Protein AF-0000000066509083 (afdb_homodimer)

Nearest PDB structures (foldseek):
  1pgj-assembly1_B  TM=9.893E-01  e=1.313E-32  Trypanosoma brucei
  8c79-assembly1_B  TM=9.865E-01  e=1.886E-30  Leishmania donovani
  2iz0-assembly1_B  TM=9.287E-01  e=1.584E-15  Lactococcus lactis
  8i4q-assembly1_A  TM=9.151E-01  e=1.111E-15  Corynebacterium glutamicum ATCC 13032
  6fqy-assembly1_B  TM=9.041E-01  e=7.092E-14  Plasmodium falciparum 3D7

Structure (mmCIF, N/CA/C/O backbone):
data_AF-0000000066509083-model_v1
#
loop_
_entity.id
_entity.type
_entity.pdbx_description
1 polymer '6-phosphogluconate dehydrogenase, decarboxylating'
#
loop_
_atom_site.group_PDB
_atom_site.id
_atom_site.type_symbol
_atom_site.label_atom_id
_atom_site.label_alt_id
_atom_site.label_comp_id
_atom_site.label_asym_id
_atom_site.label_entity_id
_atom_site.label_seq_id
_atom_site.pdbx_PDB_ins_code
_atom_site.Cartn_x
_atom_site.Cartn_y
_atom_site.Cartn_z
_atom_site.occupancy
_atom_site.B_iso_or_equiv
_atom_site.auth_seq_id
_atom_site.auth_comp_id
_atom_site.auth_asym_id
_atom_site.auth_atom_id
_atom_site.pdbx_PDB_model_num
ATOM 1 N N . TRP A 1 1 ? 1.93 13.094 6.902 1 97.81 1 TRP A N 1
ATOM 2 C CA . TRP A 1 1 ? 1.585 13.812 8.125 1 97.81 1 TRP A CA 1
ATOM 3 C C . TRP A 1 1 ? 0.13 13.562 8.508 1 97.81 1 TRP A C 1
ATOM 5 O O . TRP A 1 1 ? -0.192 13.422 9.688 1 97.81 1 TRP A O 1
ATOM 15 N N . GLY A 1 2 ? -0.724 13.516 7.445 1 98.19 2 GLY A N 1
ATOM 16 C CA . GLY A 1 2 ? -2.1 13.133 7.719 1 98.19 2 GLY A CA 1
ATOM 17 C C . GLY A 1 2 ? -2.223 11.789 8.406 1 98.19 2 GLY A C 1
ATOM 18 O O . GLY A 1 2 ? -2.994 11.641 9.359 1 98.19 2 GLY A O 1
ATOM 19 N N . GLU A 1 3 ? -1.455 10.789 7.965 1 98.75 3 GLU A N 1
ATOM 20 C CA . GLU A 1 3 ? -1.502 9.453 8.555 1 98.75 3 GLU A CA 1
ATOM 21 C C . GLU A 1 3 ? -0.939 9.453 9.969 1 98.75 3 GLU A C 1
ATOM 23 O O . GLU A 1 3 ? -1.457 8.766 10.852 1 98.75 3 GLU A O 1
ATOM 28 N N . ALA A 1 4 ? 0.176 10.219 10.18 1 98.81 4 ALA A N 1
ATOM 29 C CA . ALA A 1 4 ? 0.722 10.328 11.531 1 98.81 4 ALA A CA 1
ATOM 30 C C . ALA A 1 4 ? -0.302 10.93 12.484 1 98.81 4 ALA A C 1
ATOM 32 O O . ALA A 1 4 ? -0.473 10.445 13.609 1 98.81 4 ALA A O 1
ATOM 33 N N . PHE A 1 5 ? -0.991 11.961 12.039 1 98.75 5 PHE A N 1
ATOM 34 C CA . PHE A 1 5 ? -2.062 12.594 12.797 1 98.75 5 PHE A CA 1
ATOM 35 C C . PHE A 1 5 ? -3.148 11.578 13.141 1 98.75 5 PHE A C 1
ATOM 37 O O . PHE A 1 5 ? -3.564 11.477 14.297 1 98.75 5 PHE A O 1
ATOM 44 N N . ASP A 1 6 ? -3.578 10.828 12.148 1 98.62 6 ASP A N 1
ATOM 45 C CA . ASP A 1 6 ? -4.648 9.852 12.305 1 98.62 6 ASP A CA 1
ATOM 46 C C . ASP A 1 6 ? -4.258 8.758 13.297 1 98.62 6 ASP A C 1
ATOM 48 O O . ASP A 1 6 ? -5.074 8.352 14.125 1 98.62 6 ASP A O 1
ATOM 52 N N . ILE A 1 7 ? -3.023 8.289 13.227 1 98.81 7 ILE A N 1
ATOM 53 C CA . ILE A 1 7 ? -2.535 7.234 14.102 1 98.81 7 ILE A CA 1
ATOM 54 C C . ILE A 1 7 ? -2.506 7.738 15.547 1 98.81 7 ILE A C 1
ATOM 56 O O . ILE A 1 7 ? -2.994 7.059 16.453 1 98.81 7 ILE A O 1
ATOM 60 N N . LEU A 1 8 ? -1.941 8.914 15.75 1 98.81 8 LEU A N 1
ATOM 61 C CA . LEU A 1 8 ? -1.84 9.469 17.094 1 98.81 8 LEU A CA 1
ATOM 62 C C . LEU A 1 8 ? -3.225 9.703 17.688 1 98.81 8 LEU A C 1
ATOM 64 O O . LEU A 1 8 ? -3.455 9.406 18.875 1 98.81 8 LEU A O 1
ATOM 68 N N . ARG A 1 9 ? -4.168 10.219 16.906 1 98.44 9 ARG A N 1
ATOM 69 C CA . ARG A 1 9 ? -5.543 10.398 17.359 1 98.44 9 ARG A CA 1
ATOM 70 C C . ARG A 1 9 ? -6.18 9.062 17.719 1 98.44 9 ARG A C 1
ATOM 72 O O . ARG A 1 9 ? -6.879 8.953 18.734 1 98.44 9 ARG A O 1
ATOM 79 N N . ALA A 1 10 ? -5.938 8.031 16.891 1 97.94 10 ALA A N 1
ATOM 80 C CA . ALA A 1 10 ? -6.504 6.707 17.141 1 97.94 10 ALA A CA 1
ATOM 81 C C . ALA A 1 10 ? -5.945 6.094 18.406 1 97.94 10 ALA A C 1
ATOM 83 O O . ALA A 1 10 ? -6.609 5.281 19.062 1 97.94 10 ALA A O 1
ATOM 84 N N . MET A 1 11 ? -4.715 6.512 18.766 1 98 11 MET A N 1
ATOM 85 C CA . MET A 1 11 ? -4.078 6 19.969 1 98 11 MET A CA 1
ATOM 86 C C . MET A 1 11 ? -4.531 6.785 21.188 1 98 11 MET A C 1
ATOM 88 O O . MET A 1 11 ? -4.027 6.566 22.297 1 98 11 MET A O 1
ATOM 92 N N . GLY A 1 12 ? -5.395 7.77 21.016 1 97.88 12 GLY A N 1
ATOM 93 C CA . GLY A 1 12 ? -6.055 8.414 22.141 1 97.88 12 GLY A CA 1
ATOM 94 C C . GLY A 1 12 ? -5.566 9.828 22.391 1 97.88 12 GLY A C 1
ATOM 95 O O . GLY A 1 12 ? -5.992 10.477 23.344 1 97.88 12 GLY A O 1
ATOM 96 N N . LEU A 1 13 ? -4.715 10.359 21.594 1 98.38 13 LEU A N 1
ATOM 97 C CA . LEU A 1 13 ? -4.211 11.711 21.797 1 98.38 13 LEU A CA 1
ATOM 98 C C . LEU A 1 13 ? -5.219 12.742 21.281 1 98.38 13 LEU A C 1
ATOM 100 O O . LEU A 1 13 ? -5.859 12.539 20.25 1 98.38 13 LEU A O 1
ATOM 104 N N . SER A 1 14 ? -5.328 13.797 22.016 1 97.44 14 SER A N 1
ATOM 105 C CA . SER A 1 14 ? -6.082 14.953 21.531 1 97.44 14 SER A CA 1
ATOM 106 C C . SER A 1 14 ? -5.312 15.703 20.453 1 97.44 14 SER A C 1
ATOM 108 O O . SER A 1 14 ? -4.129 15.445 20.234 1 97.44 14 SER A O 1
ATOM 110 N N . ASN A 1 15 ? -6.008 16.609 19.766 1 98.31 15 ASN A N 1
ATOM 111 C CA . ASN A 1 15 ? -5.359 17.438 18.766 1 98.31 15 ASN A CA 1
ATOM 112 C C . ASN A 1 15 ? -4.164 18.188 19.359 1 98.31 15 ASN A C 1
ATOM 114 O O . ASN A 1 15 ? -3.102 18.25 18.734 1 98.31 15 ASN A O 1
ATOM 118 N N . ASP A 1 16 ? -4.328 18.766 20.5 1 97.81 16 ASP A N 1
ATOM 119 C CA . ASP A 1 16 ? -3.256 19.516 21.141 1 97.81 16 ASP A CA 1
ATOM 120 C C . ASP A 1 16 ? -2.078 18.609 21.484 1 97.81 16 ASP A C 1
ATOM 122 O O . ASP A 1 16 ? -0.919 19.016 21.375 1 97.81 16 ASP A O 1
ATOM 126 N N . GLU A 1 17 ? -2.398 17.453 21.953 1 98.06 17 GLU A N 1
ATOM 127 C CA . GLU A 1 17 ? -1.346 16.484 22.266 1 98.06 17 GLU A CA 1
ATOM 128 C C . GLU A 1 17 ? -0.607 16.047 21 1 98.06 17 GLU A C 1
ATOM 130 O O . GLU A 1 17 ? 0.613 15.875 21.016 1 98.06 17 GLU A O 1
ATOM 135 N N . VAL A 1 18 ? -1.305 15.867 19.891 1 98.69 18 VAL A N 1
ATOM 136 C CA . VAL A 1 18 ? -0.678 15.547 18.609 1 98.69 18 VAL A CA 1
ATOM 137 C C . VAL A 1 18 ? 0.263 16.672 18.203 1 98.69 18 VAL A C 1
ATOM 139 O O . VAL A 1 18 ? 1.396 16.422 17.781 1 98.69 18 VAL A O 1
ATOM 142 N N . ALA A 1 19 ? -0.221 17.906 18.328 1 98.31 19 ALA A N 1
ATOM 143 C CA . ALA A 1 19 ? 0.606 19.047 18 1 98.31 19 ALA A CA 1
ATOM 144 C C . ALA A 1 19 ? 1.876 19.078 18.844 1 98.31 19 ALA A C 1
ATOM 146 O O . ALA A 1 19 ? 2.955 19.406 18.344 1 98.31 19 ALA A O 1
ATOM 147 N N . ALA A 1 20 ? 1.765 18.766 20.094 1 98.44 20 ALA A N 1
ATOM 148 C CA . ALA A 1 20 ? 2.92 18.734 20.984 1 98.44 20 ALA A CA 1
ATOM 149 C C . ALA A 1 20 ? 3.916 17.656 20.531 1 98.44 20 ALA A C 1
ATOM 151 O O . ALA A 1 20 ? 5.129 17.875 20.594 1 98.44 20 ALA A O 1
ATOM 152 N N . VAL A 1 21 ? 3.406 16.5 20.125 1 98.75 21 VAL A N 1
ATOM 153 C CA . VAL A 1 21 ? 4.258 15.438 19.609 1 98.75 21 VAL A CA 1
ATOM 154 C C . VAL A 1 21 ? 4.984 15.93 18.359 1 98.75 21 VAL A C 1
ATOM 156 O O . VAL A 1 21 ? 6.195 15.75 18.219 1 98.75 21 VAL A O 1
ATOM 159 N N . PHE A 1 22 ? 4.254 16.625 17.438 1 98.75 22 PHE A N 1
ATOM 160 C CA . PHE A 1 22 ? 4.848 17.141 16.203 1 98.75 22 PHE A CA 1
ATOM 161 C C . PHE A 1 22 ? 5.902 18.203 16.516 1 98.75 22 PHE A C 1
ATOM 163 O O . PHE A 1 22 ? 6.938 18.266 15.859 1 98.75 22 PHE A O 1
ATOM 170 N N . GLU A 1 23 ? 5.648 18.969 17.516 1 98.56 23 GLU A N 1
ATOM 171 C CA . GLU A 1 23 ? 6.625 19.969 17.938 1 98.56 23 GLU A CA 1
ATOM 172 C C . GLU A 1 23 ? 7.891 19.312 18.484 1 98.56 23 GLU A C 1
ATOM 174 O O . GLU A 1 23 ? 9 19.781 18.219 1 98.56 23 GLU A O 1
ATOM 179 N N . ASP A 1 24 ? 7.691 18.312 19.25 1 98.75 24 ASP A N 1
ATOM 180 C CA . ASP A 1 24 ? 8.844 17.562 19.719 1 98.75 24 ASP A CA 1
ATOM 181 C C . ASP A 1 24 ? 9.641 16.969 18.562 1 98.75 24 ASP A C 1
ATOM 183 O O . ASP A 1 24 ? 10.875 16.984 18.562 1 98.75 24 ASP A O 1
ATOM 187 N N . TRP A 1 25 ? 8.93 16.375 17.594 1 98.56 25 TRP A N 1
ATOM 188 C CA . TRP A 1 25 ? 9.578 15.828 16.406 1 98.56 25 TRP A CA 1
ATOM 189 C C . TRP A 1 25 ? 10.375 16.906 15.672 1 98.56 25 TRP A C 1
ATOM 191 O O . TRP A 1 25 ? 11.484 16.656 15.188 1 98.56 25 TRP A O 1
ATOM 201 N N . LYS A 1 26 ? 9.828 18.109 15.586 1 98.12 26 LYS A N 1
ATOM 202 C CA . LYS A 1 26 ? 10.516 19.25 14.969 1 98.12 26 LYS A CA 1
ATOM 203 C C . LYS A 1 26 ? 11.773 19.609 15.742 1 98.12 26 LYS A C 1
ATOM 205 O O . LYS A 1 26 ? 12.828 19.844 15.148 1 98.12 26 LYS A O 1
ATOM 210 N N . ALA A 1 27 ? 11.672 19.672 16.984 1 98.06 27 ALA A N 1
ATOM 211 C CA . ALA A 1 27 ? 12.773 20.078 17.859 1 98.06 27 ALA A CA 1
ATOM 212 C C . ALA A 1 27 ? 13.953 19.109 17.734 1 98.06 27 ALA A C 1
ATOM 214 O O . ALA A 1 27 ? 15.102 19.516 17.938 1 98.06 27 ALA A O 1
ATOM 215 N N . LYS A 1 28 ? 13.703 17.906 17.359 1 97.38 28 LYS A N 1
ATOM 216 C CA . LYS A 1 28 ? 14.758 16.906 17.188 1 97.38 28 LYS A CA 1
ATOM 217 C C . LYS A 1 28 ? 15.57 17.188 15.922 1 97.38 28 LYS A C 1
ATOM 219 O O . LYS A 1 28 ? 16.656 16.641 15.75 1 97.38 28 LYS A O 1
ATOM 224 N N . GLY A 1 29 ? 15.039 18 15.055 1 97.56 29 GLY A N 1
ATOM 225 C CA . GLY A 1 29 ? 15.828 18.531 13.953 1 97.56 29 GLY A CA 1
ATOM 226 C C . GLY A 1 29 ? 15.594 17.812 12.648 1 97.56 29 GLY A C 1
ATOM 227 O O . GLY A 1 29 ? 15.281 18.422 11.633 1 97.56 29 GLY A O 1
ATOM 228 N N . PHE A 1 30 ? 15.57 16.484 12.641 1 97.69 30 PHE A N 1
ATOM 229 C CA . PHE A 1 30 ? 15.617 15.688 11.422 1 97.69 30 PHE A CA 1
ATOM 230 C C . PHE A 1 30 ? 14.367 15.93 10.578 1 97.69 30 PHE A C 1
ATOM 232 O O . PHE A 1 30 ? 14.445 15.977 9.352 1 97.69 30 PHE A O 1
ATOM 239 N N . LEU A 1 31 ? 13.219 16.125 11.227 1 97.94 31 LEU A N 1
ATOM 240 C CA . LEU A 1 31 ? 11.945 16.219 10.523 1 97.94 31 LEU A CA 1
ATOM 241 C C . LEU A 1 31 ? 11.539 17.672 10.328 1 97.94 31 LEU A C 1
ATOM 243 O O . LEU A 1 31 ? 10.438 17.969 9.844 1 97.94 31 LEU A O 1
ATOM 247 N N . THR A 1 32 ? 12.414 18.641 10.719 1 97.06 32 THR A N 1
ATOM 248 C CA . THR A 1 32 ? 12.094 20.047 10.547 1 97.06 32 THR A CA 1
ATOM 249 C C . THR A 1 32 ? 11.766 20.359 9.086 1 97.06 32 THR A C 1
ATOM 251 O O . THR A 1 32 ? 12.586 20.109 8.195 1 97.06 32 THR A O 1
ATOM 254 N N . SER A 1 33 ? 10.594 20.859 8.875 1 95.44 33 SER A N 1
ATOM 255 C CA . SER A 1 33 ? 10.117 21.156 7.527 1 95.44 33 SER A CA 1
ATOM 256 C C . SER A 1 33 ? 8.906 22.094 7.559 1 95.44 33 SER A C 1
ATOM 258 O O . SER A 1 33 ? 8.234 22.219 8.586 1 95.44 33 SER A O 1
ATOM 260 N N . TYR A 1 34 ? 8.672 22.703 6.445 1 94.5 34 TYR A N 1
ATOM 261 C CA . TYR A 1 34 ? 7.484 23.531 6.301 1 94.5 34 TYR A CA 1
ATOM 262 C C . TYR A 1 34 ? 6.219 22.703 6.461 1 94.5 34 TYR A C 1
ATOM 264 O O . TYR A 1 34 ? 5.258 23.141 7.094 1 94.5 34 TYR A O 1
ATOM 272 N N . MET A 1 35 ? 6.176 21.516 5.922 1 95.88 35 MET A N 1
ATOM 273 C CA . MET A 1 35 ? 4.996 20.656 5.996 1 95.88 35 MET A CA 1
ATOM 274 C C . MET A 1 35 ? 4.691 20.266 7.441 1 95.88 35 MET A C 1
ATOM 276 O O . MET A 1 35 ? 3.523 20.141 7.82 1 95.88 35 MET A O 1
ATOM 280 N N . LEU A 1 36 ? 5.762 20.031 8.195 1 97.5 36 LEU A N 1
ATOM 281 C CA . LEU A 1 36 ? 5.539 19.75 9.609 1 97.5 36 LEU A CA 1
ATOM 282 C C . LEU A 1 36 ? 4.977 20.969 10.328 1 97.5 36 LEU A C 1
ATOM 284 O O . LEU A 1 36 ? 4.066 20.859 11.148 1 97.5 36 LEU A O 1
ATOM 288 N N . ASP A 1 37 ? 5.5 22.188 9.969 1 96.62 37 ASP A N 1
ATOM 289 C CA . ASP A 1 37 ? 5.02 23.422 10.562 1 96.62 37 ASP A CA 1
ATOM 290 C C . ASP A 1 37 ? 3.523 23.609 10.312 1 96.62 37 ASP A C 1
ATOM 292 O O . ASP A 1 37 ? 2.768 23.922 11.242 1 96.62 37 ASP A O 1
ATOM 296 N N . ILE A 1 38 ? 3.141 23.359 9.109 1 96.62 38 ILE A N 1
ATOM 297 C CA . ILE A 1 38 ? 1.74 23.625 8.789 1 96.62 38 ILE A CA 1
ATOM 298 C C . ILE A 1 38 ? 0.861 22.531 9.398 1 96.62 38 ILE A C 1
ATOM 300 O O . ILE A 1 38 ? -0.31 22.766 9.703 1 96.62 38 ILE A O 1
ATOM 304 N N . SER A 1 39 ? 1.395 21.297 9.578 1 97.94 39 SER A N 1
ATOM 305 C CA . SER A 1 39 ? 0.65 20.234 10.25 1 97.94 39 SER A CA 1
ATOM 306 C C . SER A 1 39 ? 0.408 20.594 11.719 1 97.94 39 SER A C 1
ATOM 308 O O . SER A 1 39 ? -0.659 20.297 12.266 1 97.94 39 SER A O 1
ATOM 310 N N . ILE A 1 40 ? 1.436 21.219 12.352 1 98.25 40 ILE A N 1
ATOM 311 C CA . ILE A 1 40 ? 1.325 21.609 13.75 1 98.25 40 ILE A CA 1
ATOM 312 C C . ILE A 1 40 ? 0.213 22.641 13.906 1 98.25 40 ILE A C 1
ATOM 314 O O . ILE A 1 40 ? -0.681 22.484 14.742 1 98.25 40 ILE A O 1
ATOM 318 N N . VAL A 1 41 ? 0.175 23.688 13.07 1 97.69 41 VAL A N 1
ATOM 319 C CA . VAL A 1 41 ? -0.806 24.75 13.227 1 97.69 41 VAL A CA 1
ATOM 320 C C . VAL A 1 41 ? -2.195 24.234 12.859 1 97.69 41 VAL A C 1
ATOM 322 O O . VAL A 1 41 ? -3.193 24.641 13.461 1 97.69 41 VAL A O 1
ATOM 325 N N . ALA A 1 42 ? -2.266 23.344 11.852 1 97.81 42 ALA A N 1
ATOM 326 C CA . ALA A 1 42 ? -3.547 22.766 11.469 1 97.81 42 ALA A CA 1
ATOM 327 C C . ALA A 1 42 ? -4.129 21.922 12.602 1 97.81 42 ALA A C 1
ATOM 329 O O . ALA A 1 42 ? -5.336 21.969 12.859 1 97.81 42 ALA A O 1
ATOM 330 N N . ALA A 1 43 ? -3.266 21.172 13.273 1 98.25 43 ALA A N 1
ATOM 331 C CA . ALA A 1 43 ? -3.715 20.312 14.367 1 98.25 43 ALA A CA 1
ATOM 332 C C . ALA A 1 43 ? -4.242 21.141 15.531 1 98.25 43 ALA A C 1
ATOM 334 O O . ALA A 1 43 ? -5.168 20.734 16.234 1 98.25 43 ALA A O 1
ATOM 335 N N . ARG A 1 44 ? -3.746 22.391 15.711 1 97.56 44 ARG A N 1
ATOM 336 C CA . ARG A 1 44 ? -4.074 23.219 16.859 1 97.56 44 ARG A CA 1
ATOM 337 C C . ARG A 1 44 ? -5.273 24.109 16.578 1 97.56 44 ARG A C 1
ATOM 339 O O . ARG A 1 44 ? -5.922 24.609 17.484 1 97.56 44 ARG A O 1
ATOM 346 N N . ALA A 1 45 ? -5.531 24.312 15.367 1 97.56 45 ALA A N 1
ATOM 347 C CA . ALA A 1 45 ? -6.527 25.312 14.977 1 97.56 45 ALA A CA 1
ATOM 348 C C . ALA A 1 45 ? -7.879 25.016 15.617 1 97.56 45 ALA A C 1
ATOM 350 O O . ALA A 1 45 ? -8.297 23.859 15.711 1 97.56 45 ALA A O 1
ATOM 351 N N . LYS A 1 46 ? -8.531 26.094 16 1 96.81 46 LYS A N 1
ATOM 352 C CA . LYS A 1 46 ? -9.82 25.984 16.688 1 96.81 46 LYS A CA 1
ATOM 353 C C . LYS A 1 46 ? -10.859 26.906 16.047 1 96.81 46 LYS A C 1
ATOM 355 O O . LYS A 1 46 ? -10.508 27.844 15.328 1 96.81 46 LYS A O 1
ATOM 360 N N . VAL A 1 47 ? -12.062 26.547 16.312 1 94.44 47 VAL A N 1
ATOM 361 C CA . VAL A 1 47 ? -13.156 27.422 15.922 1 94.44 47 VAL A CA 1
ATOM 362 C C . VAL A 1 47 ? -13.641 28.219 17.141 1 94.44 47 VAL A C 1
ATOM 364 O O . VAL A 1 47 ? -13.062 28.109 18.219 1 94.44 47 VAL A O 1
ATOM 367 N N . ALA A 1 48 ? -14.656 28.984 16.953 1 93.44 48 ALA A N 1
ATOM 368 C CA . ALA A 1 48 ? -15.078 29.969 17.953 1 93.44 48 ALA A CA 1
ATOM 369 C C . ALA A 1 48 ? -15.516 29.297 19.25 1 93.44 48 ALA A C 1
ATOM 371 O O . ALA A 1 48 ? -15.312 29.844 20.328 1 93.44 48 ALA A O 1
ATOM 372 N N . ASP A 1 49 ? -16.031 28.094 19.156 1 94.62 49 ASP A N 1
ATOM 373 C CA . ASP A 1 49 ? -16.578 27.438 20.344 1 94.62 49 ASP A CA 1
ATOM 374 C C . ASP A 1 49 ? -15.492 26.672 21.094 1 94.62 49 ASP A C 1
ATOM 376 O O . ASP A 1 49 ? -15.781 26 22.078 1 94.62 49 ASP A O 1
ATOM 380 N N . GLY A 1 50 ? -14.281 26.734 20.594 1 95.94 50 GLY A N 1
ATOM 381 C CA . GLY A 1 50 ? -13.156 26.125 21.297 1 95.94 50 GLY A CA 1
ATOM 382 C C . GLY A 1 50 ? -12.828 24.734 20.781 1 95.94 50 GLY A C 1
ATOM 383 O O . GLY A 1 50 ? -11.773 24.172 21.125 1 95.94 50 GLY A O 1
ATOM 384 N N . SER A 1 51 ? -13.758 24.156 19.953 1 96.25 51 SER A N 1
ATOM 385 C CA . SER A 1 51 ? -13.469 22.844 19.391 1 96.25 51 SER A CA 1
ATOM 386 C C . SER A 1 51 ? -12.445 22.938 18.266 1 96.25 51 SER A C 1
ATOM 388 O O . SER A 1 51 ? -12.195 24.031 17.734 1 96.25 51 SER A O 1
ATOM 390 N N . HIS A 1 52 ? -11.812 21.875 17.969 1 97.69 52 HIS A N 1
ATOM 391 C CA . HIS A 1 52 ? -10.766 21.859 16.953 1 97.69 52 HIS A CA 1
ATOM 392 C C . HIS A 1 52 ? -11.352 21.922 15.555 1 97.69 52 HIS A C 1
ATOM 394 O O . HIS A 1 52 ? -12.305 21.203 15.25 1 97.69 52 HIS A O 1
ATOM 400 N N . LEU A 1 53 ? -10.797 22.766 14.727 1 97.38 53 LEU A N 1
ATOM 401 C CA . LEU A 1 53 ? -11.266 22.984 13.367 1 97.38 53 LEU A CA 1
ATOM 402 C C . LEU A 1 53 ? -11.289 21.672 12.578 1 97.38 53 LEU A C 1
ATOM 404 O O . LEU A 1 53 ? -12.195 21.453 11.773 1 97.38 53 LEU A O 1
ATOM 408 N N . SER A 1 54 ? -10.312 20.797 12.766 1 96.69 54 SER A N 1
ATOM 409 C CA . SER A 1 54 ? -10.188 19.531 12.039 1 96.69 54 SER A CA 1
ATOM 410 C C . SER A 1 54 ? -11.438 18.672 12.211 1 96.69 54 SER A C 1
ATOM 412 O O . SER A 1 54 ? -11.781 17.891 11.328 1 96.69 54 SER A O 1
ATOM 414 N N . GLU A 1 55 ? -12.148 18.797 13.234 1 95.12 55 GLU A N 1
ATOM 415 C CA . GLU A 1 55 ? -13.328 17.984 13.531 1 95.12 55 GLU A CA 1
ATOM 416 C C . GLU A 1 55 ? -14.523 18.438 12.695 1 95.12 55 GLU A C 1
ATOM 418 O O . GLU A 1 55 ? -15.523 17.719 12.578 1 95.12 55 GLU A O 1
ATOM 423 N N . HIS A 1 56 ? -14.391 19.578 12.148 1 96.06 56 HIS A N 1
ATOM 424 C CA . HIS A 1 56 ? -15.516 20.156 11.414 1 96.06 56 HIS A CA 1
ATOM 425 C C . HIS A 1 56 ? -15.25 20.141 9.914 1 96.06 56 HIS A C 1
ATOM 427 O O . HIS A 1 56 ? -16.156 20.422 9.117 1 96.06 56 HIS A O 1
ATOM 433 N N . VAL A 1 57 ? -14.086 19.766 9.547 1 96.94 57 VAL A N 1
ATOM 434 C CA . VAL A 1 57 ? -13.664 19.859 8.156 1 96.94 57 VAL A CA 1
ATOM 435 C C . VAL A 1 57 ? -14.062 18.594 7.41 1 96.94 57 VAL A C 1
ATOM 437 O O . VAL A 1 57 ? -13.93 17.484 7.938 1 96.94 57 VAL A O 1
ATOM 440 N N . LYS A 1 58 ? -14.633 18.797 6.188 1 96.94 58 LYS A N 1
ATOM 441 C CA . LYS A 1 58 ? -14.891 17.656 5.312 1 96.94 58 LYS A CA 1
ATOM 442 C C . LYS A 1 58 ? -13.586 17.031 4.824 1 96.94 58 LYS A C 1
ATOM 444 O O . LYS A 1 58 ? -12.641 17.75 4.477 1 96.94 58 LYS A O 1
ATOM 449 N N . ASP A 1 59 ? -13.477 15.734 4.773 1 96.88 59 ASP A N 1
ATOM 450 C CA . ASP A 1 59 ? -12.234 15.023 4.484 1 96.88 59 ASP A CA 1
ATOM 451 C C . ASP A 1 59 ? -12 14.922 2.979 1 96.88 59 ASP A C 1
ATOM 453 O O . ASP A 1 59 ? -11.156 14.141 2.529 1 96.88 59 ASP A O 1
ATOM 457 N N . CYS A 1 60 ? -12.633 15.727 2.143 1 94.94 60 CYS A N 1
ATOM 458 C CA . CYS A 1 60 ? -12.539 15.625 0.691 1 94.94 60 CYS A CA 1
ATOM 459 C C . CYS A 1 60 ? -11.484 16.578 0.141 1 94.94 60 CYS A C 1
ATOM 461 O O . CYS A 1 60 ? -11.641 17.797 0.234 1 94.94 60 CYS A O 1
ATOM 463 N N . ILE A 1 61 ? -10.344 16.156 -0.416 1 89.44 61 ILE A N 1
ATOM 464 C CA . ILE A 1 61 ? -9.195 16.953 -0.834 1 89.44 61 ILE A CA 1
ATOM 465 C C . ILE A 1 61 ? -9.102 16.953 -2.357 1 89.44 61 ILE A C 1
ATOM 467 O O . ILE A 1 61 ? -8.602 17.922 -2.951 1 89.44 61 ILE A O 1
ATOM 471 N N . GLY A 1 62 ? -9.844 16.312 -3.176 1 80.81 62 GLY A N 1
ATOM 472 C CA . GLY A 1 62 ? -9.68 16.141 -4.609 1 80.81 62 GLY A CA 1
ATOM 473 C C . GLY A 1 62 ? -8.273 15.75 -5.012 1 80.81 62 GLY A C 1
ATOM 474 O O . GLY A 1 62 ? -7.344 15.852 -4.211 1 80.81 62 GLY A O 1
ATOM 475 N N . SER A 1 63 ? -7.98 15.344 -6.164 1 72.12 63 SER A N 1
ATOM 476 C CA . SER A 1 63 ? -6.68 14.812 -6.551 1 72.12 63 SER A CA 1
ATOM 477 C C . SER A 1 63 ? -6.285 15.273 -7.949 1 72.12 63 SER A C 1
ATOM 479 O O . SER A 1 63 ? -5.316 14.781 -8.523 1 72.12 63 SER A O 1
ATOM 481 N N . LYS A 1 64 ? -6.961 16.156 -8.508 1 73.5 64 LYS A N 1
ATOM 482 C CA . LYS A 1 64 ? -6.605 16.625 -9.844 1 73.5 64 LYS A CA 1
ATOM 483 C C . LYS A 1 64 ? -5.418 17.578 -9.797 1 73.5 64 LYS A C 1
ATOM 485 O O . LYS A 1 64 ? -5.188 18.234 -8.781 1 73.5 64 LYS A O 1
ATOM 490 N N . GLY A 1 65 ? -4.398 17.281 -10.789 1 85.25 65 GLY A N 1
ATOM 491 C CA . GLY A 1 65 ? -3.293 18.234 -10.836 1 85.25 65 GLY A CA 1
ATOM 492 C C . GLY A 1 65 ? -1.938 17.562 -10.953 1 85.25 65 GLY A C 1
ATOM 493 O O . GLY A 1 65 ? -1.795 16.562 -11.664 1 85.25 65 GLY A O 1
ATOM 494 N N . THR A 1 66 ? -0.978 18.172 -10.273 1 88.44 66 THR A N 1
ATOM 495 C CA . THR A 1 66 ? 0.432 17.828 -10.422 1 88.44 66 THR A CA 1
ATOM 496 C C . THR A 1 66 ? 0.716 16.438 -9.852 1 88.44 66 THR A C 1
ATOM 498 O O . THR A 1 66 ? 1.512 15.68 -10.414 1 88.44 66 THR A O 1
ATOM 501 N N . GLY A 1 67 ? 0.081 16.062 -8.75 1 93.25 67 GLY A N 1
ATOM 502 C CA . GLY A 1 67 ? 0.289 14.742 -8.156 1 93.25 67 GLY A CA 1
ATOM 503 C C . GLY A 1 67 ? -0.163 13.609 -9.055 1 93.25 67 GLY A C 1
ATOM 504 O O . GLY A 1 67 ? 0.57 12.641 -9.258 1 93.25 67 GLY A O 1
ATOM 505 N N . LEU A 1 68 ? -1.351 13.758 -9.641 1 96.38 68 LEU A N 1
ATOM 506 C CA . LEU A 1 68 ? -1.897 12.766 -10.555 1 96.38 68 LEU A CA 1
ATOM 507 C C . LEU A 1 68 ? -1.006 12.602 -11.781 1 96.38 68 LEU A C 1
ATOM 509 O O . LEU A 1 68 ? -0.672 11.484 -12.172 1 96.38 68 LEU A O 1
ATOM 513 N N . TRP A 1 69 ? -0.584 13.711 -12.328 1 95.88 69 TRP A N 1
ATOM 514 C CA . TRP A 1 69 ? 0.277 13.688 -13.508 1 95.88 69 TRP A CA 1
ATOM 515 C C . TRP A 1 69 ? 1.6 12.992 -13.211 1 95.88 69 TRP A C 1
ATOM 517 O O . TRP A 1 69 ? 2.086 12.195 -14.008 1 95.88 69 TRP A O 1
ATOM 527 N N . SER A 1 70 ? 2.148 13.352 -12.086 1 96.12 70 SER A N 1
ATOM 528 C CA . SER A 1 70 ? 3.416 12.75 -11.688 1 96.12 70 SER A CA 1
ATOM 529 C C . SER A 1 70 ? 3.291 11.242 -11.531 1 96.12 70 SER A C 1
ATOM 531 O O . SER A 1 70 ? 4.168 10.492 -11.969 1 96.12 70 SER A O 1
ATOM 533 N N . ALA A 1 71 ? 2.219 10.797 -10.867 1 97.12 71 ALA A N 1
ATOM 534 C CA . ALA A 1 71 ? 2 9.367 -10.664 1 97.12 71 ALA A CA 1
ATOM 535 C C . ALA A 1 71 ? 1.843 8.641 -12 1 97.12 71 ALA A C 1
ATOM 537 O O . ALA A 1 71 ? 2.412 7.57 -12.203 1 97.12 71 ALA A O 1
ATOM 538 N N . GLN A 1 72 ? 1.085 9.242 -12.93 1 96.94 72 GLN A N 1
ATOM 539 C CA . GLN A 1 72 ? 0.849 8.633 -14.234 1 96.94 72 GLN A CA 1
ATOM 540 C C . GLN A 1 72 ? 2.137 8.57 -15.055 1 96.94 72 GLN A C 1
ATOM 542 O O . GLN A 1 72 ? 2.4 7.57 -15.727 1 96.94 72 GLN A O 1
ATOM 547 N N . GLU A 1 73 ? 2.949 9.617 -14.977 1 96.12 73 GLU A N 1
ATOM 548 C CA . GLU A 1 73 ? 4.215 9.633 -15.703 1 96.12 73 GLU A CA 1
ATOM 549 C C . GLU A 1 73 ? 5.184 8.594 -15.148 1 96.12 73 GLU A C 1
ATOM 551 O O . GLU A 1 73 ? 5.902 7.941 -15.914 1 96.12 73 GLU A O 1
ATOM 556 N N . ALA A 1 74 ? 5.254 8.523 -13.852 1 97.06 74 ALA A N 1
ATOM 557 C CA . ALA A 1 74 ? 6.109 7.516 -13.234 1 97.06 74 ALA A CA 1
ATOM 558 C C . ALA A 1 74 ? 5.723 6.113 -13.68 1 97.06 74 ALA A C 1
ATOM 560 O O . ALA A 1 74 ? 6.586 5.301 -14.031 1 97.06 74 ALA A O 1
ATOM 561 N N . LEU A 1 75 ? 4.414 5.828 -13.648 1 97.19 75 LEU A N 1
ATOM 562 C CA . LEU A 1 75 ? 3.92 4.547 -14.133 1 97.19 75 LEU A CA 1
ATOM 563 C C . LEU A 1 75 ? 4.324 4.324 -15.594 1 97.19 75 LEU A C 1
ATOM 565 O O . LEU A 1 75 ? 4.789 3.242 -15.953 1 97.19 75 LEU A O 1
ATOM 569 N N . GLU A 1 76 ? 4.199 5.336 -16.328 1 96.25 76 GLU A N 1
ATOM 570 C CA . GLU A 1 76 ? 4.438 5.242 -17.766 1 96.25 76 GLU A CA 1
ATOM 571 C C . GLU A 1 76 ? 5.887 4.871 -18.062 1 96.25 76 GLU A C 1
ATOM 573 O O . GLU A 1 76 ? 6.156 4.039 -18.938 1 96.25 76 GLU A O 1
ATOM 578 N N . VAL A 1 77 ? 6.789 5.457 -17.375 1 95.44 77 VAL A N 1
ATOM 579 C CA . VAL A 1 77 ? 8.195 5.242 -17.688 1 95.44 77 VAL A CA 1
ATOM 580 C C . VAL A 1 77 ? 8.719 4.043 -16.906 1 95.44 77 VAL A C 1
ATOM 582 O O . VAL A 1 77 ? 9.906 3.715 -16.969 1 95.44 77 VAL A O 1
ATOM 585 N N . GLY A 1 78 ? 7.906 3.389 -16.078 1 95.62 78 GLY A N 1
ATOM 586 C CA . GLY A 1 78 ? 8.227 2.125 -15.445 1 95.62 78 GLY A CA 1
ATOM 587 C C . GLY A 1 78 ? 8.969 2.295 -14.133 1 95.62 78 GLY A C 1
ATOM 588 O O . GLY A 1 78 ? 9.703 1.401 -13.703 1 95.62 78 GLY A O 1
ATOM 589 N N . VAL A 1 79 ? 8.844 3.449 -13.453 1 96.44 79 VAL A N 1
ATOM 590 C CA . VAL A 1 79 ? 9.477 3.674 -12.156 1 96.44 79 VAL A CA 1
ATOM 591 C C . VAL A 1 79 ? 8.516 3.287 -11.039 1 96.44 79 VAL A C 1
ATOM 593 O O . VAL A 1 79 ? 7.375 3.762 -11 1 96.44 79 VAL A O 1
ATOM 596 N N . PRO A 1 80 ? 8.945 2.355 -10.219 1 97.19 80 PRO A N 1
ATOM 597 C CA . PRO A 1 80 ? 8.078 2.016 -9.086 1 97.19 80 PRO A CA 1
ATOM 598 C C . PRO A 1 80 ? 8.062 3.098 -8.016 1 97.19 80 PRO A C 1
ATOM 600 O O . PRO A 1 80 ? 9 3.191 -7.215 1 97.19 80 PRO A O 1
ATOM 603 N N . ALA A 1 81 ? 6.984 3.879 -7.945 1 98.5 81 ALA A N 1
ATOM 604 C CA . ALA A 1 81 ? 6.805 4.926 -6.945 1 98.5 81 ALA A CA 1
ATOM 605 C C . ALA A 1 81 ? 5.52 4.719 -6.152 1 98.5 81 ALA A C 1
ATOM 607 O O . ALA A 1 81 ? 4.594 5.531 -6.23 1 98.5 81 ALA A O 1
ATOM 608 N N . PRO A 1 82 ? 5.539 3.686 -5.32 1 98.81 82 PRO A N 1
ATOM 609 C CA . PRO A 1 82 ? 4.293 3.336 -4.633 1 98.81 82 PRO A CA 1
ATOM 610 C C . PRO A 1 82 ? 3.82 4.43 -3.68 1 98.81 82 PRO A C 1
ATOM 612 O O . PRO A 1 82 ? 2.615 4.641 -3.527 1 98.81 82 PRO A O 1
ATOM 615 N N . SER A 1 83 ? 4.715 5.156 -2.975 1 98.75 83 SER A N 1
ATOM 616 C CA . SER A 1 83 ? 4.297 6.207 -2.057 1 98.75 83 SER A CA 1
ATOM 617 C C . SER A 1 83 ? 3.561 7.324 -2.793 1 98.75 83 SER A C 1
ATOM 619 O O . SER A 1 83 ? 2.518 7.793 -2.336 1 98.75 83 SER A O 1
ATOM 621 N N . LEU A 1 84 ? 4.125 7.727 -3.938 1 98.12 84 LEU A N 1
ATOM 622 C CA . LEU A 1 84 ? 3.512 8.758 -4.77 1 98.12 84 LEU A CA 1
ATOM 623 C C . LEU A 1 84 ? 2.131 8.32 -5.246 1 98.12 84 LEU A C 1
ATOM 625 O O . LEU A 1 84 ? 1.164 9.078 -5.141 1 98.12 84 LEU A O 1
ATOM 629 N N . ASN A 1 85 ? 2.061 7.117 -5.758 1 98.44 85 ASN A N 1
ATOM 630 C CA . ASN A 1 85 ? 0.799 6.59 -6.27 1 98.44 85 ASN A CA 1
ATOM 631 C C . ASN A 1 85 ? -0.263 6.516 -5.176 1 98.44 85 ASN A C 1
ATOM 633 O O . ASN A 1 85 ? -1.402 6.941 -5.383 1 98.44 85 ASN A O 1
ATOM 637 N N . MET A 1 86 ? 0.139 6.043 -4.02 1 98.56 86 MET A N 1
ATOM 638 C CA . MET A 1 86 ? -0.83 5.848 -2.943 1 98.56 86 MET A CA 1
ATOM 639 C C . MET A 1 86 ? -1.245 7.184 -2.338 1 98.56 86 MET A C 1
ATOM 641 O O . MET A 1 86 ? -2.352 7.316 -1.81 1 98.56 86 MET A O 1
ATOM 645 N N . ALA A 1 87 ? -0.352 8.203 -2.395 1 97.69 87 ALA A N 1
ATOM 646 C CA . ALA A 1 87 ? -0.764 9.547 -1.978 1 97.69 87 ALA A CA 1
ATOM 647 C C . ALA A 1 87 ? -1.897 10.062 -2.855 1 97.69 87 ALA A C 1
ATOM 649 O O . ALA A 1 87 ? -2.873 10.625 -2.352 1 97.69 87 ALA A O 1
ATOM 650 N N . VAL A 1 88 ? -1.818 9.844 -4.152 1 97.94 88 VAL A N 1
ATOM 651 C CA . VAL A 1 88 ? -2.857 10.273 -5.082 1 97.94 88 VAL A CA 1
ATOM 652 C C . VAL A 1 88 ? -4.133 9.469 -4.844 1 97.94 88 VAL A C 1
ATOM 654 O O . VAL A 1 88 ? -5.223 10.031 -4.738 1 97.94 88 VAL A O 1
ATOM 657 N N . LEU A 1 89 ? -3.979 8.18 -4.684 1 98.12 89 LEU A N 1
ATOM 658 C CA . LEU A 1 89 ? -5.121 7.293 -4.504 1 98.12 89 LEU A CA 1
ATOM 659 C C . LEU A 1 89 ? -5.836 7.586 -3.188 1 98.12 89 LEU A C 1
ATOM 661 O O . LEU A 1 89 ? -7.059 7.461 -3.098 1 98.12 89 LEU A O 1
ATOM 665 N N . SER A 1 90 ? -5.047 7.891 -2.186 1 97.56 90 SER A N 1
ATOM 666 C CA . SER A 1 90 ? -5.652 8.234 -0.903 1 97.56 90 SER A CA 1
ATOM 667 C C . SER A 1 90 ? -6.551 9.461 -1.028 1 97.56 90 SER A C 1
ATOM 669 O O . SER A 1 90 ? -7.617 9.523 -0.407 1 97.56 90 SER A O 1
ATOM 671 N N . ARG A 1 91 ? -6.133 10.461 -1.763 1 96.94 91 ARG A N 1
ATOM 672 C CA . ARG A 1 91 ? -6.961 11.641 -2 1 96.94 91 ARG A CA 1
ATOM 673 C C . ARG A 1 91 ? -8.203 11.281 -2.807 1 96.94 91 ARG A C 1
ATOM 675 O O . ARG A 1 91 ? -9.289 11.797 -2.547 1 96.94 91 ARG A O 1
ATOM 682 N N . GLN A 1 92 ? -8.016 10.391 -3.748 1 97.31 92 GLN A N 1
ATOM 683 C CA . GLN A 1 92 ? -9.172 9.961 -4.539 1 97.31 92 GLN A CA 1
ATOM 684 C C . GLN A 1 92 ? -10.188 9.219 -3.672 1 97.31 92 GLN A C 1
ATOM 686 O O . GLN A 1 92 ? -11.391 9.359 -3.869 1 97.31 92 GLN A O 1
ATOM 691 N N . MET A 1 93 ? -9.734 8.461 -2.742 1 97.81 93 MET A N 1
ATOM 692 C CA . MET A 1 93 ? -10.625 7.742 -1.838 1 97.81 93 MET A CA 1
ATOM 693 C C . MET A 1 93 ? -11.484 8.711 -1.031 1 97.81 93 MET A C 1
ATOM 695 O O . MET A 1 93 ? -12.648 8.422 -0.746 1 97.81 93 MET A O 1
ATOM 699 N N . THR A 1 94 ? -10.914 9.883 -0.686 1 97.75 94 THR A N 1
ATOM 700 C CA . THR A 1 94 ? -11.664 10.859 0.098 1 97.75 94 THR A CA 1
ATOM 701 C C . THR A 1 94 ? -12.859 11.383 -0.687 1 97.75 94 THR A C 1
ATOM 703 O O . THR A 1 94 ? -13.875 11.773 -0.1 1 97.75 94 THR A O 1
ATOM 706 N N . MET A 1 95 ? -12.812 11.312 -1.989 1 96.5 95 MET A N 1
ATOM 707 C CA . MET A 1 95 ? -13.852 11.883 -2.844 1 96.5 95 MET A CA 1
ATOM 708 C C . MET A 1 95 ? -15.031 10.922 -2.971 1 96.5 95 MET A C 1
ATOM 710 O O . MET A 1 95 ? -16.094 11.312 -3.457 1 96.5 95 MET A O 1
ATOM 714 N N . TYR A 1 96 ? -14.883 9.758 -2.467 1 97.44 96 TYR A N 1
ATOM 715 C CA . TYR A 1 96 ? -15.953 8.773 -2.486 1 97.44 96 TYR A CA 1
ATOM 716 C C . TYR A 1 96 ? -16.719 8.766 -1.163 1 97.44 96 TYR A C 1
ATOM 718 O O . TYR A 1 96 ? -17.141 7.715 -0.694 1 97.44 96 TYR A O 1
ATOM 726 N N . LYS A 1 97 ? -16.891 9.891 -0.62 1 97.06 97 LYS A N 1
ATOM 727 C CA . LYS A 1 97 ? -17.438 10.023 0.725 1 97.06 97 LYS A CA 1
ATOM 728 C C . LYS A 1 97 ? -18.844 9.422 0.809 1 97.06 97 LYS A C 1
ATOM 730 O O . LYS A 1 97 ? -19.141 8.672 1.735 1 97.06 97 LYS A O 1
ATOM 735 N N . SER A 1 98 ? -19.75 9.727 -0.157 1 96.94 98 SER A N 1
ATOM 736 C CA . SER A 1 98 ? -21.109 9.195 -0.121 1 96.94 98 SER A CA 1
ATOM 737 C C . SER A 1 98 ? -21.109 7.672 -0.157 1 96.94 98 SER A C 1
ATOM 739 O O . SER A 1 98 ? -21.859 7.027 0.569 1 96.94 98 SER A O 1
ATOM 741 N N . GLU A 1 99 ? -20.281 7.094 -0.994 1 97.62 99 GLU A N 1
ATOM 742 C CA . GLU A 1 99 ? -20.188 5.641 -1.07 1 97.62 99 GLU A CA 1
ATOM 743 C C . GLU A 1 99 ? -19.609 5.059 0.219 1 97.62 99 GLU A C 1
ATOM 745 O O . GLU A 1 99 ? -20.062 4.016 0.692 1 97.62 99 GLU A O 1
ATOM 750 N N . ARG A 1 100 ? -18.594 5.746 0.736 1 98.38 100 ARG A N 1
ATOM 751 C CA . ARG A 1 100 ? -18 5.289 1.987 1 98.38 100 ARG A CA 1
ATOM 752 C C . ARG A 1 100 ? -19.031 5.266 3.107 1 98.38 100 ARG A C 1
ATOM 754 O O . ARG A 1 100 ? -19.078 4.316 3.895 1 98.38 100 ARG A O 1
ATOM 761 N N . GLU A 1 101 ? -19.828 6.289 3.182 1 98.06 101 GLU A N 1
ATOM 762 C CA . GLU A 1 101 ? -20.875 6.371 4.191 1 98.06 101 GLU A CA 1
ATOM 763 C C . GLU A 1 101 ? -21.906 5.258 4.012 1 98.06 101 GLU A C 1
ATOM 765 O O . GLU A 1 101 ? -22.328 4.625 4.984 1 98.06 101 GLU A O 1
ATOM 770 N N . LEU A 1 102 ? -22.312 4.969 2.789 1 97.81 102 LEU A N 1
ATOM 771 C CA . LEU A 1 102 ? -23.266 3.908 2.494 1 97.81 102 LEU A CA 1
ATOM 772 C C . LEU A 1 102 ? -22.688 2.541 2.842 1 97.81 102 LEU A C 1
ATOM 774 O O . LEU A 1 102 ? -23.375 1.705 3.434 1 97.81 102 LEU A O 1
ATOM 778 N N . ASN A 1 103 ? -21.422 2.338 2.465 1 98.25 103 ASN A N 1
ATOM 779 C CA . ASN A 1 103 ? -20.766 1.074 2.768 1 98.25 103 ASN A CA 1
ATOM 780 C C . ASN A 1 103 ? -20.688 0.827 4.27 1 98.25 103 ASN A C 1
ATOM 782 O O . ASN A 1 103 ? -20.938 -0.289 4.734 1 98.25 103 ASN A O 1
ATOM 786 N N . ALA A 1 104 ? -20.328 1.888 4.965 1 97.88 104 ALA A N 1
ATOM 787 C CA . ALA A 1 104 ? -20.172 1.776 6.414 1 97.88 104 ALA A CA 1
ATOM 788 C C . ALA A 1 104 ? -21.516 1.436 7.07 1 97.88 104 ALA A C 1
ATOM 790 O O . ALA A 1 104 ? -21.547 0.69 8.055 1 97.88 104 ALA A O 1
ATOM 791 N N . LYS A 1 105 ? -22.562 1.993 6.566 1 97.38 105 LYS A N 1
ATOM 792 C CA . LYS A 1 105 ? -23.906 1.683 7.066 1 97.38 105 LYS A CA 1
ATOM 793 C C . LYS A 1 105 ? -24.281 0.232 6.777 1 97.38 105 LYS A C 1
ATOM 795 O O . LYS A 1 105 ? -24.906 -0.431 7.605 1 97.38 105 LYS A O 1
ATOM 800 N N . THR A 1 106 ? -23.859 -0.294 5.637 1 96.81 106 THR A N 1
ATOM 801 C CA . THR A 1 106 ? -24.219 -1.64 5.191 1 96.81 106 THR A CA 1
ATOM 802 C C . THR A 1 106 ? -23.422 -2.686 5.969 1 96.81 106 THR A C 1
ATOM 804 O O . THR A 1 106 ? -23.938 -3.754 6.297 1 96.81 106 THR A O 1
ATOM 807 N N . LEU A 1 107 ? -22.156 -2.408 6.23 1 97.25 107 LEU A N 1
ATOM 808 C CA . LEU A 1 107 ? -21.281 -3.316 6.969 1 97.25 107 LEU A CA 1
ATOM 809 C C . LEU A 1 107 ? -20.594 -2.596 8.125 1 97.25 107 LEU A C 1
ATOM 811 O O . LEU A 1 107 ? -19.375 -2.42 8.117 1 97.25 107 LEU A O 1
ATOM 815 N N . PRO A 1 108 ? -21.391 -2.342 9.211 1 94.44 108 PRO A N 1
ATOM 816 C CA . PRO A 1 108 ? -20.828 -1.561 10.312 1 94.44 108 PRO A CA 1
ATOM 817 C C . PRO A 1 108 ? -19.719 -2.301 11.055 1 94.44 108 PRO A C 1
ATOM 819 O O . PRO A 1 108 ? -18.875 -1.673 11.711 1 94.44 108 PRO A O 1
ATOM 822 N N . PHE A 1 109 ? -19.594 -3.602 10.844 1 94.38 109 PHE A N 1
ATOM 823 C CA . PHE A 1 109 ? -18.641 -4.395 11.609 1 94.38 109 PHE A CA 1
ATOM 824 C C . PHE A 1 109 ? -17.234 -4.227 11.047 1 94.38 109 PHE A C 1
ATOM 826 O O . PHE A 1 109 ? -16.25 -4.602 11.695 1 94.38 109 PHE A O 1
ATOM 833 N N . VAL A 1 110 ? -17.094 -3.646 9.883 1 96.12 110 VAL A N 1
ATOM 834 C CA . VAL A 1 110 ? -15.781 -3.408 9.305 1 96.12 110 VAL A CA 1
ATOM 835 C C . VAL A 1 110 ? -14.961 -2.52 10.234 1 96.12 110 VAL A C 1
ATOM 837 O O . VAL A 1 110 ? -13.734 -2.656 10.32 1 96.12 110 VAL A O 1
ATOM 840 N N . LEU A 1 111 ? -15.648 -1.672 10.992 1 96.25 111 LEU A N 1
ATOM 841 C CA . LEU A 1 111 ? -14.961 -0.714 11.852 1 96.25 111 LEU A CA 1
ATOM 842 C C . LEU A 1 111 ? -14.852 -1.247 13.273 1 96.25 111 LEU A C 1
ATOM 844 O O . LEU A 1 111 ? -14.297 -0.577 14.148 1 96.25 111 LEU A O 1
ATOM 848 N N . LYS A 1 112 ? -15.422 -2.477 13.445 1 95.31 112 LYS A N 1
ATOM 849 C CA . LYS A 1 112 ? -15.266 -3.105 14.758 1 95.31 112 LYS A CA 1
ATOM 850 C C . LYS A 1 112 ? -13.875 -3.715 14.906 1 95.31 112 LYS A C 1
ATOM 852 O O . LYS A 1 112 ? -13.586 -4.758 14.32 1 95.31 112 LYS A O 1
ATOM 857 N N . VAL A 1 113 ? -13 -3.061 15.656 1 97.19 113 VAL A N 1
ATOM 858 C CA . VAL A 1 113 ? -11.609 -3.441 15.867 1 97.19 113 VAL A CA 1
ATOM 859 C C . VAL A 1 113 ? -11.297 -3.463 17.359 1 97.19 113 VAL A C 1
ATOM 861 O O . VAL A 1 113 ? -12.016 -2.857 18.156 1 97.19 113 VAL A O 1
ATOM 864 N N . PRO A 1 114 ? -10.25 -4.168 17.766 1 96 114 PRO A N 1
ATOM 865 C CA . PRO A 1 114 ? -9.883 -4.18 19.188 1 96 114 PRO A CA 1
ATOM 866 C C . PRO A 1 114 ? -9.594 -2.783 19.734 1 96 114 PRO A C 1
ATOM 868 O O . PRO A 1 114 ? -10.008 -2.455 20.844 1 96 114 PRO A O 1
ATOM 871 N N . GLY A 1 115 ? -8.953 -1.885 18.953 1 95.38 115 GLY A N 1
ATOM 872 C CA . GLY A 1 115 ? -8.562 -0.562 19.422 1 95.38 115 GLY A CA 1
ATOM 873 C C . GLY A 1 115 ? -7.359 -0.584 20.344 1 95.38 115 GLY A C 1
ATOM 874 O O . GLY A 1 115 ? -6.9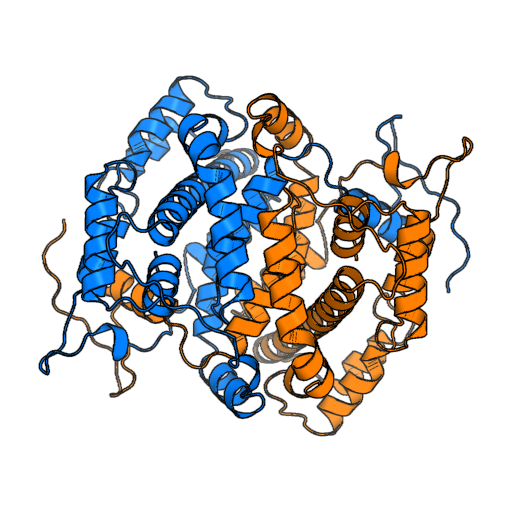61 -1.646 20.828 1 95.38 115 GLY A O 1
ATOM 875 N N . TYR A 1 116 ? -6.676 0.575 20.453 1 95.44 116 TYR A N 1
ATOM 876 C CA . TYR A 1 116 ? -5.559 0.682 21.391 1 95.44 116 TYR A CA 1
ATOM 877 C C . TYR A 1 116 ? -5.309 2.135 21.766 1 95.44 116 TYR A C 1
ATOM 879 O O . TYR A 1 116 ? -4.996 2.967 20.922 1 95.44 116 TYR A O 1
ATOM 887 N N . ALA A 1 117 ? -5.387 2.436 23.016 1 96.69 117 ALA A N 1
ATOM 888 C CA . ALA A 1 117 ? -5.039 3.744 23.562 1 96.69 117 ALA A CA 1
ATOM 889 C C . ALA A 1 117 ? -3.75 3.672 24.375 1 96.69 117 ALA A C 1
ATOM 891 O O . ALA A 1 117 ? -3.617 2.83 25.266 1 96.69 117 ALA A O 1
ATOM 892 N N . ILE A 1 118 ? -2.844 4.543 23.984 1 96.81 118 ILE A N 1
ATOM 893 C CA . ILE A 1 118 ? -1.579 4.492 24.703 1 96.81 118 ILE A CA 1
ATOM 894 C C . ILE A 1 118 ? -1.734 5.184 26.062 1 96.81 118 ILE A C 1
ATOM 896 O O . ILE A 1 118 ? -2.506 6.137 26.203 1 96.81 118 ILE A O 1
ATOM 900 N N . LYS A 1 119 ? -1.047 4.691 27.125 1 94.31 119 LYS A N 1
ATOM 901 C CA . LYS A 1 119 ? -1.123 5.238 28.469 1 94.31 119 LYS A CA 1
ATOM 902 C C . LYS A 1 119 ? -0.235 6.473 28.625 1 94.31 119 LYS A C 1
ATOM 904 O O . LYS A 1 119 ? -0.664 7.492 29.156 1 94.31 119 LYS A O 1
ATOM 909 N N . ASP A 1 120 ? 0.953 6.332 28.062 1 96.19 120 ASP A N 1
ATOM 910 C CA . ASP A 1 120 ? 1.902 7.438 28.047 1 96.19 120 ASP A CA 1
ATOM 911 C C . ASP A 1 120 ? 1.784 8.242 26.75 1 96.19 120 ASP A C 1
ATOM 913 O O . ASP A 1 120 ? 2.227 7.797 25.688 1 96.19 120 ASP A O 1
ATOM 917 N N . LYS A 1 121 ? 1.288 9.492 26.859 1 95.56 121 LYS A N 1
ATOM 918 C CA . LYS A 1 121 ? 1.027 10.297 25.672 1 95.56 121 LYS A CA 1
ATOM 919 C C . LYS A 1 121 ? 2.154 11.297 25.438 1 95.56 121 LYS A C 1
ATOM 921 O O . LYS A 1 121 ? 2.025 12.188 24.594 1 95.56 121 LYS A O 1
ATOM 926 N N . SER A 1 122 ? 3.232 11.117 26.234 1 94.81 122 SER A N 1
ATOM 927 C CA . SER A 1 122 ? 4.398 11.969 26.016 1 94.81 122 SER A CA 1
ATOM 928 C C . SER A 1 122 ? 5.113 11.602 24.719 1 94.81 122 SER A C 1
ATOM 930 O O . SER A 1 122 ? 4.98 10.484 24.219 1 94.81 122 SER A O 1
ATOM 932 N N . PRO A 1 123 ? 5.844 12.562 24.141 1 92.94 123 PRO A N 1
ATOM 933 C CA . PRO A 1 123 ? 6.578 12.281 22.906 1 92.94 123 PRO A CA 1
ATOM 934 C C . PRO A 1 123 ? 7.59 11.148 23.062 1 92.94 123 PRO A C 1
ATOM 936 O O . PRO A 1 123 ? 8.086 10.625 22.062 1 92.94 123 PRO A O 1
ATOM 939 N N . ASN A 1 124 ? 7.852 10.734 24.328 1 93.62 124 ASN A N 1
ATOM 940 C CA . ASN A 1 124 ? 8.852 9.695 24.562 1 93.62 124 ASN A CA 1
ATOM 941 C C . ASN A 1 124 ? 8.211 8.32 24.688 1 93.62 124 ASN A C 1
ATOM 943 O O . ASN A 1 124 ? 8.906 7.316 24.859 1 93.62 124 ASN A O 1
ATOM 947 N N . ALA A 1 125 ? 6.875 8.281 24.547 1 97.38 125 ALA A N 1
ATOM 948 C CA . ALA A 1 125 ? 6.203 6.988 24.578 1 97.38 125 ALA A CA 1
ATOM 949 C C . ALA A 1 125 ? 6.758 6.055 23.516 1 97.38 125 ALA A C 1
ATOM 951 O O . ALA A 1 125 ? 7.059 6.488 22.391 1 97.38 125 ALA A O 1
ATOM 952 N N . PRO A 1 126 ? 6.891 4.773 23.859 1 97.56 126 PRO A N 1
ATOM 953 C CA . PRO A 1 126 ? 7.484 3.82 22.922 1 97.56 126 PRO A CA 1
ATOM 954 C C . PRO A 1 126 ? 6.801 3.83 21.562 1 97.56 126 PRO A C 1
ATOM 956 O O . PRO A 1 126 ? 7.473 3.846 20.531 1 97.56 126 PRO A O 1
ATOM 959 N N . GLU A 1 127 ? 5.465 3.82 21.531 1 98.25 127 GLU A N 1
ATOM 960 C CA . GLU A 1 127 ? 4.73 3.809 20.266 1 98.25 127 GLU A CA 1
ATOM 961 C C . GLU A 1 127 ? 4.988 5.082 19.469 1 98.25 127 GLU A C 1
ATOM 963 O O . GLU A 1 127 ? 5.098 5.043 18.234 1 98.25 127 GLU A O 1
ATOM 968 N N . ILE A 1 128 ? 5.086 6.191 20.172 1 98.75 128 ILE A N 1
ATOM 969 C CA . ILE A 1 128 ? 5.297 7.48 19.516 1 98.75 128 ILE A CA 1
ATOM 970 C C . ILE A 1 128 ? 6.715 7.539 18.953 1 98.75 128 ILE A C 1
ATOM 972 O O . ILE A 1 128 ? 6.93 8.062 17.859 1 98.75 128 ILE A O 1
ATOM 976 N N . ARG A 1 129 ? 7.684 6.973 19.656 1 98.44 129 ARG A N 1
ATOM 977 C CA . ARG A 1 129 ? 9.055 6.898 19.156 1 98.44 129 ARG A CA 1
ATOM 978 C C . ARG A 1 129 ? 9.141 6.016 17.922 1 98.44 129 ARG A C 1
ATOM 980 O O . ARG A 1 129 ? 9.844 6.34 16.969 1 98.44 129 ARG A O 1
ATOM 987 N N . GLN A 1 130 ? 8.445 4.895 17.953 1 98.69 130 GLN A N 1
ATOM 988 C CA . GLN A 1 130 ? 8.406 4.027 16.781 1 98.69 130 GLN A CA 1
ATOM 989 C C . GLN A 1 130 ? 7.793 4.754 15.586 1 98.69 130 GLN A C 1
ATOM 991 O O . GLN A 1 130 ? 8.281 4.629 14.461 1 98.69 130 GLN A O 1
ATOM 996 N N . LEU A 1 131 ? 6.711 5.477 15.875 1 98.88 131 LEU A N 1
ATOM 997 C CA . LEU A 1 131 ? 6.047 6.219 14.812 1 98.88 131 LEU A CA 1
ATOM 998 C C . LEU A 1 131 ? 6.961 7.301 14.25 1 98.88 131 LEU A C 1
ATOM 1000 O O . LEU A 1 131 ? 6.938 7.578 13.047 1 98.88 131 LEU A O 1
ATOM 1004 N N . TYR A 1 132 ? 7.789 7.949 15.125 1 98.75 132 TYR A N 1
ATOM 1005 C CA . TYR A 1 132 ? 8.789 8.914 14.68 1 98.75 132 TYR A CA 1
ATOM 1006 C C . TYR A 1 132 ? 9.719 8.289 13.648 1 98.75 132 TYR A C 1
ATOM 1008 O O . TYR A 1 132 ? 9.977 8.883 12.594 1 98.75 132 TYR A O 1
ATOM 1016 N N . HIS A 1 133 ? 10.203 7.117 13.891 1 98.75 133 HIS A N 1
ATOM 1017 C CA . HIS A 1 133 ? 11.086 6.41 12.969 1 98.75 133 HIS A CA 1
ATOM 1018 C C . HIS A 1 133 ? 10.367 6.055 11.672 1 98.75 133 HIS A C 1
ATOM 1020 O O . HIS A 1 133 ? 10.938 6.188 10.586 1 98.75 133 HIS A O 1
ATOM 1026 N N . ALA A 1 134 ? 9.133 5.621 11.828 1 98.94 134 ALA A N 1
ATOM 1027 C CA . ALA A 1 134 ? 8.344 5.25 10.656 1 98.94 134 ALA A CA 1
ATOM 1028 C C . ALA A 1 134 ? 8.156 6.441 9.719 1 98.94 134 ALA A C 1
ATOM 1030 O O . ALA A 1 134 ? 8.375 6.324 8.508 1 98.94 134 ALA A O 1
ATOM 1031 N N . VAL A 1 135 ? 7.812 7.578 10.289 1 98.88 135 VAL A N 1
ATOM 1032 C CA . VAL A 1 135 ? 7.582 8.781 9.5 1 98.88 135 VAL A CA 1
ATOM 1033 C C . VAL A 1 135 ? 8.891 9.242 8.859 1 98.88 135 VAL A C 1
ATOM 1035 O O . VAL A 1 135 ? 8.922 9.609 7.684 1 98.88 135 VAL A O 1
ATOM 1038 N N . SER A 1 136 ? 9.977 9.18 9.594 1 98.75 136 SER A N 1
ATOM 1039 C CA . SER A 1 136 ? 11.289 9.57 9.086 1 98.75 136 SER A CA 1
ATOM 1040 C C . SER A 1 136 ? 11.688 8.734 7.875 1 98.75 136 SER A C 1
ATOM 1042 O O . SER A 1 136 ? 12.07 9.273 6.836 1 98.75 136 SER A O 1
ATOM 1044 N N . ILE A 1 137 ? 11.578 7.461 8 1 98.88 137 ILE A N 1
ATOM 1045 C CA . ILE A 1 137 ? 12.008 6.551 6.949 1 98.88 137 ILE A CA 1
ATOM 1046 C C . ILE A 1 137 ? 11.062 6.656 5.754 1 98.88 137 ILE A C 1
ATOM 1048 O O . ILE A 1 137 ? 11.492 6.59 4.602 1 98.88 137 ILE A O 1
ATOM 1052 N N . ALA A 1 138 ? 9.75 6.816 6.035 1 98.88 138 ALA A N 1
ATOM 1053 C CA . ALA A 1 138 ? 8.789 6.996 4.953 1 98.88 138 ALA A CA 1
ATOM 1054 C C . ALA A 1 138 ? 9.117 8.242 4.129 1 98.88 138 ALA A C 1
ATOM 1056 O O . ALA A 1 138 ? 9.039 8.219 2.898 1 98.88 138 ALA A O 1
ATOM 1057 N N . ILE A 1 139 ? 9.477 9.305 4.781 1 98.62 139 ILE A N 1
ATOM 1058 C CA . ILE A 1 139 ? 9.805 10.539 4.082 1 98.62 139 ILE A CA 1
ATOM 1059 C C . ILE A 1 139 ? 11.07 10.344 3.252 1 98.62 139 ILE A C 1
ATOM 1061 O O . ILE A 1 139 ? 11.133 10.758 2.092 1 98.62 139 ILE A O 1
ATOM 1065 N N . ILE A 1 140 ? 12.094 9.664 3.801 1 98.56 140 ILE A N 1
ATOM 1066 C CA . ILE A 1 140 ? 13.305 9.336 3.057 1 98.56 140 ILE A CA 1
ATOM 1067 C C . ILE A 1 140 ? 12.945 8.516 1.818 1 98.56 140 ILE A C 1
ATOM 1069 O O . ILE A 1 140 ? 13.438 8.797 0.72 1 98.56 140 ILE A O 1
ATOM 1073 N N . ALA A 1 141 ? 12.086 7.539 2.01 1 98.75 141 ALA A N 1
ATOM 1074 C CA . ALA A 1 141 ? 11.664 6.672 0.911 1 98.75 141 ALA A CA 1
ATOM 1075 C C . ALA A 1 141 ? 10.922 7.469 -0.162 1 98.75 141 ALA A C 1
ATOM 1077 O O . ALA A 1 141 ? 11.07 7.195 -1.356 1 98.75 141 ALA A O 1
ATOM 1078 N N . CYS A 1 142 ? 10.078 8.398 0.247 1 98.25 142 CYS A N 1
ATOM 1079 C CA . CYS A 1 142 ? 9.367 9.25 -0.703 1 98.25 142 CYS A CA 1
ATOM 1080 C C . CYS A 1 142 ? 10.352 10.047 -1.561 1 98.25 142 CYS A C 1
ATOM 1082 O O . CYS A 1 142 ? 10.203 10.102 -2.783 1 98.25 142 CYS A O 1
ATOM 1084 N N . TYR A 1 143 ? 11.359 10.609 -0.928 1 97.19 143 TYR A N 1
ATOM 1085 C CA . TYR A 1 143 ? 12.359 11.359 -1.674 1 97.19 143 TYR A CA 1
ATOM 1086 C C . TYR A 1 143 ? 13.148 10.445 -2.605 1 97.19 143 TYR A C 1
ATOM 1088 O O . TYR A 1 143 ? 13.492 10.844 -3.723 1 97.19 143 TYR A O 1
ATOM 1096 N N . ALA A 1 144 ? 13.5 9.281 -2.1 1 98 144 ALA A N 1
ATOM 1097 C CA . ALA A 1 144 ? 14.211 8.328 -2.945 1 98 144 ALA A CA 1
ATOM 1098 C C . ALA A 1 144 ? 13.422 8.023 -4.219 1 98 144 ALA A C 1
ATOM 1100 O O . ALA A 1 144 ? 13.984 7.984 -5.312 1 98 144 ALA A O 1
ATOM 1101 N N . GLN A 1 145 ? 12.141 7.785 -4.043 1 98.25 145 GLN A N 1
ATOM 1102 C CA . GLN A 1 145 ? 11.266 7.539 -5.184 1 98.25 145 GLN A CA 1
ATOM 1103 C C . GLN A 1 145 ? 11.242 8.734 -6.129 1 98.25 145 GLN A C 1
ATOM 1105 O O . GLN A 1 145 ? 11.25 8.57 -7.352 1 98.25 145 GLN A O 1
ATOM 1110 N N . MET A 1 146 ? 11.195 9.938 -5.574 1 96 146 MET A N 1
ATOM 1111 C CA . MET A 1 146 ? 11.203 11.156 -6.387 1 96 146 MET A CA 1
ATOM 1112 C C . MET A 1 146 ? 12.453 11.219 -7.254 1 96 146 MET A C 1
ATOM 1114 O O . MET A 1 146 ? 12.367 11.477 -8.453 1 96 146 MET A O 1
ATOM 1118 N N . PHE A 1 147 ? 13.578 10.953 -6.699 1 95.12 147 PHE A N 1
ATOM 1119 C CA . PHE A 1 147 ? 14.828 11.078 -7.441 1 95.12 147 PHE A CA 1
ATOM 1120 C C . PHE A 1 147 ? 14.953 9.961 -8.477 1 95.12 147 PHE A C 1
ATOM 1122 O O . PHE A 1 147 ? 15.516 10.172 -9.555 1 95.12 147 PHE A O 1
ATOM 1129 N N . GLN A 1 148 ? 14.453 8.773 -8.109 1 96.12 148 GLN A N 1
ATOM 1130 C CA . GLN A 1 148 ? 14.398 7.711 -9.109 1 96.12 148 GLN A CA 1
ATOM 1131 C C . GLN A 1 148 ? 13.547 8.125 -10.305 1 96.12 148 GLN A C 1
ATOM 1133 O O . GLN A 1 148 ? 13.891 7.836 -11.453 1 96.12 148 GLN A O 1
ATOM 1138 N N . CYS A 1 149 ? 12.422 8.742 -10.023 1 96.5 149 CYS A N 1
ATOM 1139 C CA . CYS A 1 149 ? 11.539 9.219 -11.078 1 96.5 149 CYS A CA 1
ATOM 1140 C C . CYS A 1 149 ? 12.234 10.266 -11.938 1 96.5 149 CYS A C 1
ATOM 1142 O O . CYS A 1 149 ? 12.195 10.195 -13.164 1 96.5 149 CYS A O 1
ATOM 1144 N N . LEU A 1 150 ? 12.906 11.219 -11.305 1 94.62 150 LEU A N 1
ATOM 1145 C CA . LEU A 1 150 ? 13.578 12.289 -12.023 1 94.62 150 LEU A CA 1
ATOM 1146 C C . LEU A 1 150 ? 14.672 11.727 -12.938 1 94.62 150 LEU A C 1
ATOM 1148 O O . LEU A 1 150 ? 14.805 12.164 -14.086 1 94.62 150 LEU A O 1
ATOM 1152 N N . ARG A 1 151 ? 15.406 10.789 -12.43 1 94.5 151 ARG A N 1
ATOM 1153 C CA . ARG A 1 151 ? 16.469 10.18 -13.227 1 94.5 151 ARG A CA 1
ATOM 1154 C C . ARG A 1 151 ? 15.898 9.445 -14.43 1 94.5 151 ARG A C 1
ATOM 1156 O O . ARG A 1 151 ? 16.422 9.562 -15.547 1 94.5 151 ARG A O 1
ATOM 1163 N N . ALA A 1 152 ? 14.852 8.664 -14.195 1 94.81 152 ALA A N 1
ATOM 1164 C CA . ALA A 1 152 ? 14.242 7.902 -15.281 1 94.81 152 ALA A CA 1
ATOM 1165 C C . ALA A 1 152 ? 13.641 8.828 -16.328 1 94.81 152 ALA A C 1
ATOM 1167 O O . ALA A 1 152 ? 13.758 8.578 -17.531 1 94.81 152 ALA A O 1
ATOM 1168 N N . LEU A 1 153 ? 12.992 9.852 -15.883 1 94.38 153 LEU A N 1
ATOM 1169 C CA . LEU A 1 153 ? 12.359 10.797 -16.797 1 94.38 153 LEU A CA 1
ATOM 1170 C C . LEU A 1 153 ? 13.414 11.578 -17.578 1 94.38 153 LEU A C 1
ATOM 1172 O O . LEU A 1 153 ? 13.195 11.93 -18.75 1 94.38 153 LEU A O 1
ATOM 1176 N N . ASP A 1 154 ? 14.492 11.875 -16.938 1 94.25 154 ASP A N 1
ATOM 1177 C CA . ASP A 1 154 ? 15.594 12.539 -17.641 1 94.25 154 ASP A CA 1
ATOM 1178 C C . ASP A 1 154 ? 16.125 11.664 -18.766 1 94.25 154 ASP A C 1
ATOM 1180 O O . ASP A 1 154 ? 16.516 12.18 -19.828 1 94.25 154 ASP A O 1
ATOM 1184 N N . LYS A 1 155 ? 16.219 10.414 -18.516 1 93.31 155 LYS A N 1
ATOM 1185 C CA . LYS A 1 155 ? 16.672 9.5 -19.547 1 93.31 155 LYS A CA 1
ATOM 1186 C C . LYS A 1 155 ? 15.727 9.492 -20.734 1 93.31 155 LYS A C 1
ATOM 1188 O O . LYS A 1 155 ? 16.156 9.344 -21.891 1 93.31 155 LYS A O 1
ATOM 1193 N N . VAL A 1 156 ? 14.477 9.625 -20.453 1 94 156 VAL A N 1
ATOM 1194 C CA . VAL A 1 156 ? 13.453 9.539 -21.5 1 94 156 VAL A CA 1
ATOM 1195 C C . VAL A 1 156 ? 13.352 10.875 -22.234 1 94 156 VAL A C 1
ATOM 1197 O O . VAL A 1 156 ? 13.258 10.914 -23.469 1 94 156 VAL A O 1
ATOM 1200 N N . TYR A 1 157 ? 13.438 11.969 -21.484 1 93.12 157 TYR A N 1
ATOM 1201 C CA . TYR A 1 157 ? 13.117 13.266 -22.062 1 93.12 157 TYR A CA 1
ATOM 1202 C C . TYR A 1 157 ? 14.375 14.109 -22.25 1 93.12 157 TYR A C 1
ATOM 1204 O O . TYR A 1 157 ? 14.336 15.148 -22.922 1 93.12 157 TYR A O 1
ATOM 1212 N N . ASP A 1 158 ? 15.438 13.75 -21.719 1 93.06 158 ASP A N 1
ATOM 1213 C CA . ASP A 1 158 ? 16.75 14.375 -21.859 1 93.06 158 ASP A CA 1
ATOM 1214 C C . ASP A 1 158 ? 16.703 15.859 -21.5 1 93.06 158 ASP A C 1
ATOM 1216 O O . ASP A 1 158 ? 17.109 16.719 -22.281 1 93.06 158 ASP A O 1
ATOM 1220 N N . PHE A 1 159 ? 16.203 16.141 -20.344 1 90.12 159 PHE A N 1
ATOM 1221 C CA . PHE A 1 159 ? 16.031 17.547 -19.984 1 90.12 159 PHE A CA 1
ATOM 1222 C C . PHE A 1 159 ? 17.281 18.062 -19.266 1 90.12 159 PHE A C 1
ATOM 1224 O O . PHE A 1 159 ? 17.391 19.266 -19.016 1 90.12 159 PHE A O 1
ATOM 1231 N N . GLY A 1 160 ? 18.359 17.219 -19.094 1 90.81 160 GLY A N 1
ATOM 1232 C CA . GLY A 1 160 ? 19.609 17.656 -18.469 1 90.81 160 GLY A CA 1
ATOM 1233 C C . GLY A 1 160 ? 19.516 17.781 -16.969 1 90.81 160 GLY A C 1
ATOM 1234 O O . GLY A 1 160 ? 19.797 18.828 -16.406 1 90.81 160 GLY A O 1
ATOM 1235 N N . LEU A 1 161 ? 19.266 16.656 -16.328 1 89.06 161 LEU A N 1
ATOM 1236 C CA . LEU A 1 161 ? 19.047 16.609 -14.883 1 89.06 161 LEU A CA 1
ATOM 1237 C C . LEU A 1 161 ? 20.359 16.859 -14.125 1 89.06 161 LEU A C 1
ATOM 1239 O O . LEU A 1 161 ? 21.375 16.219 -14.414 1 89.06 161 LEU A O 1
ATOM 1243 N N . ASP A 1 162 ? 20.328 17.922 -13.312 1 88.81 162 ASP A N 1
ATOM 1244 C CA . ASP A 1 162 ? 21.312 18.188 -12.273 1 88.81 162 ASP A CA 1
ATOM 1245 C C . ASP A 1 162 ? 20.703 18.109 -10.883 1 88.81 162 ASP A C 1
ATOM 1247 O O . ASP A 1 162 ? 20.109 19.078 -10.398 1 88.81 162 ASP A O 1
ATOM 1251 N N . LEU A 1 163 ? 21 16.953 -10.227 1 87.62 163 LEU A N 1
ATOM 1252 C CA . LEU A 1 163 ? 20.25 16.656 -9.008 1 87.62 163 LEU A CA 1
ATOM 1253 C C . LEU A 1 163 ? 20.578 17.656 -7.91 1 87.62 163 LEU A C 1
ATOM 1255 O O . LEU A 1 163 ? 19.656 18.219 -7.297 1 87.62 163 LEU A O 1
ATOM 1259 N N . PRO A 1 164 ? 21.859 18 -7.695 1 85.31 164 PRO A N 1
ATOM 1260 C CA . PRO A 1 164 ? 22.141 19.016 -6.68 1 85.31 164 PRO A CA 1
ATOM 1261 C C . PRO A 1 164 ? 21.484 20.359 -6.984 1 85.31 164 PRO A C 1
ATOM 1263 O O . PRO A 1 164 ? 20.938 21 -6.082 1 85.31 164 PRO A O 1
ATOM 1266 N N . ALA A 1 165 ? 21.516 20.734 -8.164 1 86.06 165 ALA A N 1
ATOM 1267 C CA . ALA A 1 165 ? 20.891 22 -8.555 1 86.06 165 ALA A CA 1
ATOM 1268 C C . ALA A 1 165 ? 19.375 21.922 -8.383 1 86.06 165 ALA A C 1
ATOM 1270 O O . ALA A 1 165 ? 18.734 22.906 -7.996 1 86.06 165 ALA A O 1
ATOM 1271 N N . THR A 1 166 ? 18.797 20.781 -8.719 1 87.5 166 THR A N 1
ATOM 1272 C CA . THR A 1 166 ? 17.359 20.562 -8.555 1 87.5 166 THR A CA 1
ATOM 1273 C C . THR A 1 166 ? 16.953 20.688 -7.094 1 87.5 166 THR A C 1
ATOM 1275 O O . THR A 1 166 ? 15.969 21.344 -6.766 1 87.5 166 THR A O 1
ATOM 1278 N N . ILE A 1 167 ? 17.688 20.078 -6.195 1 87.88 167 ILE A N 1
ATOM 1279 C CA . ILE A 1 167 ? 17.391 20.125 -4.766 1 87.88 167 ILE A CA 1
ATOM 1280 C C . ILE A 1 167 ? 17.484 21.562 -4.273 1 87.88 167 ILE A C 1
ATOM 1282 O O . ILE A 1 167 ? 16.672 22 -3.441 1 87.88 167 ILE A O 1
ATOM 1286 N N . ALA A 1 168 ? 18.406 22.297 -4.801 1 83.75 168 ALA A N 1
ATOM 1287 C CA . ALA A 1 168 ? 18.609 23.688 -4.398 1 83.75 168 ALA A CA 1
ATOM 1288 C C . ALA A 1 168 ? 17.391 24.547 -4.727 1 83.75 168 ALA A C 1
ATOM 1290 O O . ALA A 1 168 ? 17.078 25.484 -4.004 1 83.75 168 ALA A O 1
ATOM 1291 N N . THR A 1 169 ? 16.656 24.109 -5.703 1 81.75 169 THR A N 1
ATOM 1292 C CA . THR A 1 169 ? 15.469 24.859 -6.09 1 81.75 169 THR A CA 1
ATOM 1293 C C . THR A 1 169 ? 14.328 24.609 -5.113 1 81.75 169 THR A C 1
ATOM 1295 O O . THR A 1 169 ? 13.383 25.391 -5.035 1 81.75 169 THR A O 1
ATOM 1298 N N . PHE A 1 170 ? 14.406 23.531 -4.418 1 80.94 170 PHE A N 1
ATOM 1299 C CA . PHE A 1 170 ? 13.367 23.234 -3.443 1 80.94 170 PHE A CA 1
ATOM 1300 C C . PHE A 1 170 ? 13.5 24.125 -2.211 1 80.94 170 PHE A C 1
ATOM 1302 O O . PHE A 1 170 ? 12.539 24.281 -1.452 1 80.94 170 PHE A O 1
ATOM 1309 N N . ARG A 1 171 ? 14.594 24.719 -1.954 1 72.75 171 ARG A N 1
ATOM 1310 C CA . ARG A 1 171 ? 14.875 25.547 -0.777 1 72.75 171 ARG A CA 1
ATOM 1311 C C . ARG A 1 171 ? 14.203 26.906 -0.88 1 72.75 171 ARG A C 1
ATOM 1313 O O . ARG A 1 171 ? 13.844 27.5 0.136 1 72.75 171 ARG A O 1
ATOM 1320 N N . ALA A 1 172 ? 13.969 27.25 -1.969 1 65.38 172 ALA A N 1
ATOM 1321 C CA . ALA A 1 172 ? 13.516 28.625 -2.191 1 65.38 172 ALA A CA 1
ATOM 1322 C C . ALA A 1 172 ? 11.992 28.703 -2.154 1 65.38 172 ALA A C 1
ATOM 1324 O O . ALA A 1 172 ? 11.336 28.719 -3.201 1 65.38 172 ALA A O 1
ATOM 1325 N N . GLY A 1 173 ? 11.43 28.766 -0.901 1 64.44 173 GLY A N 1
ATOM 1326 C CA . GLY A 1 173 ? 10.023 29.109 -0.782 1 64.44 173 GLY A CA 1
ATOM 1327 C C . GLY A 1 173 ? 9.094 27.984 -1.195 1 64.44 173 GLY A C 1
ATOM 1328 O O . GLY A 1 173 ? 7.902 28.203 -1.418 1 64.44 173 GLY A O 1
ATOM 1329 N N . CYS A 1 174 ? 9.578 26.828 -1.314 1 73.88 174 CYS A N 1
ATOM 1330 C CA . CYS A 1 174 ? 8.766 25.719 -1.784 1 73.88 174 CYS A CA 1
ATOM 1331 C C . CYS A 1 174 ? 8.305 24.844 -0.619 1 73.88 174 CYS A C 1
ATOM 1333 O O . CYS A 1 174 ? 8.875 24.906 0.471 1 73.88 174 CYS A O 1
ATOM 1335 N N . ILE A 1 175 ? 7.277 24.141 -0.825 1 81.06 175 ILE A N 1
ATOM 1336 C CA . ILE A 1 175 ? 6.594 23.312 0.162 1 81.06 175 ILE A CA 1
ATOM 1337 C C . ILE A 1 175 ? 7.531 22.219 0.656 1 81.06 175 ILE A C 1
ATOM 1339 O O . ILE A 1 175 ? 7.301 21.625 1.713 1 81.06 175 ILE A O 1
ATOM 1343 N N . LEU A 1 176 ? 8.641 22.078 0.008 1 85.56 176 LEU A N 1
ATOM 1344 C CA . LEU A 1 176 ? 9.562 21 0.354 1 85.56 176 LEU A CA 1
ATOM 1345 C C . LEU A 1 176 ? 10.648 21.5 1.307 1 85.56 176 LEU A C 1
ATOM 1347 O O . LEU A 1 176 ? 11.484 20.719 1.762 1 85.56 176 LEU A O 1
ATOM 1351 N N . LYS A 1 177 ? 10.594 22.734 1.607 1 88.62 177 LYS A N 1
ATOM 1352 C CA . LYS A 1 177 ? 11.609 23.297 2.5 1 88.62 177 LYS A CA 1
ATOM 1353 C C . LYS A 1 177 ? 11.711 22.484 3.789 1 88.62 177 LYS A C 1
ATOM 1355 O O . LYS A 1 177 ? 10.695 22.172 4.414 1 88.62 177 LYS A O 1
ATOM 1360 N N . GLY A 1 178 ? 13.023 22.156 4.129 1 92.12 178 GLY A N 1
ATOM 1361 C CA . GLY A 1 178 ? 13.234 21.391 5.348 1 92.12 178 GLY A CA 1
ATOM 1362 C C . GLY A 1 178 ? 14.664 20.922 5.512 1 92.12 178 GLY A C 1
ATOM 1363 O O . GLY A 1 178 ? 15.492 21.094 4.613 1 92.12 178 GLY A O 1
ATOM 1364 N N . TYR A 1 179 ? 14.898 20.344 6.605 1 95.12 179 TYR A N 1
ATOM 1365 C CA . TYR A 1 179 ? 16.234 19.906 7.004 1 95.12 179 TYR A CA 1
ATOM 1366 C C . TYR A 1 179 ? 16.797 18.906 6 1 95.12 179 TYR A C 1
ATOM 1368 O O . TYR A 1 179 ? 18 18.938 5.695 1 95.12 179 TYR A O 1
ATOM 1376 N N . LEU A 1 180 ? 16.016 18.047 5.418 1 94.88 180 LEU A N 1
ATOM 1377 C CA . LEU A 1 180 ? 16.469 16.891 4.637 1 94.88 180 LEU A CA 1
ATOM 1378 C C . LEU A 1 180 ? 17.047 17.344 3.301 1 94.88 180 LEU A C 1
ATOM 1380 O O . LEU A 1 180 ? 17.734 16.562 2.629 1 94.88 180 LEU A O 1
ATOM 1384 N N . LEU A 1 181 ? 16.812 18.594 2.916 1 93.44 181 LEU A N 1
ATOM 1385 C CA . LEU A 1 181 ? 17.328 19.078 1.64 1 93.44 181 LEU A CA 1
ATOM 1386 C C . LEU A 1 181 ? 18.859 19.078 1.633 1 93.44 181 LEU A C 1
ATOM 1388 O O . LEU A 1 181 ? 19.469 18.719 0.63 1 93.44 181 LEU A O 1
ATOM 1392 N N . GLN A 1 182 ? 19.422 19.469 2.738 1 93.38 182 GLN A N 1
ATOM 1393 C CA . GLN A 1 182 ? 20.875 19.562 2.795 1 93.38 182 GLN A CA 1
ATOM 1394 C C . GLN A 1 182 ? 21.531 18.172 2.76 1 93.38 182 GLN A C 1
ATOM 1396 O O . GLN A 1 182 ? 22.391 17.906 1.926 1 93.38 182 GLN A O 1
ATOM 1401 N N . PRO A 1 183 ? 21.125 17.281 3.66 1 94.94 183 PRO A N 1
ATOM 1402 C CA . PRO A 1 183 ? 21.719 15.953 3.58 1 94.94 183 PRO A CA 1
ATOM 1403 C C . PRO A 1 183 ? 21.5 15.289 2.221 1 94.94 183 PRO A C 1
ATOM 1405 O O . PRO A 1 183 ? 22.359 14.523 1.763 1 94.94 183 PRO A O 1
ATOM 1408 N N . MET A 1 184 ? 20.453 15.492 1.548 1 94.69 184 MET A N 1
ATOM 1409 C CA . MET A 1 184 ? 20.219 14.922 0.225 1 94.69 184 MET A CA 1
ATOM 1410 C C . MET A 1 184 ? 21.172 15.523 -0.801 1 94.69 184 MET A C 1
ATOM 1412 O O . MET A 1 184 ? 21.719 14.805 -1.646 1 94.69 184 MET A O 1
ATOM 1416 N N . THR A 1 185 ? 21.328 16.844 -0.725 1 92.88 185 THR A N 1
ATOM 1417 C CA . THR A 1 185 ? 22.281 17.516 -1.604 1 92.88 185 THR A CA 1
ATOM 1418 C C . THR A 1 185 ? 23.688 16.938 -1.41 1 92.88 185 THR A C 1
ATOM 1420 O O . THR A 1 185 ? 24.375 16.656 -2.383 1 92.88 185 THR A O 1
ATOM 1423 N N . GLU A 1 186 ? 24.047 16.781 -0.217 1 94.81 186 GLU A N 1
ATOM 1424 C CA . GLU A 1 186 ? 25.375 16.266 0.111 1 94.81 186 GLU A CA 1
ATOM 1425 C C . GLU A 1 186 ? 25.547 14.828 -0.386 1 94.81 186 GLU A C 1
ATOM 1427 O O . GLU A 1 186 ? 26.625 14.445 -0.851 1 94.81 186 GLU A O 1
ATOM 1432 N N . ALA A 1 187 ? 24.531 14.031 -0.266 1 95 187 ALA A N 1
ATOM 1433 C CA . ALA A 1 187 ? 24.578 12.641 -0.719 1 95 187 ALA A CA 1
ATOM 1434 C C . ALA A 1 187 ? 24.891 12.562 -2.211 1 95 187 ALA A C 1
ATOM 1436 O O . ALA A 1 187 ? 25.734 11.773 -2.631 1 95 187 ALA A O 1
ATOM 1437 N N . PHE A 1 188 ? 24.219 13.383 -2.996 1 92.88 188 PHE A N 1
ATOM 1438 C CA . PHE A 1 188 ? 24.391 13.328 -4.445 1 92.88 188 PHE A CA 1
ATOM 1439 C C . PHE A 1 188 ? 25.688 14.016 -4.863 1 92.88 188 PHE A C 1
ATOM 1441 O O . PHE A 1 188 ? 26.25 13.688 -5.91 1 92.88 188 PHE A O 1
ATOM 1448 N N . ALA A 1 189 ? 26.156 14.984 -4.051 1 92.06 189 ALA A N 1
ATOM 1449 C CA . ALA A 1 189 ? 27.469 15.578 -4.301 1 92.06 189 ALA A CA 1
ATOM 1450 C C . ALA A 1 189 ? 28.578 14.555 -4.07 1 92.06 189 ALA A C 1
ATOM 1452 O O . ALA A 1 189 ? 29.578 14.539 -4.797 1 92.06 189 ALA A O 1
ATOM 1453 N N . LYS A 1 190 ? 28.422 13.773 -3.1 1 93.56 190 LYS A N 1
ATOM 1454 C CA . LYS A 1 190 ? 29.422 12.766 -2.736 1 93.56 190 LYS A CA 1
ATOM 1455 C C . LYS A 1 190 ? 29.438 11.625 -3.746 1 93.56 190 LYS A C 1
ATOM 1457 O O . LYS A 1 190 ? 30.484 11.086 -4.07 1 93.56 190 LYS A O 1
ATOM 1462 N N . ASN A 1 191 ? 28.281 11.195 -4.168 1 92.69 191 ASN A N 1
ATOM 1463 C CA . ASN A 1 191 ? 28.141 10.109 -5.129 1 92.69 191 ASN A CA 1
ATOM 1464 C C . ASN A 1 191 ? 27.016 10.383 -6.129 1 92.69 191 ASN A C 1
ATOM 1466 O O . ASN A 1 191 ? 25.859 10.031 -5.887 1 92.69 191 ASN A O 1
ATOM 1470 N N . VAL A 1 192 ? 27.391 10.836 -7.262 1 86.62 192 VAL A N 1
ATOM 1471 C CA . VAL A 1 192 ? 26.422 11.211 -8.281 1 86.62 192 VAL A CA 1
ATOM 1472 C C . VAL A 1 192 ? 25.719 9.961 -8.812 1 86.62 192 VAL A C 1
ATOM 1474 O O . VAL A 1 192 ? 24.609 10.039 -9.344 1 86.62 192 VAL A O 1
ATOM 1477 N N . ASN A 1 193 ? 26.344 8.82 -8.586 1 87 193 ASN A N 1
ATOM 1478 C CA . ASN A 1 193 ? 25.797 7.574 -9.102 1 87 193 ASN A CA 1
ATOM 1479 C C . ASN A 1 193 ? 25.141 6.75 -7.996 1 87 193 ASN A C 1
ATOM 1481 O O . ASN A 1 193 ? 25.016 5.531 -8.117 1 87 193 ASN A O 1
ATOM 1485 N N . LEU A 1 194 ? 24.797 7.445 -6.953 1 93.31 194 LEU A N 1
ATOM 1486 C CA . LEU A 1 194 ? 24.094 6.785 -5.859 1 93.31 194 LEU A CA 1
ATOM 1487 C C . LEU A 1 194 ? 22.906 5.984 -6.383 1 93.31 194 LEU A C 1
ATOM 1489 O O . LEU A 1 194 ? 22.047 6.523 -7.078 1 93.31 194 LEU A O 1
ATOM 1493 N N . SER A 1 195 ? 22.859 4.645 -6.137 1 92.19 195 SER A N 1
ATOM 1494 C CA . SER A 1 195 ? 21.844 3.762 -6.695 1 92.19 195 SER A CA 1
ATOM 1495 C C . SER A 1 195 ? 20.453 4.137 -6.191 1 92.19 195 SER A C 1
ATOM 1497 O O . SER A 1 195 ? 19.484 4.141 -6.961 1 92.19 195 SER A O 1
ATOM 1499 N N . ASN A 1 196 ? 20.359 4.457 -4.91 1 97.25 196 ASN A N 1
ATOM 1500 C CA . ASN A 1 196 ? 19.141 4.828 -4.211 1 97.25 196 ASN A CA 1
ATOM 1501 C C . ASN A 1 196 ? 19.422 5.797 -3.062 1 97.25 196 ASN A C 1
ATOM 1503 O O . ASN A 1 196 ? 20.344 5.57 -2.271 1 97.25 196 ASN A O 1
ATOM 1507 N N . LEU A 1 197 ? 18.703 6.867 -3.031 1 97.56 197 LEU A N 1
ATOM 1508 C CA . LEU A 1 197 ? 18.938 7.898 -2.027 1 97.56 197 LEU A CA 1
ATOM 1509 C C . LEU A 1 197 ? 18.922 7.305 -0.624 1 97.56 197 LEU A C 1
ATOM 1511 O O . LEU A 1 197 ? 19.641 7.785 0.263 1 97.56 197 LEU A O 1
ATOM 1515 N N . MET A 1 198 ? 18.188 6.242 -0.372 1 98.25 198 MET A N 1
ATOM 1516 C CA . MET A 1 198 ? 18.078 5.641 0.953 1 98.25 198 MET A CA 1
ATOM 1517 C C . MET A 1 198 ? 19.438 5.133 1.433 1 98.25 198 MET A C 1
ATOM 1519 O O . MET A 1 198 ? 19.688 5.09 2.637 1 98.25 198 MET A O 1
ATOM 1523 N N . CYS A 1 199 ? 20.312 4.805 0.544 1 98 199 CYS A N 1
ATOM 1524 C CA . CYS A 1 199 ? 21.641 4.309 0.891 1 98 199 CYS A CA 1
ATOM 1525 C C . CYS A 1 199 ? 22.453 5.391 1.592 1 98 199 CYS A C 1
ATOM 1527 O O . CYS A 1 199 ? 23.438 5.09 2.26 1 98 199 CYS A O 1
ATOM 1529 N N . ALA A 1 200 ? 22.062 6.68 1.489 1 97.5 200 ALA A N 1
ATOM 1530 C CA . ALA A 1 200 ? 22.75 7.793 2.129 1 97.5 200 ALA A CA 1
ATOM 1531 C C . ALA A 1 200 ? 22.25 8.008 3.553 1 97.5 200 ALA A C 1
ATOM 1533 O O . ALA A 1 200 ? 22.797 8.836 4.289 1 97.5 200 ALA A O 1
ATOM 1534 N N . PHE A 1 201 ? 21.266 7.273 3.979 1 98.06 201 PHE A N 1
ATOM 1535 C CA . PHE A 1 201 ? 20.656 7.449 5.293 1 98.06 201 PHE A CA 1
ATOM 1536 C C . PHE A 1 201 ? 20.766 6.176 6.117 1 98.06 201 PHE A C 1
ATOM 1538 O O . PHE A 1 201 ? 19.797 5.746 6.746 1 98.06 201 PHE A O 1
ATOM 1545 N N . GLU A 1 202 ? 21.906 5.598 6.082 1 97.44 202 GLU A N 1
ATOM 1546 C CA . GLU A 1 202 ? 22.188 4.328 6.75 1 97.44 202 GLU A CA 1
ATOM 1547 C C . GLU A 1 202 ? 21.844 4.402 8.234 1 97.44 202 GLU A C 1
ATOM 1549 O O . GLU A 1 202 ? 21.25 3.479 8.789 1 97.44 202 GLU A O 1
ATOM 1554 N N . LYS A 1 203 ? 22.188 5.469 8.875 1 97.31 203 LYS A N 1
ATOM 1555 C CA . LYS A 1 203 ? 21.969 5.617 10.312 1 97.31 203 LYS A CA 1
ATOM 1556 C C . LYS A 1 203 ? 20.484 5.586 10.656 1 97.31 203 LYS A C 1
ATOM 1558 O O . LYS A 1 203 ? 20.047 4.805 11.508 1 97.31 203 LYS A O 1
ATOM 1563 N N . GLU A 1 204 ? 19.688 6.418 9.977 1 97.62 204 GLU A N 1
ATOM 1564 C CA . GLU A 1 204 ? 18.25 6.527 10.234 1 97.62 204 GLU A CA 1
ATOM 1565 C C . GLU A 1 204 ? 17.531 5.207 9.945 1 97.62 204 GLU A C 1
ATOM 1567 O O . GLU A 1 204 ? 16.672 4.785 10.711 1 97.62 204 GLU A O 1
ATOM 1572 N N . ILE A 1 205 ? 17.938 4.539 8.844 1 98.12 205 ILE A N 1
ATOM 1573 C CA . ILE A 1 205 ? 17.281 3.295 8.438 1 98.12 205 ILE A CA 1
ATOM 1574 C C . ILE A 1 205 ? 17.641 2.188 9.43 1 98.12 205 ILE A C 1
ATOM 1576 O O . ILE A 1 205 ? 16.766 1.444 9.883 1 98.12 205 ILE A O 1
ATOM 1580 N N . THR A 1 206 ? 18.891 2.1 9.82 1 96.44 206 THR A N 1
ATOM 1581 C CA . THR A 1 206 ? 19.359 1.082 10.758 1 96.44 206 THR A CA 1
ATOM 1582 C C . THR A 1 206 ? 18.656 1.237 12.109 1 96.44 206 THR A C 1
ATOM 1584 O O . THR A 1 206 ? 18.219 0.252 12.703 1 96.44 206 THR A O 1
ATOM 1587 N N . GLU A 1 207 ? 18.5 2.434 12.523 1 96.69 207 GLU A N 1
ATOM 1588 C CA . GLU A 1 207 ? 17.953 2.709 13.852 1 96.69 207 GLU A CA 1
ATOM 1589 C C . GLU A 1 207 ? 16.438 2.539 13.875 1 96.69 207 GLU A C 1
ATOM 1591 O O . GLU A 1 207 ? 15.867 2.191 14.914 1 96.69 207 GLU A O 1
ATOM 1596 N N . GLY A 1 208 ? 15.812 2.705 12.734 1 98.38 208 GLY A N 1
ATOM 1597 C CA . GLY A 1 208 ? 14.375 2.92 12.836 1 98.38 208 GLY A CA 1
ATOM 1598 C C . GLY A 1 208 ? 13.562 1.897 12.062 1 98.38 208 GLY A C 1
ATOM 1599 O O . GLY A 1 208 ? 12.344 1.809 12.234 1 98.38 208 GLY A O 1
ATOM 1600 N N . LEU A 1 209 ? 14.18 1.046 11.227 1 98.75 209 LEU A N 1
ATOM 1601 C CA . LEU A 1 209 ? 13.414 0.261 10.266 1 98.75 209 LEU A CA 1
ATOM 1602 C C . LEU A 1 209 ? 12.555 -0.778 10.977 1 98.75 209 LEU A C 1
ATOM 1604 O O . LEU A 1 209 ? 11.383 -0.969 10.633 1 98.75 209 LEU A O 1
ATOM 1608 N N . GLN A 1 210 ? 13.141 -1.449 11.945 1 98.69 210 GLN A N 1
ATOM 1609 C CA . GLN A 1 210 ? 12.336 -2.43 12.664 1 98.69 210 GLN A CA 1
ATOM 1610 C C . GLN A 1 210 ? 11.211 -1.753 13.438 1 98.69 210 GLN A C 1
ATOM 1612 O O . GLN A 1 210 ? 10.109 -2.295 13.547 1 98.69 210 GLN A O 1
ATOM 1617 N N . SER A 1 211 ? 11.461 -0.573 14.023 1 98.62 211 SER A N 1
ATOM 1618 C CA . SER A 1 211 ? 10.414 0.212 14.664 1 98.62 211 SER A CA 1
ATOM 1619 C C . SER A 1 211 ? 9.281 0.522 13.695 1 98.62 211 SER A C 1
ATOM 1621 O O . SER A 1 211 ? 8.102 0.466 14.062 1 98.62 211 SER A O 1
ATOM 1623 N N . TYR A 1 212 ? 9.68 0.867 12.477 1 98.94 212 TYR A N 1
ATOM 1624 C CA . TYR A 1 212 ? 8.703 1.132 11.422 1 98.94 212 TYR A CA 1
ATOM 1625 C C . TYR A 1 212 ? 7.828 -0.09 11.172 1 98.94 212 TYR A C 1
ATOM 1627 O O . TYR A 1 212 ? 6.602 0.006 11.188 1 98.94 212 TYR A O 1
ATOM 1635 N N . ARG A 1 213 ? 8.438 -1.258 11.016 1 98.88 213 ARG A N 1
ATOM 1636 C CA . ARG A 1 213 ? 7.715 -2.504 10.781 1 98.88 213 ARG A CA 1
ATOM 1637 C C . ARG A 1 213 ? 6.781 -2.818 11.953 1 98.88 213 ARG A C 1
ATOM 1639 O O . ARG A 1 213 ? 5.617 -3.166 11.742 1 98.88 213 ARG A O 1
ATOM 1646 N N . ASP A 1 214 ? 7.242 -2.602 13.141 1 98.81 214 ASP A N 1
ATOM 1647 C CA . ASP A 1 214 ? 6.5 -2.957 14.352 1 98.81 214 ASP A CA 1
ATOM 1648 C C . ASP A 1 214 ? 5.277 -2.061 14.523 1 98.81 214 ASP A C 1
ATOM 1650 O O . ASP A 1 214 ? 4.176 -2.551 14.773 1 98.81 214 ASP A O 1
ATOM 1654 N N . ILE A 1 215 ? 5.453 -0.783 14.414 1 98.88 215 ILE A N 1
ATOM 1655 C CA . ILE A 1 215 ? 4.344 0.127 14.672 1 98.88 215 ILE A CA 1
ATOM 1656 C C . ILE A 1 215 ? 3.301 0.006 13.562 1 98.88 215 ILE A C 1
ATOM 1658 O O . ILE A 1 215 ? 2.096 0.067 13.828 1 98.88 215 ILE A O 1
ATOM 1662 N N . LEU A 1 216 ? 3.766 -0.143 12.312 1 98.94 216 LEU A N 1
ATOM 1663 C CA . LEU A 1 216 ? 2.812 -0.328 11.227 1 98.94 216 LEU A CA 1
ATOM 1664 C C . LEU A 1 216 ? 2.02 -1.616 11.406 1 98.94 216 LEU A C 1
ATOM 1666 O O . LEU A 1 216 ? 0.799 -1.63 11.227 1 98.94 216 LEU A O 1
ATOM 1670 N N . GLY A 1 217 ? 2.758 -2.742 11.758 1 98.81 217 GLY A N 1
ATOM 1671 C CA . GLY A 1 217 ? 2.07 -3.996 12.023 1 98.81 217 GLY A CA 1
ATOM 1672 C C . GLY A 1 217 ? 1.084 -3.904 13.172 1 98.81 217 GLY A C 1
ATOM 1673 O O . GLY A 1 217 ? -0.032 -4.418 13.078 1 98.81 217 GLY A O 1
ATOM 1674 N N . PHE A 1 218 ? 1.509 -3.195 14.172 1 98.75 218 PHE A N 1
ATOM 1675 C CA . PHE A 1 218 ? 0.69 -3.027 15.367 1 98.75 218 PHE A CA 1
ATOM 1676 C C . PHE A 1 218 ? -0.584 -2.256 15.047 1 98.75 218 PHE A C 1
ATOM 1678 O O . PHE A 1 218 ? -1.686 -2.699 15.375 1 98.75 218 PHE A O 1
ATOM 1685 N N . ILE A 1 219 ? -0.482 -1.156 14.391 1 98.69 219 ILE A N 1
ATOM 1686 C CA . ILE A 1 219 ? -1.624 -0.312 14.055 1 98.69 219 ILE A CA 1
ATOM 1687 C C . ILE A 1 219 ? -2.547 -1.052 13.094 1 98.69 219 ILE A C 1
ATOM 1689 O O . ILE A 1 219 ? -3.771 -0.946 13.188 1 98.69 219 ILE A O 1
ATOM 1693 N N . THR A 1 220 ? -1.984 -1.839 12.172 1 98.81 220 THR A N 1
ATOM 1694 C CA . THR A 1 220 ? -2.758 -2.619 11.219 1 98.81 220 THR A CA 1
ATOM 1695 C C . THR A 1 220 ? -3.65 -3.629 11.938 1 98.81 220 THR A C 1
ATOM 1697 O O . THR A 1 220 ? -4.82 -3.791 11.586 1 98.81 220 THR A O 1
ATOM 1700 N N . SER A 1 221 ? -3.146 -4.234 12.953 1 98.56 221 SER A N 1
ATOM 1701 C CA . SER A 1 221 ? -3.879 -5.281 13.664 1 98.56 221 SER A CA 1
ATOM 1702 C C . SER A 1 221 ? -4.906 -4.684 14.617 1 98.56 221 SER A C 1
ATOM 1704 O O . SER A 1 221 ? -5.957 -5.281 14.859 1 98.56 221 SER A O 1
ATOM 1706 N N . LYS A 1 222 ? -4.656 -3.445 15.07 1 98.56 222 LYS A N 1
ATOM 1707 C CA . LYS A 1 222 ? -5.434 -2.949 16.203 1 98.56 222 LYS A CA 1
ATOM 1708 C C . LYS A 1 222 ? -6.484 -1.942 15.75 1 98.56 222 LYS A C 1
ATOM 1710 O O . LYS A 1 222 ? -7.422 -1.635 16.484 1 98.56 222 LYS A O 1
ATOM 1715 N N . THR A 1 223 ? -6.348 -1.456 14.555 1 98.38 223 THR A N 1
ATOM 1716 C CA . THR A 1 223 ? -7.238 -0.378 14.133 1 98.38 223 THR A CA 1
ATOM 1717 C C . THR A 1 223 ? -7.793 -0.648 12.742 1 98.38 223 THR A C 1
ATOM 1719 O O . THR A 1 223 ? -7.375 -1.594 12.07 1 98.38 223 THR A O 1
ATOM 1722 N N . ALA A 1 224 ? -8.734 0.139 12.32 1 98.19 224 ALA A N 1
ATOM 1723 C CA . ALA A 1 224 ? -9.281 0.123 10.969 1 98.19 224 ALA A CA 1
ATOM 1724 C C . ALA A 1 224 ? -8.82 1.342 10.18 1 98.19 224 ALA A C 1
ATOM 1726 O O . ALA A 1 224 ? -9.508 1.78 9.25 1 98.19 224 ALA A O 1
ATOM 1727 N N . LEU A 1 225 ? -7.648 1.906 10.57 1 98.56 225 LEU A N 1
ATOM 1728 C CA . LEU A 1 225 ? -7.141 3.102 9.906 1 98.56 225 LEU A CA 1
ATOM 1729 C C . LEU A 1 225 ? -6.75 2.795 8.469 1 98.56 225 LEU A C 1
ATOM 1731 O O . LEU A 1 225 ? -6.34 1.674 8.156 1 98.56 225 LEU A O 1
ATOM 1735 N N . THR A 1 226 ? -6.93 3.766 7.645 1 98.56 226 THR A N 1
ATOM 1736 C CA . THR A 1 226 ? -6.441 3.744 6.27 1 98.56 226 THR A CA 1
ATOM 1737 C C . THR A 1 226 ? -5.051 4.363 6.18 1 98.56 226 THR A C 1
ATOM 1739 O O . THR A 1 226 ? -4.898 5.582 6.301 1 98.56 226 THR A O 1
ATOM 1742 N N . LEU A 1 227 ? -4.051 3.494 5.926 1 98.75 227 LEU A N 1
ATOM 1743 C CA . LEU A 1 227 ? -2.666 3.949 5.949 1 98.75 227 LEU A CA 1
ATOM 1744 C C . LEU A 1 227 ? -1.988 3.701 4.605 1 98.75 227 LEU A C 1
ATOM 1746 O O . LEU A 1 227 ? -1.048 2.91 4.516 1 98.75 227 LEU A O 1
ATOM 1750 N N . PRO A 1 228 ? -2.383 4.426 3.619 1 98.75 228 PRO A N 1
ATOM 1751 C CA . PRO A 1 228 ? -1.902 4.148 2.264 1 98.75 228 PRO A CA 1
ATOM 1752 C C . PRO A 1 228 ? -0.415 4.445 2.092 1 98.75 228 PRO A C 1
ATOM 1754 O O . PRO A 1 228 ? 0.334 3.602 1.596 1 98.75 228 PRO A O 1
ATOM 1757 N N . VAL A 1 229 ? 0.072 5.574 2.551 1 98.81 229 VAL A N 1
ATOM 1758 C CA . VAL A 1 229 ? 1.414 6.031 2.207 1 98.81 229 VAL A CA 1
ATOM 1759 C C . VAL A 1 229 ? 2.441 5.332 3.096 1 98.81 229 VAL A C 1
ATOM 1761 O O . VAL A 1 229 ? 3.486 4.891 2.615 1 98.81 229 VAL A O 1
ATOM 1764 N N . LEU A 1 230 ? 2.172 5.211 4.395 1 98.94 230 LEU A N 1
ATOM 1765 C CA . LEU A 1 230 ? 3.094 4.492 5.266 1 98.94 230 LEU A CA 1
ATOM 1766 C C . LEU A 1 230 ? 3.252 3.043 4.816 1 98.94 230 LEU A C 1
ATOM 1768 O O . LEU A 1 230 ? 4.363 2.508 4.809 1 98.94 230 LEU A O 1
ATOM 1772 N N . SER A 1 231 ? 2.133 2.414 4.422 1 98.94 231 SER A N 1
ATOM 1773 C CA . SER A 1 231 ? 2.189 1.04 3.934 1 98.94 231 SER A CA 1
ATOM 1774 C C . SER A 1 231 ? 2.973 0.948 2.629 1 98.94 231 SER A C 1
ATOM 1776 O O . SER A 1 231 ? 3.842 0.086 2.479 1 98.94 231 SER A O 1
ATOM 1778 N N . ALA A 1 232 ? 2.703 1.846 1.716 1 98.94 232 ALA A N 1
ATOM 1779 C CA . ALA A 1 232 ? 3.348 1.823 0.405 1 98.94 232 ALA A CA 1
ATOM 1780 C C . ALA A 1 232 ? 4.84 2.123 0.521 1 98.94 232 ALA A C 1
ATOM 1782 O O . ALA A 1 232 ? 5.648 1.582 -0.238 1 98.94 232 ALA A O 1
ATOM 1783 N N . SER A 1 233 ? 5.184 3.02 1.416 1 98.94 233 SER A N 1
ATOM 1784 C CA . SER A 1 233 ? 6.59 3.359 1.61 1 98.94 233 SER A CA 1
ATOM 1785 C C . SER A 1 233 ? 7.375 2.168 2.15 1 98.94 233 SER A C 1
ATOM 1787 O O . SER A 1 233 ? 8.523 1.941 1.753 1 98.94 233 SER A O 1
ATOM 1789 N N . LEU A 1 234 ? 6.773 1.439 3.047 1 98.94 234 LEU A N 1
ATOM 1790 C CA . LEU A 1 234 ? 7.457 0.254 3.553 1 98.94 234 LEU A CA 1
ATOM 1791 C C . LEU A 1 234 ? 7.586 -0.804 2.463 1 98.94 234 LEU A C 1
ATOM 1793 O O . LEU A 1 234 ? 8.594 -1.513 2.396 1 98.94 234 LEU A O 1
ATOM 1797 N N . VAL A 1 235 ? 6.551 -0.945 1.618 1 98.88 235 VAL A N 1
ATOM 1798 C CA . VAL A 1 235 ? 6.617 -1.836 0.464 1 98.88 235 VAL A CA 1
ATOM 1799 C C . VAL A 1 235 ? 7.816 -1.466 -0.405 1 98.88 235 VAL A C 1
ATOM 1801 O O . VAL A 1 235 ? 8.555 -2.342 -0.858 1 98.88 235 VAL A O 1
ATOM 1804 N N . TYR A 1 236 ? 7.992 -0.181 -0.57 1 98.88 236 TYR A N 1
ATOM 1805 C CA . TYR A 1 236 ? 9.117 0.309 -1.364 1 98.88 236 TYR A CA 1
ATOM 1806 C C . TYR A 1 236 ? 10.445 -0.053 -0.711 1 98.88 236 TYR A C 1
ATOM 1808 O O . TYR A 1 236 ? 11.352 -0.55 -1.378 1 98.88 236 TYR A O 1
ATOM 1816 N N . VAL A 1 237 ? 10.578 0.204 0.559 1 98.75 237 VAL A N 1
ATOM 1817 C CA . VAL A 1 237 ? 11.812 -0.085 1.285 1 98.75 237 VAL A CA 1
ATOM 1818 C C . VAL A 1 237 ? 12.148 -1.57 1.164 1 98.75 237 VAL A C 1
ATOM 1820 O O . VAL A 1 237 ? 13.258 -1.932 0.776 1 98.75 237 VAL A O 1
ATOM 1823 N N . ASN A 1 238 ? 11.203 -2.412 1.456 1 98.62 238 ASN A N 1
ATOM 1824 C CA . ASN A 1 238 ? 11.43 -3.85 1.361 1 98.62 238 ASN A CA 1
ATOM 1825 C C . ASN A 1 238 ? 11.758 -4.273 -0.067 1 98.62 238 ASN A C 1
ATOM 1827 O O . ASN A 1 238 ? 12.711 -5.023 -0.292 1 98.62 238 ASN A O 1
ATOM 1831 N N . GLY A 1 239 ? 10.992 -3.762 -0.995 1 98.56 239 GLY A N 1
ATOM 1832 C CA . GLY A 1 239 ? 11.141 -4.168 -2.385 1 98.56 239 GLY A CA 1
ATOM 1833 C C . GLY A 1 239 ? 12.477 -3.777 -2.982 1 98.56 239 GLY A C 1
ATOM 1834 O O . GLY A 1 239 ? 13.133 -4.594 -3.637 1 98.56 239 GLY A O 1
ATOM 1835 N N . MET A 1 240 ? 12.938 -2.586 -2.703 1 98.62 240 MET A N 1
A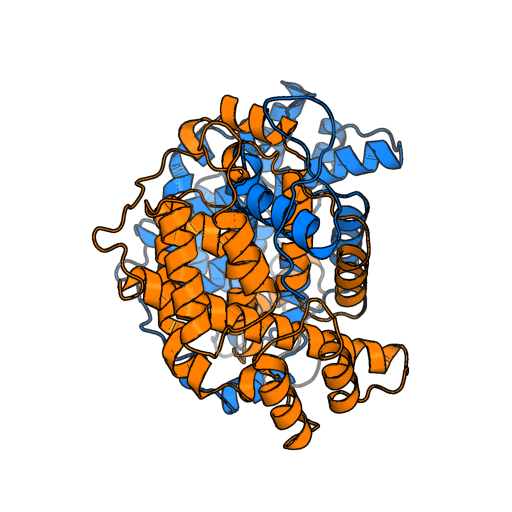TOM 1836 C CA . MET A 1 240 ? 14.102 -2.027 -3.383 1 98.62 240 MET A CA 1
ATOM 1837 C C . MET A 1 240 ? 15.391 -2.504 -2.73 1 98.62 240 MET A C 1
ATOM 1839 O O . MET A 1 240 ? 16.484 -2.309 -3.279 1 98.62 240 MET A O 1
ATOM 1843 N N . PHE A 1 241 ? 15.258 -3.199 -1.582 1 98.56 241 PHE A N 1
ATOM 1844 C CA . PHE A 1 241 ? 16.469 -3.666 -0.91 1 98.56 241 PHE A CA 1
ATOM 1845 C C . PHE A 1 241 ? 16.484 -5.188 -0.836 1 98.56 241 PHE A C 1
ATOM 1847 O O . PHE A 1 241 ? 17.266 -5.766 -0.07 1 98.56 241 PHE A O 1
ATOM 1854 N N . THR A 1 242 ? 15.609 -5.859 -1.563 1 98.38 242 THR A N 1
ATOM 1855 C CA . THR A 1 242 ? 15.562 -7.312 -1.65 1 98.38 242 THR A CA 1
ATOM 1856 C C . THR A 1 242 ? 16.062 -7.793 -3.008 1 98.38 242 THR A C 1
ATOM 1858 O O . THR A 1 242 ? 15.461 -7.492 -4.043 1 98.38 242 THR A O 1
ATOM 1861 N N . PRO A 1 243 ? 17.125 -8.578 -3.023 1 97.75 243 PRO A N 1
ATOM 1862 C CA . PRO A 1 243 ? 17.734 -8.969 -4.297 1 97.75 243 PRO A CA 1
ATOM 1863 C C . PRO A 1 243 ? 16.812 -9.828 -5.16 1 97.75 243 PRO A C 1
ATOM 1865 O O . PRO A 1 243 ? 16.812 -9.703 -6.387 1 97.75 243 PRO A O 1
ATOM 1868 N N . THR A 1 244 ? 16.062 -10.727 -4.523 1 97.31 244 THR A N 1
ATOM 1869 C CA . THR A 1 244 ? 15.133 -11.602 -5.227 1 97.31 244 THR A CA 1
ATOM 1870 C C . THR A 1 244 ? 13.734 -11.5 -4.621 1 97.31 244 THR A C 1
ATOM 1872 O O . THR A 1 244 ? 13.531 -11.828 -3.453 1 97.31 244 THR A O 1
ATOM 1875 N N . LEU A 1 245 ? 12.875 -10.969 -5.398 1 97.94 245 LEU A N 1
ATOM 1876 C CA . LEU A 1 245 ? 11.469 -10.938 -4.996 1 97.94 245 LEU A CA 1
ATOM 1877 C C . LEU A 1 245 ? 10.766 -12.227 -5.379 1 97.94 245 LEU A C 1
ATOM 1879 O O . LEU A 1 245 ? 10.344 -12.398 -6.527 1 97.94 245 LEU A O 1
ATOM 1883 N N . ARG A 1 246 ? 10.516 -13.07 -4.469 1 97.62 246 ARG A N 1
ATOM 1884 C CA . ARG A 1 246 ? 10.031 -14.422 -4.695 1 97.62 246 ARG A CA 1
ATOM 1885 C C . ARG A 1 246 ? 8.641 -14.406 -5.332 1 97.62 246 ARG A C 1
ATOM 1887 O O . ARG A 1 246 ? 8.32 -15.273 -6.145 1 97.62 246 ARG A O 1
ATOM 1894 N N . TYR A 1 247 ? 7.812 -13.406 -4.949 1 97.62 247 TYR A N 1
ATOM 1895 C CA . TYR A 1 247 ? 6.508 -13.336 -5.594 1 97.62 247 TYR A CA 1
ATOM 1896 C C . TYR A 1 247 ? 6.652 -13.18 -7.105 1 97.62 247 TYR A C 1
ATOM 1898 O O . TYR A 1 247 ? 5.824 -13.688 -7.867 1 97.62 247 TYR A O 1
ATOM 1906 N N . GLY A 1 248 ? 7.719 -12.477 -7.535 1 97.06 248 GLY A N 1
ATOM 1907 C CA . GLY A 1 248 ? 7.977 -12.312 -8.961 1 97.06 248 GLY A CA 1
ATOM 1908 C C . GLY A 1 248 ? 8.336 -13.617 -9.648 1 97.06 248 GLY A C 1
ATOM 1909 O O . GLY A 1 248 ? 8.023 -13.805 -10.828 1 97.06 248 GLY A O 1
ATOM 1910 N N . GLN A 1 249 ? 9.008 -14.531 -8.938 1 97.5 249 GLN A N 1
ATOM 1911 C CA . GLN A 1 249 ? 9.359 -15.836 -9.477 1 97.5 249 GLN A CA 1
ATOM 1912 C C . GLN A 1 249 ? 8.109 -16.672 -9.758 1 97.5 249 GLN A C 1
ATOM 1914 O O . GLN A 1 249 ? 7.988 -17.281 -10.828 1 97.5 249 GLN A O 1
ATOM 1919 N N . LEU A 1 250 ? 7.184 -16.641 -8.836 1 97.56 250 LEU A N 1
ATOM 1920 C CA . LEU A 1 250 ? 5.945 -17.375 -9.039 1 97.56 250 LEU A CA 1
ATOM 1921 C C . LEU A 1 250 ? 5.125 -16.766 -10.172 1 97.56 250 LEU A C 1
ATOM 1923 O O . LEU A 1 250 ? 4.559 -17.5 -10.992 1 97.56 250 LEU A O 1
ATOM 1927 N N . VAL A 1 251 ? 5.031 -15.461 -10.188 1 96.44 251 VAL A N 1
ATOM 1928 C CA . VAL A 1 251 ? 4.238 -14.781 -11.211 1 96.44 251 VAL A CA 1
ATOM 1929 C C . VAL A 1 251 ? 4.828 -15.055 -12.594 1 96.44 251 VAL A C 1
ATOM 1931 O O . VAL A 1 251 ? 4.094 -15.234 -13.562 1 96.44 251 VAL A O 1
ATOM 1934 N N . SER A 1 252 ? 6.188 -15.062 -12.695 1 96.25 252 SER A N 1
ATOM 1935 C CA . SER A 1 252 ? 6.836 -15.43 -13.953 1 96.25 252 SER A CA 1
ATOM 1936 C C . SER A 1 252 ? 6.371 -16.797 -14.438 1 96.25 252 SER A C 1
ATOM 1938 O O . SER A 1 252 ? 6.094 -16.969 -15.625 1 96.25 252 SER A O 1
ATOM 1940 N N . LEU A 1 253 ? 6.297 -17.719 -13.547 1 97.06 253 LEU A N 1
ATOM 1941 C CA . LEU A 1 253 ? 5.891 -19.078 -13.906 1 97.06 253 LEU A CA 1
ATOM 1942 C C . LEU A 1 253 ? 4.402 -19.125 -14.227 1 97.06 253 LEU A C 1
ATOM 1944 O O . LEU A 1 253 ? 3.986 -19.859 -15.133 1 97.06 253 LEU A O 1
ATOM 1948 N N . GLN A 1 254 ? 3.594 -18.391 -13.469 1 95.56 254 GLN A N 1
ATOM 1949 C CA . GLN A 1 254 ? 2.174 -18.297 -13.789 1 95.56 254 GLN A CA 1
ATOM 1950 C C . GLN A 1 254 ? 1.963 -17.844 -15.234 1 95.56 254 GLN A C 1
ATOM 1952 O O . GLN A 1 254 ? 1.142 -18.406 -15.953 1 95.56 254 GLN A O 1
ATOM 1957 N N . ARG A 1 255 ? 2.648 -16.812 -15.656 1 93.56 255 ARG A N 1
ATOM 1958 C CA . ARG A 1 255 ? 2.527 -16.266 -17 1 93.56 255 ARG A CA 1
ATOM 1959 C C . ARG A 1 255 ? 2.963 -17.266 -18.047 1 93.56 255 ARG A C 1
ATOM 1961 O O . ARG A 1 255 ? 2.412 -17.297 -19.156 1 93.56 255 ARG A O 1
ATOM 1968 N N . ASP A 1 256 ? 3.969 -18.094 -17.688 1 94.94 256 ASP A N 1
ATOM 1969 C CA . ASP A 1 256 ? 4.391 -19.156 -18.594 1 94.94 256 ASP A CA 1
ATOM 1970 C C . ASP A 1 256 ? 3.318 -20.234 -18.719 1 94.94 256 ASP A C 1
ATOM 1972 O O . ASP A 1 256 ? 3.119 -20.797 -19.797 1 94.94 256 ASP A O 1
ATOM 1976 N N . VAL A 1 257 ? 2.641 -20.594 -17.688 1 93.44 257 VAL A N 1
ATOM 1977 C CA . VAL A 1 257 ? 1.601 -21.609 -17.703 1 93.44 257 VAL A CA 1
ATOM 1978 C C . VAL A 1 257 ? 0.455 -21.172 -18.609 1 93.44 257 VAL A C 1
ATOM 1980 O O . VAL A 1 257 ? 0.001 -21.938 -19.469 1 93.44 257 VAL A O 1
ATOM 1983 N N . PHE A 1 258 ? -0.121 -20.016 -18.438 1 87.25 258 PHE A N 1
ATOM 1984 C CA . PHE A 1 258 ? -1.342 -19.656 -19.156 1 87.25 258 PHE A CA 1
ATOM 1985 C C . PHE A 1 258 ? -1.018 -19.047 -20.516 1 87.25 258 PHE A C 1
ATOM 1987 O O . PHE A 1 258 ? -1.766 -19.234 -21.469 1 87.25 258 PHE A O 1
ATOM 1994 N N . GLY A 1 259 ? 0.121 -18.391 -20.812 1 83.62 259 GLY A N 1
ATOM 1995 C CA . GLY A 1 259 ? 0.367 -17.688 -22.062 1 83.62 259 GLY A CA 1
ATOM 1996 C C . GLY A 1 259 ? 1.697 -18.062 -22.703 1 83.62 259 GLY A C 1
ATOM 1997 O O . GLY A 1 259 ? 2.057 -17.531 -23.75 1 83.62 259 GLY A O 1
ATOM 1998 N N . ARG A 1 260 ? 2.301 -18.922 -22.109 1 90.12 260 ARG A N 1
ATOM 1999 C CA . ARG A 1 260 ? 3.625 -19.312 -22.594 1 90.12 260 ARG A CA 1
ATOM 2000 C C . ARG A 1 260 ? 4.504 -18.094 -22.828 1 90.12 260 ARG A C 1
ATOM 2002 O O . ARG A 1 260 ? 5.145 -17.969 -23.875 1 90.12 260 ARG A O 1
ATOM 2009 N N . HIS A 1 261 ? 4.41 -17.188 -21.938 1 89.38 261 HIS A N 1
ATOM 2010 C CA . HIS A 1 261 ? 5.188 -15.945 -22.031 1 89.38 261 HIS A CA 1
ATOM 2011 C C . HIS A 1 261 ? 6.676 -16.219 -21.844 1 89.38 261 HIS A C 1
ATOM 2013 O O . HIS A 1 261 ? 7.508 -15.352 -22.109 1 89.38 261 HIS A O 1
ATOM 2019 N N . GLY A 1 262 ? 6.984 -17.375 -21.375 1 92.31 262 GLY A N 1
ATOM 2020 C CA . GLY A 1 262 ? 8.367 -17.703 -21.062 1 92.31 262 GLY A CA 1
ATOM 2021 C C . GLY A 1 262 ? 8.875 -17.031 -19.797 1 92.31 262 GLY A C 1
ATOM 2022 O O . GLY A 1 262 ? 8.156 -16.25 -19.172 1 92.31 262 GLY A O 1
ATOM 2023 N N . TYR A 1 263 ? 10.07 -17.438 -19.359 1 94.38 263 TYR A N 1
ATOM 2024 C CA . TYR A 1 263 ? 10.742 -16.859 -18.203 1 94.38 263 TYR A CA 1
ATOM 2025 C C . TYR A 1 263 ? 12.258 -16.938 -18.359 1 94.38 263 TYR A C 1
ATOM 2027 O O . TYR A 1 263 ? 12.766 -17.688 -19.203 1 94.38 263 TYR A O 1
ATOM 2035 N N . GLU A 1 264 ? 12.93 -16.031 -17.688 1 95.38 264 GLU A N 1
ATOM 2036 C CA . GLU A 1 264 ? 14.383 -16.094 -17.594 1 95.38 264 GLU A CA 1
ATOM 2037 C C . GLU A 1 264 ? 14.828 -16.828 -16.328 1 95.38 264 GLU A C 1
ATOM 2039 O O . GLU A 1 264 ? 14.062 -16.938 -15.375 1 95.38 264 GLU A O 1
ATOM 2044 N N . ARG A 1 265 ? 16.016 -17.391 -16.422 1 94.94 265 ARG A N 1
ATOM 2045 C CA . ARG A 1 265 ? 16.562 -18.094 -15.273 1 94.94 265 ARG A CA 1
ATOM 2046 C C . ARG A 1 265 ? 17.75 -17.328 -14.672 1 94.94 265 ARG A C 1
ATOM 2048 O O . ARG A 1 265 ? 18.359 -16.5 -15.344 1 94.94 265 ARG A O 1
ATOM 2055 N N . LEU A 1 266 ? 18.016 -17.641 -13.422 1 92.88 266 LEU A N 1
ATOM 2056 C CA . LEU A 1 266 ? 19.141 -17.047 -12.711 1 92.88 266 LEU A CA 1
ATOM 2057 C C . LEU A 1 266 ? 20.453 -17.719 -13.109 1 92.88 266 LEU A C 1
ATOM 2059 O O . LEU A 1 266 ? 21.516 -17.109 -13.047 1 92.88 266 LEU A O 1
ATOM 2063 N N . ASP A 1 267 ? 20.406 -18.953 -13.547 1 90.25 267 ASP A N 1
ATOM 2064 C CA . ASP A 1 267 ? 21.609 -19.781 -13.688 1 90.25 267 ASP A CA 1
ATOM 2065 C C . ASP A 1 267 ? 22 -19.953 -15.156 1 90.25 267 ASP A C 1
ATOM 2067 O O . ASP A 1 267 ? 22.984 -20.609 -15.469 1 90.25 267 ASP A O 1
ATOM 2071 N N . LYS A 1 268 ? 21.188 -19.422 -15.977 1 89.5 268 LYS A N 1
ATOM 2072 C CA . LYS A 1 268 ? 21.531 -19.516 -17.391 1 89.5 268 LYS A CA 1
ATOM 2073 C C . LYS A 1 268 ? 20.938 -18.359 -18.188 1 89.5 268 LYS A C 1
ATOM 2075 O O . LYS A 1 268 ? 19.969 -17.734 -17.734 1 89.5 268 LYS A O 1
ATOM 2080 N N . GLU A 1 269 ? 21.531 -18.094 -19.328 1 92.62 269 GLU A N 1
ATOM 2081 C CA . GLU A 1 269 ? 21.078 -17.016 -20.188 1 92.62 269 GLU A CA 1
ATOM 2082 C C . GLU A 1 269 ? 19.922 -17.453 -21.078 1 92.62 269 GLU A C 1
ATOM 2084 O O . GLU A 1 269 ? 19.766 -18.656 -21.344 1 92.62 269 GLU A O 1
ATOM 2089 N N . GLY A 1 270 ? 19.094 -16.453 -21.453 1 92.12 270 GLY A N 1
ATOM 2090 C CA . GLY A 1 270 ? 18.031 -16.719 -22.406 1 92.12 270 GLY A CA 1
ATOM 2091 C C . GLY A 1 270 ? 16.672 -16.906 -21.75 1 92.12 270 GLY A C 1
ATOM 2092 O O . GLY A 1 270 ? 16.562 -16.828 -20.531 1 92.12 270 GLY A O 1
ATOM 2093 N N . ARG A 1 271 ? 15.727 -16.969 -22.562 1 93.81 271 ARG A N 1
ATOM 2094 C CA . ARG A 1 271 ? 14.352 -17.219 -22.141 1 93.81 271 ARG A CA 1
ATOM 2095 C C . ARG A 1 271 ? 13.914 -18.641 -22.516 1 93.81 271 ARG A C 1
ATOM 2097 O O . ARG A 1 271 ? 14.305 -19.156 -23.562 1 93.81 271 ARG A O 1
ATOM 2104 N N . GLU A 1 272 ? 13.133 -19.281 -21.594 1 94.19 272 GLU A N 1
ATOM 2105 C CA . GLU A 1 272 ? 12.633 -20.625 -21.875 1 94.19 272 GLU A CA 1
ATOM 2106 C C . GLU A 1 272 ? 11.203 -20.812 -21.359 1 94.19 272 GLU A C 1
ATOM 2108 O O . GLU A 1 272 ? 10.648 -19.906 -20.734 1 94.19 272 GLU A O 1
ATOM 2113 N N . SER A 1 273 ? 10.602 -21.891 -21.797 1 95.5 273 SER A N 1
ATOM 2114 C CA . SER A 1 273 ? 9.281 -22.297 -21.328 1 95.5 273 SER A CA 1
ATOM 2115 C C . SER A 1 273 ? 9.32 -23.703 -20.734 1 95.5 273 SER A C 1
ATOM 2117 O O . SER A 1 273 ? 10.055 -24.562 -21.234 1 95.5 273 SER A O 1
ATOM 2119 N N . HIS A 1 274 ? 8.594 -23.875 -19.703 1 94.38 274 HIS A N 1
ATOM 2120 C CA . HIS A 1 274 ? 8.445 -25.188 -19.078 1 94.38 274 HIS A CA 1
ATOM 2121 C C . HIS A 1 274 ? 7.289 -25.969 -19.703 1 94.38 274 HIS A C 1
ATOM 2123 O O . HIS A 1 274 ? 6.391 -25.375 -20.297 1 94.38 274 HIS A O 1
ATOM 2129 N N . GLN A 1 275 ? 7.434 -27.281 -19.641 1 93.44 275 GLN A N 1
ATOM 2130 C CA . GLN A 1 275 ? 6.301 -28.109 -20.031 1 93.44 275 GLN A CA 1
ATOM 2131 C C . GLN A 1 275 ? 5.297 -28.234 -18.891 1 93.44 275 GLN A C 1
ATOM 2133 O O . GLN A 1 275 ? 5.609 -28.812 -17.844 1 93.44 275 GLN A O 1
ATOM 2138 N N . TRP A 1 276 ? 4.16 -27.641 -19.125 1 94.44 276 TRP A N 1
ATOM 2139 C CA . TRP A 1 276 ? 3.137 -27.625 -18.078 1 94.44 276 TRP A CA 1
ATOM 2140 C C . TRP A 1 276 ? 2.043 -28.641 -18.375 1 94.44 276 TRP A C 1
ATOM 2142 O O . TRP A 1 276 ? 1.773 -28.969 -19.531 1 94.44 276 TRP A O 1
ATOM 2152 N N . PRO A 1 277 ? 1.374 -29.203 -17.391 1 88.75 277 PRO A N 1
ATOM 2153 C CA . PRO A 1 277 ? 0.189 -30.031 -17.656 1 88.75 277 PRO A CA 1
ATOM 2154 C C . PRO A 1 277 ? -0.965 -29.234 -18.25 1 88.75 277 PRO A C 1
ATOM 2156 O O . PRO A 1 277 ? -1.03 -28.016 -18.078 1 88.75 277 PRO A O 1
ATOM 2159 N N . GLU A 1 278 ? -1.809 -29.891 -18.906 1 83.69 278 GLU A N 1
ATOM 2160 C CA . GLU A 1 278 ? -2.998 -29.234 -19.438 1 83.69 278 GLU A CA 1
ATOM 2161 C C . GLU A 1 278 ? -3.996 -28.922 -18.328 1 83.69 278 GLU A C 1
ATOM 2163 O O . GLU A 1 278 ? -4.391 -29.797 -17.578 1 83.69 278 GLU A O 1
ATOM 2168 N N . LEU A 1 279 ? -4.207 -27.672 -18.031 1 78.81 279 LEU A N 1
ATOM 2169 C CA . LEU A 1 279 ? -5.129 -27.297 -16.969 1 78.81 279 LEU A CA 1
ATOM 2170 C C . LEU A 1 279 ? -6.492 -26.922 -17.531 1 78.81 279 LEU A C 1
ATOM 2172 O O . LEU A 1 279 ? -7.496 -26.953 -16.812 1 78.81 279 LEU A O 1
ATOM 2176 N N . GLN A 1 280 ? -6.477 -26.406 -18.844 1 62 280 GLN A N 1
ATOM 2177 C CA . GLN A 1 280 ? -7.738 -26.172 -19.547 1 62 280 GLN A CA 1
ATOM 2178 C C . GLN A 1 280 ? -7.707 -26.797 -20.938 1 62 280 GLN A C 1
ATOM 2180 O O . GLN A 1 280 ? -6.641 -26.953 -21.531 1 62 280 GLN A O 1
ATOM 2185 N N . TRP B 1 1 ? -1.545 -14.164 -5.391 1 97.81 1 TRP B N 1
ATOM 2186 C CA . TRP B 1 1 ? -1.061 -15.531 -5.211 1 97.81 1 TRP B CA 1
ATOM 2187 C C . TRP B 1 1 ? 0.451 -15.547 -5.012 1 97.81 1 TRP B C 1
ATOM 2189 O O . TRP B 1 1 ? 0.966 -16.328 -4.203 1 97.81 1 TRP B O 1
ATOM 2199 N N . GLY B 1 2 ? 1.13 -14.648 -5.789 1 98.12 2 GLY B N 1
ATOM 2200 C CA . GLY B 1 2 ? 2.557 -14.508 -5.547 1 98.12 2 GLY B CA 1
ATOM 2201 C C . GLY B 1 2 ? 2.883 -14.148 -4.109 1 98.12 2 GLY B C 1
ATOM 2202 O O . GLY B 1 2 ? 3.801 -14.711 -3.514 1 98.12 2 GLY B O 1
ATOM 2203 N N . GLU B 1 3 ? 2.133 -13.211 -3.508 1 98.75 3 GLU B N 1
ATOM 2204 C CA . GLU B 1 3 ? 2.371 -12.789 -2.131 1 98.75 3 GLU B CA 1
ATOM 2205 C C . GLU B 1 3 ? 2.037 -13.906 -1.146 1 98.75 3 GLU B C 1
ATOM 2207 O O . GLU B 1 3 ? 2.736 -14.086 -0.147 1 98.75 3 GLU B O 1
ATOM 2212 N N . ALA B 1 4 ? 0.917 -14.641 -1.42 1 98.81 4 ALA B N 1
ATOM 2213 C CA . ALA B 1 4 ? 0.583 -15.773 -0.564 1 98.81 4 ALA B CA 1
ATOM 2214 C C . ALA B 1 4 ? 1.697 -16.812 -0.575 1 98.81 4 ALA B C 1
ATOM 2216 O O . ALA B 1 4 ? 2.076 -17.344 0.475 1 98.81 4 ALA B O 1
ATOM 2217 N N . PHE B 1 5 ? 2.225 -17.094 -1.747 1 98.75 5 PHE B N 1
ATOM 2218 C CA . PHE B 1 5 ? 3.354 -18 -1.907 1 98.75 5 PHE B CA 1
ATOM 2219 C C . PHE B 1 5 ? 4.551 -17.531 -1.093 1 98.75 5 PHE B C 1
ATOM 2221 O O . PHE B 1 5 ? 5.148 -18.312 -0.345 1 98.75 5 PHE B O 1
ATOM 2228 N N . ASP B 1 6 ? 4.875 -16.25 -1.229 1 98.62 6 ASP B N 1
ATOM 2229 C CA . ASP B 1 6 ? 6.023 -15.664 -0.556 1 98.62 6 ASP B CA 1
ATOM 2230 C C . ASP B 1 6 ? 5.875 -15.734 0.962 1 98.62 6 ASP B C 1
ATOM 2232 O O . ASP B 1 6 ? 6.836 -16.031 1.672 1 98.62 6 ASP B O 1
ATOM 2236 N N . ILE B 1 7 ? 4.676 -15.469 1.46 1 98.81 7 ILE B N 1
ATOM 2237 C CA . ILE B 1 7 ? 4.406 -15.484 2.893 1 98.81 7 ILE B CA 1
ATOM 2238 C C . ILE B 1 7 ? 4.566 -16.906 3.434 1 98.81 7 ILE B C 1
ATOM 2240 O O . ILE B 1 7 ? 5.234 -17.125 4.445 1 98.81 7 ILE B O 1
ATOM 2244 N N . LEU B 1 8 ? 3.957 -17.859 2.762 1 98.81 8 LEU B N 1
ATOM 2245 C CA . LEU B 1 8 ? 4.027 -19.25 3.219 1 98.81 8 LEU B CA 1
ATOM 2246 C C . LEU B 1 8 ? 5.465 -19.75 3.205 1 98.81 8 LEU B C 1
ATOM 2248 O O . LEU B 1 8 ? 5.898 -20.438 4.137 1 98.81 8 LEU B O 1
ATOM 2252 N N . ARG B 1 9 ? 6.242 -19.406 2.164 1 98.44 9 ARG B N 1
ATOM 2253 C CA . ARG B 1 9 ? 7.652 -19.781 2.105 1 98.44 9 ARG B CA 1
ATOM 2254 C C . ARG B 1 9 ? 8.43 -19.141 3.248 1 98.44 9 ARG B C 1
ATOM 2256 O O . ARG B 1 9 ? 9.289 -19.781 3.863 1 98.44 9 ARG B O 1
ATOM 2263 N N . ALA B 1 10 ? 8.141 -17.859 3.541 1 97.88 10 ALA B N 1
ATOM 2264 C CA . ALA B 1 10 ? 8.828 -17.141 4.605 1 97.88 10 ALA B CA 1
ATOM 2265 C C . ALA B 1 10 ? 8.523 -17.75 5.973 1 97.88 10 ALA B C 1
ATOM 2267 O O . ALA B 1 10 ? 9.328 -17.672 6.895 1 97.88 10 ALA B O 1
ATOM 2268 N N . MET B 1 11 ? 7.328 -18.375 6.055 1 98 11 MET B N 1
ATOM 2269 C CA . MET B 1 11 ? 6.926 -19 7.309 1 98 11 MET B CA 1
ATOM 2270 C C . MET B 1 11 ? 7.5 -20.422 7.422 1 98 11 MET B C 1
ATOM 2272 O O . MET B 1 11 ? 7.18 -21.141 8.359 1 98 11 MET B O 1
ATOM 2276 N N . GLY B 1 12 ? 8.258 -20.844 6.43 1 97.88 12 GLY B N 1
ATOM 2277 C CA . GLY B 1 12 ? 9.039 -22.078 6.555 1 97.88 12 GLY B CA 1
ATOM 2278 C C . GLY B 1 12 ? 8.5 -23.219 5.719 1 97.88 12 GLY B C 1
ATOM 2279 O O . GLY B 1 12 ? 9.016 -24.328 5.773 1 97.88 12 GLY B O 1
ATOM 2280 N N . LEU B 1 13 ? 7.488 -23.016 4.953 1 98.38 13 LEU B N 1
ATOM 2281 C CA . LEU B 1 13 ? 6.93 -24.094 4.129 1 98.38 13 LEU B CA 1
ATOM 2282 C C . LEU B 1 13 ? 7.77 -24.297 2.873 1 98.38 13 LEU B C 1
ATOM 2284 O O . LEU B 1 13 ? 8.266 -23.344 2.279 1 98.38 13 LEU B O 1
ATOM 2288 N N . SER B 1 14 ? 7.914 -25.516 2.51 1 97.44 14 SER B N 1
ATOM 2289 C CA . SER B 1 14 ? 8.5 -25.844 1.215 1 97.44 14 SER B CA 1
ATOM 2290 C C . SER B 1 14 ? 7.52 -25.562 0.079 1 97.44 14 SER B C 1
ATOM 2292 O O . SER B 1 14 ? 6.336 -25.328 0.32 1 97.44 14 SER B O 1
ATOM 2294 N N . ASN B 1 15 ? 8.039 -25.594 -1.131 1 98.31 15 ASN B N 1
ATOM 2295 C CA . ASN B 1 15 ? 7.184 -25.422 -2.299 1 98.31 15 ASN B CA 1
ATOM 2296 C C . ASN B 1 15 ? 6.043 -26.438 -2.311 1 98.31 15 ASN B C 1
ATOM 2298 O O . ASN B 1 15 ? 4.895 -26.078 -2.588 1 98.31 15 ASN B O 1
ATOM 2302 N N . ASP B 1 16 ? 6.344 -27.672 -2.047 1 97.88 16 ASP B N 1
ATOM 2303 C CA . ASP B 1 16 ? 5.336 -28.734 -2.047 1 97.88 16 ASP B CA 1
ATOM 2304 C C . ASP B 1 16 ? 4.293 -28.484 -0.956 1 97.88 16 ASP B C 1
ATOM 2306 O O . ASP B 1 16 ? 3.105 -28.75 -1.156 1 97.88 16 ASP B O 1
ATOM 2310 N N . GLU B 1 17 ? 4.75 -28.062 0.172 1 98.12 17 GLU B N 1
ATOM 2311 C CA . GLU B 1 17 ? 3.83 -27.75 1.26 1 98.12 17 GLU B CA 1
ATOM 2312 C C . GLU B 1 17 ? 2.938 -26.562 0.9 1 98.12 17 GLU B C 1
ATOM 2314 O O . GLU B 1 17 ? 1.752 -26.547 1.236 1 98.12 17 GLU B O 1
ATOM 2319 N N . VAL B 1 18 ? 3.477 -25.547 0.23 1 98.69 18 VAL B N 1
ATOM 2320 C CA . VAL B 1 18 ? 2.682 -24.422 -0.24 1 98.69 18 VAL B CA 1
ATOM 2321 C C . VAL B 1 18 ? 1.61 -24.906 -1.211 1 98.69 18 VAL B C 1
ATOM 2323 O O . VAL B 1 18 ? 0.447 -24.5 -1.112 1 98.69 18 VAL B O 1
ATOM 2326 N N . ALA B 1 19 ? 2.02 -25.766 -2.125 1 98.31 19 ALA B N 1
ATOM 2327 C CA . ALA B 1 19 ? 1.067 -26.328 -3.082 1 98.31 19 ALA B CA 1
ATOM 2328 C C . ALA B 1 19 ? -0.052 -27.078 -2.369 1 98.31 19 ALA B C 1
ATOM 2330 O O . ALA B 1 19 ? -1.219 -26.984 -2.76 1 98.31 19 ALA B O 1
ATOM 2331 N N . ALA B 1 20 ? 0.277 -27.812 -1.359 1 98.44 20 ALA B N 1
ATOM 2332 C CA . ALA B 1 20 ? -0.717 -28.547 -0.581 1 98.44 20 ALA B CA 1
ATOM 2333 C C . ALA B 1 20 ? -1.691 -27.594 0.103 1 98.44 20 ALA B C 1
ATOM 2335 O O . ALA B 1 20 ? -2.893 -27.859 0.166 1 98.44 20 ALA B O 1
ATOM 2336 N N . VAL B 1 21 ? -1.173 -26.5 0.647 1 98.75 21 VAL B N 1
ATOM 2337 C CA . VAL B 1 21 ? -2.02 -25.469 1.251 1 98.75 21 VAL B CA 1
ATOM 2338 C C . VAL B 1 21 ? -2.967 -24.906 0.199 1 98.75 21 VAL B C 1
ATOM 2340 O O . VAL B 1 21 ? -4.168 -24.766 0.443 1 98.75 21 VAL B O 1
ATOM 2343 N N . PHE B 1 22 ? -2.439 -24.594 -1.018 1 98.75 22 PHE B N 1
ATOM 2344 C CA . PHE B 1 22 ? -3.254 -24.047 -2.096 1 98.75 22 PHE B CA 1
ATOM 2345 C C . PHE B 1 22 ? -4.32 -25.047 -2.527 1 98.75 22 PHE B C 1
ATOM 2347 O O . PHE B 1 22 ? -5.449 -24.656 -2.84 1 98.75 22 PHE B O 1
ATOM 2354 N N . GLU B 1 23 ? -3.965 -26.281 -2.527 1 98.56 23 GLU B N 1
ATOM 2355 C CA . GLU B 1 23 ? -4.934 -27.328 -2.859 1 98.56 23 GLU B CA 1
ATOM 2356 C C . GLU B 1 23 ? -6.047 -27.391 -1.819 1 98.56 23 GLU B C 1
ATOM 2358 O O . GLU B 1 23 ? -7.215 -27.578 -2.166 1 98.56 23 GLU B O 1
ATOM 2363 N N . ASP B 1 24 ? -5.66 -27.312 -0.618 1 98.75 24 ASP B N 1
ATOM 2364 C CA . ASP B 1 24 ? -6.664 -27.266 0.44 1 98.75 24 ASP B CA 1
ATOM 2365 C C . ASP B 1 24 ? -7.586 -26.062 0.276 1 98.75 24 ASP B C 1
ATOM 2367 O O . ASP B 1 24 ? -8.797 -26.172 0.458 1 98.75 24 ASP B O 1
ATOM 2371 N N . TRP B 1 25 ? -7.004 -24.891 -0.012 1 98.56 25 TRP B N 1
ATOM 2372 C CA . TRP B 1 25 ? -7.789 -23.688 -0.245 1 98.56 25 TRP B CA 1
ATOM 2373 C C . TRP B 1 25 ? -8.766 -23.891 -1.397 1 98.56 25 TRP B C 1
ATOM 2375 O O . TRP B 1 25 ? -9.914 -23.438 -1.336 1 98.56 25 TRP B O 1
ATOM 2385 N N . LYS B 1 26 ? -8.328 -24.562 -2.451 1 98.12 26 LYS B N 1
ATOM 2386 C CA . LYS B 1 26 ? -9.188 -24.875 -3.59 1 98.12 26 LYS B CA 1
ATOM 2387 C C . LYS B 1 26 ? -10.328 -25.797 -3.18 1 98.12 26 LYS B C 1
ATOM 2389 O O . LYS B 1 26 ? -11.484 -25.578 -3.562 1 98.12 26 LYS B O 1
ATOM 2394 N N . ALA B 1 27 ? -10.031 -26.766 -2.449 1 98.06 27 ALA B N 1
ATOM 2395 C CA . ALA B 1 27 ? -11.008 -27.781 -2.031 1 98.06 27 ALA B CA 1
ATOM 2396 C C . ALA B 1 27 ? -12.117 -27.156 -1.195 1 98.06 27 ALA B C 1
ATOM 2398 O O . ALA B 1 27 ? -13.25 -27.641 -1.188 1 98.06 27 ALA B O 1
ATOM 2399 N N . LYS B 1 28 ? -11.844 -26.047 -0.568 1 97.38 28 LYS B N 1
ATOM 2400 C CA . LYS B 1 28 ? -12.836 -25.359 0.242 1 97.38 28 LYS B CA 1
ATOM 2401 C C . LYS B 1 28 ? -13.859 -24.641 -0.638 1 97.38 28 LYS B C 1
ATOM 2403 O O . LYS B 1 28 ? -14.922 -24.219 -0.162 1 97.38 28 LYS B O 1
ATOM 2408 N N . GLY B 1 29 ? -13.531 -24.484 -1.898 1 97.56 29 GLY B N 1
ATOM 2409 C CA . GLY B 1 29 ? -14.523 -24.047 -2.875 1 97.56 29 GLY B CA 1
ATOM 2410 C C . GLY B 1 29 ? -14.438 -22.562 -3.184 1 97.56 29 GLY B C 1
ATOM 2411 O O . GLY B 1 29 ? -14.336 -22.172 -4.348 1 97.56 29 GLY B O 1
ATOM 2412 N N . PHE B 1 30 ? -14.32 -21.703 -2.188 1 97.62 30 PHE B N 1
ATOM 2413 C CA . PHE B 1 30 ? -14.492 -20.266 -2.346 1 97.62 30 PHE B CA 1
ATOM 2414 C C . PHE B 1 30 ? -13.414 -19.688 -3.258 1 97.62 30 PHE B C 1
ATOM 2416 O O . PHE B 1 30 ? -13.688 -18.797 -4.062 1 97.62 30 PHE B O 1
ATOM 2423 N N . LEU B 1 31 ? -12.195 -20.219 -3.174 1 97.94 31 LEU B N 1
ATOM 2424 C CA . LEU B 1 31 ? -11.055 -19.672 -3.893 1 97.94 31 LEU B CA 1
ATOM 2425 C C . LEU B 1 31 ? -10.797 -20.438 -5.184 1 97.94 31 LEU B C 1
ATOM 2427 O O . LEU B 1 31 ? -9.812 -20.172 -5.879 1 97.94 31 LEU B O 1
ATOM 2431 N N . THR B 1 32 ? -11.672 -21.406 -5.531 1 97 32 THR B N 1
ATOM 2432 C CA . THR B 1 32 ? -11.484 -22.172 -6.762 1 97 32 THR B CA 1
ATOM 2433 C C . THR B 1 32 ? -11.414 -21.234 -7.969 1 97 32 THR B C 1
ATOM 2435 O O . THR B 1 32 ? -12.344 -20.469 -8.227 1 97 32 THR B O 1
ATOM 2438 N N . SER B 1 33 ? -10.336 -21.328 -8.664 1 95.38 33 SER B N 1
ATOM 2439 C CA . SER B 1 33 ? -10.102 -20.469 -9.82 1 95.38 33 SER B CA 1
ATOM 2440 C C . SER B 1 33 ? -8.977 -21 -10.695 1 95.38 33 SER B C 1
ATOM 2442 O O . SER B 1 33 ? -8.156 -21.812 -10.242 1 95.38 33 SER B O 1
ATOM 2444 N N . TYR B 1 34 ? -8.961 -20.531 -11.898 1 94.38 34 TYR B N 1
ATOM 2445 C CA . TYR B 1 34 ? -7.875 -20.875 -12.805 1 94.38 34 TYR B CA 1
ATOM 2446 C C . TYR B 1 34 ? -6.539 -20.375 -12.273 1 94.38 34 TYR B C 1
ATOM 2448 O O . TYR B 1 34 ? -5.527 -21.062 -12.359 1 94.38 34 TYR B O 1
ATOM 2456 N N . MET B 1 35 ? -6.492 -19.188 -11.719 1 95.88 35 MET B N 1
ATOM 2457 C CA . MET B 1 35 ? -5.254 -18.594 -11.211 1 95.88 35 MET B CA 1
ATOM 2458 C C . MET B 1 35 ? -4.699 -19.422 -10.055 1 95.88 35 MET B C 1
ATOM 2460 O O . MET B 1 35 ? -3.484 -19.547 -9.898 1 95.88 35 MET B O 1
ATOM 2464 N N . LEU B 1 36 ? -5.621 -19.922 -9.227 1 97.5 36 LEU B N 1
ATOM 2465 C CA . LEU B 1 36 ? -5.156 -20.797 -8.148 1 97.5 36 LEU B CA 1
ATOM 2466 C C . LEU B 1 36 ? -4.582 -22.078 -8.711 1 97.5 36 LEU B C 1
ATOM 2468 O O . LEU B 1 36 ? -3.547 -22.562 -8.242 1 97.5 36 LEU B O 1
ATOM 2472 N N . ASP B 1 37 ? -5.242 -22.641 -9.773 1 96.62 37 ASP B N 1
ATOM 2473 C CA . ASP B 1 37 ? -4.762 -23.859 -10.406 1 96.62 37 ASP B CA 1
ATOM 2474 C C . ASP B 1 37 ? -3.344 -23.688 -10.945 1 96.62 37 ASP B C 1
ATOM 2476 O O . ASP B 1 37 ? -2.477 -24.531 -10.703 1 96.62 37 ASP B O 1
ATOM 2480 N N . ILE B 1 38 ? -3.139 -22.594 -11.578 1 96.62 38 ILE B N 1
ATOM 2481 C CA . ILE B 1 38 ? -1.828 -22.406 -12.195 1 96.62 38 ILE B CA 1
ATOM 2482 C C . ILE B 1 38 ? -0.788 -22.109 -11.117 1 96.62 38 ILE B C 1
ATOM 2484 O O . ILE B 1 38 ? 0.395 -22.406 -11.281 1 96.62 38 ILE B O 1
ATOM 2488 N N . SER B 1 39 ? -1.191 -21.469 -10 1 97.94 39 SER B N 1
ATOM 2489 C CA . SER B 1 39 ? -0.275 -21.234 -8.883 1 97.94 39 SER B CA 1
ATOM 2490 C C . SER B 1 39 ? 0.168 -22.562 -8.25 1 97.94 39 SER B C 1
ATOM 2492 O O . SER B 1 39 ? 1.325 -22.703 -7.852 1 97.94 39 SER B O 1
ATOM 2494 N N . ILE B 1 40 ? -0.785 -23.516 -8.164 1 98.25 40 ILE B N 1
ATOM 2495 C CA . ILE B 1 40 ? -0.485 -24.828 -7.598 1 98.25 40 ILE B CA 1
ATOM 2496 C C . ILE B 1 40 ? 0.562 -25.531 -8.453 1 98.25 40 ILE B C 1
ATOM 2498 O O . ILE B 1 40 ? 1.584 -26 -7.941 1 98.25 40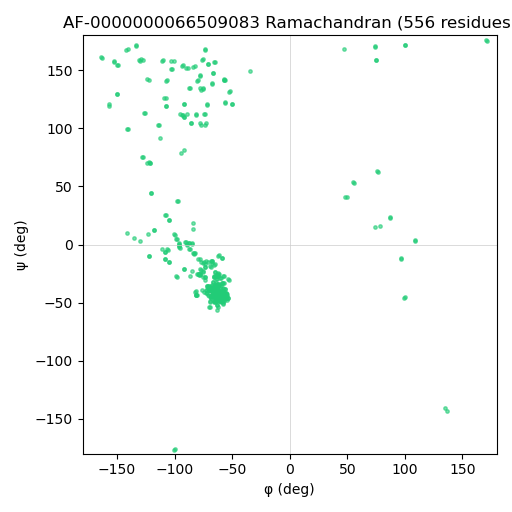 ILE B O 1
ATOM 2502 N N . VAL B 1 41 ? 0.394 -25.578 -9.773 1 97.69 41 VAL B N 1
ATOM 2503 C CA . VAL B 1 41 ? 1.308 -26.312 -10.641 1 97.69 41 VAL B CA 1
ATOM 2504 C C . VAL B 1 41 ? 2.654 -25.594 -10.703 1 97.69 41 VAL B C 1
ATOM 2506 O O . VAL B 1 41 ? 3.703 -26.234 -10.781 1 97.69 41 VAL B O 1
ATOM 2509 N N . ALA B 1 42 ? 2.619 -24.25 -10.68 1 97.81 42 ALA B N 1
ATOM 2510 C CA . ALA B 1 42 ? 3.863 -23.484 -10.68 1 97.81 42 ALA B CA 1
ATOM 2511 C C . ALA B 1 42 ? 4.676 -23.766 -9.422 1 97.81 42 ALA B C 1
ATOM 2513 O O . ALA B 1 42 ? 5.902 -23.891 -9.477 1 97.81 42 ALA B O 1
ATOM 2514 N N . ALA B 1 43 ? 3.996 -23.844 -8.281 1 98.25 43 ALA B N 1
ATOM 2515 C CA . ALA B 1 43 ? 4.672 -24.078 -7.012 1 98.25 43 ALA B CA 1
ATOM 2516 C C . ALA B 1 43 ? 5.312 -25.469 -6.984 1 98.25 43 ALA B C 1
ATOM 2518 O O . ALA B 1 43 ? 6.367 -25.656 -6.371 1 98.25 43 ALA B O 1
ATOM 2519 N N . ARG B 1 44 ? 4.758 -26.438 -7.723 1 97.56 44 ARG B N 1
ATOM 2520 C CA . ARG B 1 44 ? 5.203 -27.828 -7.672 1 97.56 44 ARG B CA 1
ATOM 2521 C C . ARG B 1 44 ? 6.273 -28.094 -8.727 1 97.56 44 ARG B C 1
ATOM 2523 O O . ARG B 1 44 ? 7.023 -29.078 -8.617 1 97.56 44 ARG B O 1
ATOM 2530 N N . ALA B 1 45 ? 6.332 -27.312 -9.688 1 97.56 45 ALA B N 1
ATOM 2531 C CA . ALA B 1 45 ? 7.18 -27.578 -10.844 1 97.56 45 ALA B CA 1
ATOM 2532 C C . ALA B 1 45 ? 8.633 -27.781 -10.43 1 97.56 45 ALA B C 1
ATOM 2534 O O . ALA B 1 45 ? 9.141 -27.062 -9.562 1 97.56 45 ALA B O 1
ATOM 2535 N N . LYS B 1 46 ? 9.266 -28.719 -11.094 1 96.88 46 LYS B N 1
ATOM 2536 C CA . LYS B 1 46 ? 10.641 -29.078 -10.789 1 96.88 46 LYS B CA 1
ATOM 2537 C C . LYS B 1 46 ? 11.5 -29.109 -12.047 1 96.88 46 LYS B C 1
ATOM 2539 O O . LYS B 1 46 ? 10.977 -29.188 -13.164 1 96.88 46 LYS B O 1
ATOM 2544 N N . VAL B 1 47 ? 12.758 -28.969 -11.797 1 94.5 47 VAL B N 1
ATOM 2545 C CA . VAL B 1 47 ? 13.711 -29.172 -12.891 1 94.5 47 VAL B CA 1
ATOM 2546 C C . VAL B 1 47 ? 14.32 -30.562 -12.789 1 94.5 47 VAL B C 1
ATOM 2548 O O . VAL B 1 47 ? 13.93 -31.375 -11.938 1 94.5 47 VAL B O 1
ATOM 2551 N N . ALA B 1 48 ? 15.242 -30.859 -13.633 1 93.56 48 ALA B N 1
ATOM 2552 C CA . ALA B 1 48 ? 15.75 -32.219 -13.82 1 93.56 48 ALA B CA 1
ATOM 2553 C C . ALA B 1 48 ? 16.438 -32.719 -12.562 1 93.56 48 ALA B C 1
ATOM 2555 O O . ALA B 1 48 ? 16.375 -33.906 -12.25 1 93.56 48 ALA B O 1
ATOM 2556 N N . ASP B 1 49 ? 17.016 -31.844 -11.781 1 94.75 49 ASP B N 1
ATOM 2557 C CA . ASP B 1 49 ? 17.781 -32.281 -10.617 1 94.75 49 ASP B CA 1
ATOM 2558 C C . ASP B 1 49 ? 16.875 -32.438 -9.391 1 94.75 49 ASP B C 1
ATOM 2560 O O . ASP B 1 49 ? 17.359 -32.719 -8.297 1 94.75 49 ASP B O 1
ATOM 2564 N N . GLY B 1 50 ? 15.602 -32.188 -9.57 1 96 50 GLY B N 1
ATOM 2565 C CA . GLY B 1 50 ? 14.648 -32.406 -8.492 1 96 50 GLY B CA 1
ATOM 2566 C C . GLY B 1 50 ? 14.344 -31.141 -7.707 1 96 50 GLY B C 1
ATOM 2567 O O . GLY B 1 50 ? 13.398 -31.109 -6.914 1 96 50 GLY B O 1
ATOM 2568 N N . SER B 1 51 ? 15.164 -30.078 -7.953 1 96.25 51 SER B N 1
ATOM 2569 C CA . SER B 1 51 ? 14.883 -28.812 -7.266 1 96.25 51 SER B CA 1
ATOM 2570 C C . SER B 1 51 ? 13.695 -28.094 -7.898 1 96.25 51 SER B C 1
ATOM 2572 O O . SER B 1 51 ? 13.289 -28.422 -9.016 1 96.25 51 SER B O 1
ATOM 2574 N N . HIS B 1 52 ? 13.094 -27.234 -7.176 1 97.75 52 HIS B N 1
ATOM 2575 C CA . HIS B 1 52 ? 11.898 -26.547 -7.656 1 97.75 52 HIS B CA 1
ATOM 2576 C C . HIS B 1 52 ? 12.258 -25.469 -8.68 1 97.75 52 HIS B C 1
ATOM 2578 O O . HIS B 1 52 ? 13.203 -24.703 -8.477 1 97.75 52 HIS B O 1
ATOM 2584 N N . LEU B 1 53 ? 11.531 -25.438 -9.75 1 97.44 53 LEU B N 1
ATOM 2585 C CA . LEU B 1 53 ? 11.758 -24.516 -10.859 1 97.44 53 LEU B CA 1
ATOM 2586 C C . LEU B 1 53 ? 11.75 -23.062 -10.375 1 97.44 53 LEU B C 1
ATOM 2588 O O . LEU B 1 53 ? 12.531 -22.25 -10.852 1 97.44 53 LEU B O 1
ATOM 2592 N N . SER B 1 54 ? 10.875 -22.703 -9.438 1 96.69 54 SER B N 1
ATOM 2593 C CA . SER B 1 54 ? 10.727 -21.344 -8.938 1 96.69 54 SER B CA 1
ATOM 2594 C C . SER B 1 54 ? 12.047 -20.828 -8.367 1 96.69 54 SER B C 1
ATOM 2596 O O . SER B 1 54 ? 12.305 -19.625 -8.391 1 96.69 54 SER B O 1
ATOM 2598 N N . GLU B 1 55 ? 12.898 -21.625 -7.91 1 95.19 55 GLU B N 1
ATOM 2599 C CA . GLU B 1 55 ? 14.164 -21.234 -7.297 1 95.19 55 GLU B CA 1
ATOM 2600 C C . GLU B 1 55 ? 15.188 -20.797 -8.352 1 95.19 55 GLU B C 1
ATOM 2602 O O . GLU B 1 55 ? 16.203 -20.172 -8.031 1 95.19 55 GLU B O 1
ATOM 2607 N N . HIS B 1 56 ? 14.883 -21.141 -9.531 1 96.19 56 HIS B N 1
ATOM 2608 C CA . HIS B 1 56 ? 15.836 -20.875 -10.602 1 96.19 56 HIS B CA 1
ATOM 2609 C C . HIS B 1 56 ? 15.344 -19.75 -11.508 1 96.19 56 HIS B C 1
ATOM 2611 O O . HIS B 1 56 ? 16.094 -19.266 -12.359 1 96.19 56 HIS B O 1
ATOM 2617 N N . VAL B 1 57 ? 14.156 -19.328 -11.281 1 97 57 VAL B N 1
ATOM 2618 C CA . VAL B 1 57 ? 13.523 -18.359 -12.164 1 97 57 VAL B CA 1
ATOM 2619 C C . VAL B 1 57 ? 13.898 -16.938 -11.742 1 97 57 VAL B C 1
ATOM 2621 O O . VAL B 1 57 ? 13.93 -16.641 -10.547 1 97 57 VAL B O 1
ATOM 2624 N N . LYS B 1 58 ? 14.258 -16.109 -12.766 1 96.88 58 LYS B N 1
ATOM 2625 C CA . LYS B 1 58 ? 14.469 -14.688 -12.5 1 96.88 58 LYS B CA 1
ATOM 2626 C C . LYS B 1 58 ? 13.148 -14.008 -12.133 1 96.88 58 LYS B C 1
ATOM 2628 O O . LYS B 1 58 ? 12.117 -14.273 -12.75 1 96.88 58 LYS B O 1
ATOM 2633 N N . ASP B 1 59 ? 13.117 -13.133 -11.156 1 96.88 59 ASP B N 1
ATOM 2634 C CA . ASP B 1 59 ? 11.898 -12.555 -10.609 1 96.88 59 ASP B CA 1
ATOM 2635 C C . ASP B 1 59 ? 11.438 -11.359 -11.445 1 96.88 59 ASP B C 1
ATOM 2637 O O . ASP B 1 59 ? 10.586 -10.586 -11.008 1 96.88 59 ASP B O 1
ATOM 2641 N N . CYS B 1 60 ? 11.906 -11.109 -12.594 1 94.94 60 CYS B N 1
ATOM 2642 C CA . CYS B 1 60 ? 11.594 -9.945 -13.422 1 94.94 60 CYS B CA 1
ATOM 2643 C C . CYS B 1 60 ? 10.383 -10.219 -14.305 1 94.94 60 CYS B C 1
ATOM 2645 O O . CYS B 1 60 ? 10.43 -11.07 -15.188 1 94.94 60 CYS B O 1
ATOM 2647 N N . ILE B 1 61 ? 9.312 -9.391 -13.852 1 90.31 61 ILE B N 1
ATOM 2648 C CA . ILE B 1 61 ? 8.039 -9.531 -14.555 1 90.31 61 ILE B CA 1
ATOM 2649 C C . ILE B 1 61 ? 7.734 -8.25 -15.328 1 90.31 61 ILE B C 1
ATOM 2651 O O . ILE B 1 61 ? 7.605 -7.176 -14.742 1 90.31 61 ILE B O 1
ATOM 2655 N N . GLY B 1 62 ? 8.039 -7.996 -16.531 1 81.12 62 GLY B N 1
ATOM 2656 C CA . GLY B 1 62 ? 7.652 -6.82 -17.312 1 81.12 62 GLY 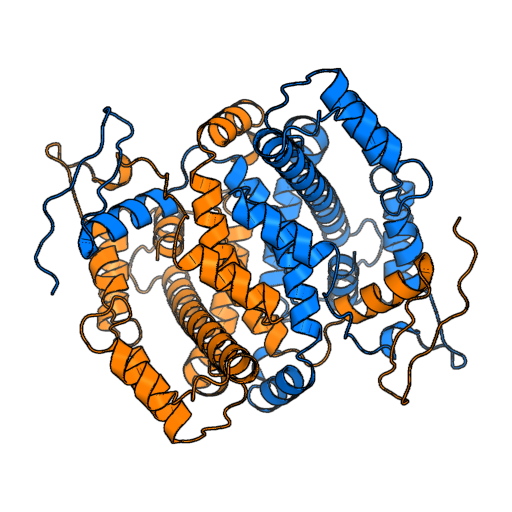B CA 1
ATOM 2657 C C . GLY B 1 62 ? 6.266 -6.312 -16.969 1 81.12 62 GLY B C 1
ATOM 2658 O O . GLY B 1 62 ? 5.477 -7.023 -16.344 1 81.12 62 GLY B O 1
ATOM 2659 N N . SER B 1 63 ? 6.004 -5.098 -17.062 1 71.56 63 SER B N 1
ATOM 2660 C CA . SER B 1 63 ? 4.715 -4.527 -16.688 1 71.56 63 SER B CA 1
ATOM 2661 C C . SER B 1 63 ? 4.082 -3.771 -17.859 1 71.56 63 SER B C 1
ATOM 2663 O O . SER B 1 63 ? 3.102 -3.049 -17.672 1 71.56 63 SER B O 1
ATOM 2665 N N . LYS B 1 64 ? 4.562 -3.855 -18.938 1 73.88 64 LYS B N 1
ATOM 2666 C CA . LYS B 1 64 ? 3.973 -3.148 -20.062 1 73.88 64 LYS B CA 1
ATOM 2667 C C . LYS B 1 64 ? 2.727 -3.867 -20.578 1 73.88 64 LYS B C 1
ATOM 2669 O O . LYS B 1 64 ? 2.561 -5.066 -20.344 1 73.88 64 LYS B O 1
ATOM 2674 N N . GLY B 1 65 ? 1.608 -2.986 -20.828 1 85.44 65 GLY B N 1
ATOM 2675 C CA . GLY B 1 65 ? 0.44 -3.613 -21.422 1 85.44 65 GLY B CA 1
ATOM 2676 C C . GLY B 1 65 ? -0.862 -3.201 -20.766 1 85.44 65 GLY B C 1
ATOM 2677 O O . GLY B 1 65 ? -1.046 -2.031 -20.422 1 85.44 65 GLY B O 1
ATOM 2678 N N . THR B 1 66 ? -1.735 -4.184 -20.625 1 88.56 66 THR B N 1
ATOM 2679 C CA . THR B 1 66 ? -3.123 -3.959 -20.234 1 88.56 66 THR B CA 1
ATOM 2680 C C . THR B 1 66 ? -3.207 -3.52 -18.781 1 88.56 66 THR B C 1
ATOM 2682 O O . THR B 1 66 ? -4.027 -2.668 -18.422 1 88.56 66 THR B O 1
ATOM 2685 N N . GLY B 1 67 ? -2.381 -4.059 -17.906 1 93.25 67 GLY B N 1
ATOM 2686 C CA . GLY B 1 67 ? -2.398 -3.678 -16.5 1 93.25 67 GLY B CA 1
ATOM 2687 C C . GLY B 1 67 ? -2.012 -2.229 -16.266 1 93.25 67 GLY B C 1
ATOM 2688 O O . GLY B 1 67 ? -2.693 -1.507 -15.539 1 93.25 67 GLY B O 1
ATOM 2689 N N . LEU B 1 68 ? -0.942 -1.791 -16.938 1 96.38 68 LEU B N 1
ATOM 2690 C CA . LEU B 1 68 ? -0.478 -0.411 -16.844 1 96.38 68 LEU B CA 1
ATOM 2691 C C . LEU B 1 68 ? -1.539 0.556 -17.359 1 96.38 68 LEU B C 1
ATOM 2693 O O . LEU B 1 68 ? -1.849 1.552 -16.688 1 96.38 68 LEU B O 1
ATOM 2697 N N . TRP B 1 69 ? -2.125 0.223 -18.469 1 95.88 69 TRP B N 1
ATOM 2698 C CA . TRP B 1 69 ? -3.16 1.063 -19.062 1 95.88 69 TRP B CA 1
ATOM 2699 C C . TRP B 1 69 ? -4.363 1.184 -18.125 1 95.88 69 TRP B C 1
ATOM 2701 O O . TRP B 1 69 ? -4.914 2.273 -17.953 1 95.88 69 TRP B O 1
ATOM 2711 N N . SER B 1 70 ? -4.75 0.067 -17.609 1 96.12 70 SER B N 1
ATOM 2712 C CA . SER B 1 70 ? -5.891 0.055 -16.703 1 96.12 70 SER B CA 1
ATOM 2713 C C . SER B 1 70 ? -5.633 0.928 -15.469 1 96.12 70 SER B C 1
ATOM 2715 O O . SER B 1 70 ? -6.512 1.679 -15.039 1 96.12 70 SER B O 1
ATOM 2717 N N . ALA B 1 71 ? -4.438 0.786 -14.883 1 97.06 71 ALA B N 1
ATOM 2718 C CA . ALA B 1 71 ? -4.086 1.577 -13.711 1 97.06 71 ALA B CA 1
ATOM 2719 C C . ALA B 1 71 ? -4.09 3.068 -14.031 1 97.06 71 ALA B C 1
ATOM 2721 O O . ALA B 1 71 ? -4.605 3.877 -13.258 1 97.06 71 ALA B O 1
ATOM 2722 N N . GLN B 1 72 ? -3.527 3.441 -15.188 1 97 72 GLN B N 1
ATOM 2723 C CA . GLN B 1 72 ? -3.457 4.844 -15.586 1 97 72 GLN B CA 1
ATOM 2724 C C . GLN B 1 72 ? -4.848 5.41 -15.852 1 97 72 GLN B C 1
ATOM 2726 O O . GLN B 1 72 ? -5.141 6.547 -15.477 1 97 72 GLN B O 1
ATOM 2731 N N . GLU B 1 73 ? -5.719 4.609 -16.469 1 96.12 73 GLU B N 1
ATOM 2732 C CA . GLU B 1 73 ? -7.082 5.059 -16.75 1 96.12 73 GLU B CA 1
ATOM 2733 C C . GLU B 1 73 ? -7.871 5.246 -15.453 1 96.12 73 GLU B C 1
ATOM 2735 O O . GLU B 1 73 ? -8.656 6.191 -15.328 1 96.12 73 GLU B O 1
ATOM 2740 N N . ALA B 1 74 ? -7.73 4.301 -14.57 1 96.94 74 ALA B N 1
ATOM 2741 C CA . ALA B 1 74 ? -8.406 4.422 -13.281 1 96.94 74 ALA B CA 1
ATOM 2742 C C . ALA B 1 74 ? -7.988 5.703 -12.562 1 96.94 74 ALA B C 1
ATOM 2744 O O . ALA B 1 74 ? -8.836 6.426 -12.031 1 96.94 74 ALA B O 1
ATOM 2745 N N . LEU B 1 75 ? -6.672 5.949 -12.531 1 97.19 75 LEU B N 1
ATOM 2746 C CA . LEU B 1 75 ? -6.172 7.188 -11.938 1 97.19 75 LEU B CA 1
ATOM 2747 C C . LEU B 1 75 ? -6.777 8.406 -12.625 1 97.19 75 LEU B C 1
ATOM 2749 O O . LEU B 1 75 ? -7.219 9.344 -11.961 1 97.19 75 LEU B O 1
ATOM 2753 N N . GLU B 1 76 ? -6.848 8.32 -13.883 1 96.19 76 GLU B N 1
ATOM 2754 C CA . GLU B 1 76 ? -7.305 9.453 -14.68 1 96.19 76 GLU B CA 1
ATOM 2755 C C . GLU B 1 76 ? -8.75 9.805 -14.359 1 96.19 76 GLU B C 1
ATOM 2757 O O . GLU B 1 76 ? -9.094 10.984 -14.234 1 96.19 76 GLU B O 1
ATOM 2762 N N . VAL B 1 77 ? -9.57 8.844 -14.227 1 95.38 77 VAL B N 1
ATOM 2763 C CA . VAL B 1 77 ? -10.992 9.109 -14.039 1 95.38 77 VAL B CA 1
ATOM 2764 C C . VAL B 1 77 ? -11.297 9.242 -12.547 1 95.38 77 VAL B C 1
ATOM 2766 O O . VAL B 1 77 ? -12.453 9.422 -12.156 1 95.38 77 VAL B O 1
ATOM 2769 N N . GLY B 1 78 ? -10.32 9.117 -11.664 1 95.62 78 GLY B N 1
ATOM 2770 C CA . GLY B 1 78 ? -10.445 9.43 -10.25 1 95.62 78 GLY B CA 1
ATOM 2771 C C . GLY B 1 78 ? -10.969 8.266 -9.43 1 95.62 78 GLY B C 1
ATOM 2772 O O . GLY B 1 78 ? -11.555 8.469 -8.359 1 95.62 78 GLY B O 1
ATOM 2773 N N . VAL B 1 79 ? -10.82 7.012 -9.898 1 96.44 79 VAL B N 1
ATOM 2774 C CA . VAL B 1 79 ? -11.25 5.84 -9.148 1 96.44 79 VAL B CA 1
ATOM 2775 C C . VAL B 1 79 ? -10.102 5.32 -8.289 1 96.44 79 VAL B C 1
ATOM 2777 O O . VAL B 1 79 ? -9 5.074 -8.789 1 96.44 79 VAL B O 1
ATOM 2780 N N . PRO B 1 80 ? -10.344 5.277 -6.996 1 97.19 80 PRO B N 1
ATOM 2781 C CA . PRO B 1 80 ? -9.289 4.711 -6.148 1 97.19 80 PRO B CA 1
ATOM 2782 C C . PRO B 1 80 ? -9.18 3.193 -6.277 1 97.19 80 PRO B C 1
ATOM 2784 O O . PRO B 1 80 ? -9.953 2.457 -5.656 1 97.19 80 PRO B O 1
ATOM 2787 N N . ALA B 1 81 ? -8.18 2.721 -7.023 1 98.5 81 ALA B N 1
ATOM 2788 C CA . ALA B 1 81 ? -7.926 1.294 -7.211 1 98.5 81 ALA B CA 1
ATOM 2789 C C . ALA B 1 81 ? -6.516 0.922 -6.762 1 98.5 81 ALA B C 1
ATOM 2791 O O . ALA B 1 81 ? -5.684 0.521 -7.574 1 98.5 81 ALA B O 1
ATOM 2792 N N . PRO B 1 82 ? -6.328 0.948 -5.449 1 98.81 82 PRO B N 1
ATOM 2793 C CA . PRO B 1 82 ? -4.965 0.743 -4.949 1 98.81 82 PRO B CA 1
ATOM 2794 C C . PRO B 1 82 ? -4.43 -0.655 -5.254 1 98.81 82 PRO B C 1
ATOM 2796 O O . PRO B 1 82 ? -3.236 -0.819 -5.512 1 98.81 82 PRO B O 1
ATOM 2799 N N . SER B 1 83 ? -5.25 -1.721 -5.219 1 98.81 83 SER B N 1
ATOM 2800 C CA . SER B 1 83 ? -4.766 -3.068 -5.504 1 98.81 83 SER B CA 1
ATOM 2801 C C . SER B 1 83 ? -4.246 -3.178 -6.934 1 98.81 83 SER B C 1
ATOM 2803 O O . SER B 1 83 ? -3.182 -3.756 -7.172 1 98.81 83 SER B O 1
ATOM 2805 N N . LEU B 1 84 ? -5.008 -2.615 -7.863 1 98.19 84 LEU B N 1
ATOM 2806 C CA . LEU B 1 84 ? -4.617 -2.605 -9.266 1 98.19 84 LEU B CA 1
ATOM 2807 C C . LEU B 1 84 ? -3.299 -1.863 -9.461 1 98.19 84 LEU B C 1
ATOM 2809 O O . LEU B 1 84 ? -2.387 -2.369 -10.117 1 98.19 84 LEU B O 1
ATOM 2813 N N . ASN B 1 85 ? -3.215 -0.69 -8.883 1 98.44 85 ASN B N 1
ATOM 2814 C CA . ASN B 1 85 ? -2.014 0.129 -9.008 1 98.44 85 ASN B CA 1
ATOM 2815 C C . ASN B 1 85 ? -0.791 -0.574 -8.43 1 98.44 85 ASN B C 1
ATOM 2817 O O . ASN B 1 85 ? 0.268 -0.611 -9.055 1 98.44 85 ASN B O 1
ATOM 2821 N N . MET B 1 86 ? -0.972 -1.174 -7.266 1 98.56 86 MET B N 1
ATOM 2822 C CA . MET B 1 86 ? 0.165 -1.795 -6.594 1 98.56 86 MET B CA 1
ATOM 2823 C C . MET B 1 86 ? 0.569 -3.09 -7.289 1 98.56 86 MET B C 1
ATOM 2825 O O . MET B 1 86 ? 1.73 -3.496 -7.223 1 98.56 86 MET B O 1
ATOM 2829 N N . ALA B 1 87 ? -0.395 -3.77 -7.957 1 97.69 87 ALA B N 1
ATOM 2830 C CA . ALA B 1 87 ? -0.022 -4.922 -8.773 1 97.69 87 ALA B CA 1
ATOM 2831 C C . ALA B 1 87 ? 0.919 -4.516 -9.898 1 97.69 87 ALA B C 1
ATOM 2833 O O . ALA B 1 87 ? 1.915 -5.195 -10.164 1 97.69 87 ALA B O 1
ATOM 2834 N N . VAL B 1 88 ? 0.654 -3.395 -10.539 1 97.94 88 VAL B N 1
ATOM 2835 C CA . VAL B 1 88 ? 1.502 -2.893 -11.617 1 97.94 88 VAL B CA 1
ATOM 2836 C C . VAL B 1 88 ? 2.852 -2.459 -11.055 1 97.94 88 VAL B C 1
ATOM 2838 O O . VAL B 1 88 ? 3.902 -2.826 -11.586 1 97.94 88 VAL B O 1
ATOM 2841 N N . LEU B 1 89 ? 2.822 -1.761 -9.953 1 98.12 89 LEU B N 1
ATOM 2842 C CA . LEU B 1 89 ? 4.039 -1.237 -9.344 1 98.12 89 LEU B CA 1
ATOM 2843 C C . LEU B 1 89 ? 4.926 -2.371 -8.844 1 98.12 89 LEU B C 1
ATOM 2845 O O . LEU B 1 89 ? 6.156 -2.268 -8.883 1 98.12 89 LEU B O 1
ATOM 2849 N N . SER B 1 90 ? 4.281 -3.385 -8.32 1 97.56 90 SER B N 1
ATOM 2850 C CA . SER B 1 90 ? 5.051 -4.535 -7.863 1 97.56 90 SER B CA 1
ATOM 2851 C C . SER B 1 90 ? 5.836 -5.168 -9.008 1 97.56 90 SER B C 1
ATOM 2853 O O . SER B 1 90 ? 6.973 -5.602 -8.828 1 97.56 90 SER B O 1
ATOM 2855 N N . ARG B 1 91 ? 5.234 -5.289 -10.172 1 97 91 ARG B N 1
ATOM 2856 C CA . ARG B 1 91 ? 5.93 -5.816 -11.344 1 97 91 ARG B CA 1
ATOM 2857 C C . ARG B 1 91 ? 7.055 -4.879 -11.773 1 97 91 ARG B C 1
ATOM 2859 O O . ARG B 1 91 ? 8.125 -5.332 -12.18 1 97 91 ARG B O 1
ATOM 2866 N N . GLN B 1 92 ? 6.789 -3.6 -11.664 1 97.31 92 GLN B N 1
ATOM 2867 C CA . GLN B 1 92 ? 7.828 -2.641 -12.016 1 97.31 92 GLN B CA 1
ATOM 2868 C C . GLN B 1 92 ? 9.016 -2.744 -11.07 1 97.31 92 GLN B C 1
ATOM 2870 O O . GLN B 1 92 ? 10.172 -2.594 -11.484 1 97.31 92 GLN B O 1
ATOM 2875 N N . MET B 1 93 ? 8.781 -2.99 -9.828 1 97.81 93 MET B N 1
ATOM 2876 C CA . MET B 1 93 ? 9.859 -3.145 -8.852 1 97.81 93 MET B CA 1
ATOM 2877 C C . MET B 1 93 ? 10.758 -4.32 -9.219 1 97.81 93 MET B C 1
ATOM 2879 O O . MET B 1 93 ? 11.969 -4.27 -9.008 1 97.81 93 MET B O 1
ATOM 2883 N N . THR B 1 94 ? 10.164 -5.383 -9.797 1 97.75 94 THR B N 1
ATOM 2884 C CA . THR B 1 94 ? 10.945 -6.559 -10.156 1 97.75 94 THR B CA 1
ATOM 2885 C C . THR B 1 94 ? 11.969 -6.215 -11.242 1 97.75 94 THR B C 1
ATOM 2887 O O . THR B 1 94 ? 13.031 -6.836 -11.32 1 97.75 94 THR B O 1
ATOM 2890 N N . MET B 1 95 ? 11.719 -5.188 -12 1 96.56 95 MET B N 1
ATOM 2891 C CA . MET B 1 95 ? 12.57 -4.836 -13.141 1 96.56 95 MET B CA 1
ATOM 2892 C C . MET B 1 95 ? 13.781 -4.035 -12.68 1 96.56 95 MET B C 1
ATOM 2894 O O . MET B 1 95 ? 14.727 -3.834 -13.453 1 96.56 95 MET B O 1
ATOM 2898 N N . TYR B 1 96 ? 13.805 -3.676 -11.453 1 97.44 96 TYR B N 1
ATOM 2899 C CA . TYR B 1 96 ? 14.93 -2.945 -10.891 1 97.44 96 TYR B CA 1
ATOM 2900 C C . TYR B 1 96 ? 15.883 -3.889 -10.164 1 97.44 96 TYR B C 1
ATOM 2902 O O . TYR B 1 96 ? 16.469 -3.525 -9.133 1 97.44 96 TYR B O 1
ATOM 2910 N N . LYS B 1 97 ? 16.047 -5.02 -10.695 1 97.06 97 LYS B N 1
ATOM 2911 C CA . LYS B 1 97 ? 16.797 -6.086 -10.031 1 97.06 97 LYS B CA 1
ATOM 2912 C C . LYS B 1 97 ? 18.234 -5.66 -9.742 1 97.06 97 LYS B C 1
ATOM 2914 O O . LYS B 1 97 ? 18.734 -5.852 -8.633 1 97.06 97 LYS B O 1
ATOM 2919 N N . SER B 1 98 ? 18.953 -5.055 -10.719 1 96.94 98 SER B N 1
ATOM 2920 C CA . SER B 1 98 ? 20.328 -4.641 -10.508 1 96.94 98 SER B CA 1
ATOM 2921 C C . SER B 1 98 ? 20.438 -3.627 -9.375 1 96.94 98 SER B C 1
ATOM 2923 O O . SER B 1 98 ? 21.359 -3.707 -8.547 1 96.94 98 SER B O 1
ATOM 2925 N N . GLU B 1 99 ? 19.547 -2.672 -9.352 1 97.62 99 GLU B N 1
ATOM 2926 C CA . GLU B 1 99 ? 19.547 -1.677 -8.281 1 97.62 99 GLU B CA 1
ATOM 2927 C C . GLU B 1 99 ? 19.219 -2.318 -6.934 1 97.62 99 GLU B C 1
ATOM 2929 O O . GLU B 1 99 ? 19.828 -1.967 -5.918 1 97.62 99 GLU B O 1
ATOM 2934 N N . ARG B 1 100 ? 18.25 -3.23 -6.961 1 98.38 100 ARG B N 1
ATOM 2935 C CA . ARG B 1 100 ? 17.891 -3.926 -5.727 1 98.38 100 ARG B CA 1
ATOM 2936 C C . ARG B 1 100 ? 19.094 -4.688 -5.164 1 98.38 100 ARG B C 1
ATOM 2938 O O . ARG B 1 100 ? 19.328 -4.668 -3.953 1 98.38 100 ARG B O 1
ATOM 2945 N N . GLU B 1 101 ? 19.812 -5.348 -6.012 1 98 101 GLU B N 1
ATOM 2946 C CA . GLU B 1 101 ? 21 -6.09 -5.598 1 98 101 GLU B CA 1
ATOM 2947 C C . GLU B 1 101 ? 22.062 -5.156 -5.031 1 98 101 GLU B C 1
ATOM 2949 O O . GLU B 1 101 ? 22.672 -5.453 -4.004 1 98 101 GLU B O 1
ATOM 2954 N N . LEU B 1 102 ? 22.297 -4.02 -5.656 1 97.75 102 LEU B N 1
ATOM 2955 C CA . LEU B 1 102 ? 23.266 -3.039 -5.191 1 97.75 102 LEU B CA 1
ATOM 2956 C C . LEU B 1 102 ? 22.859 -2.459 -3.842 1 97.75 102 LEU B C 1
ATOM 2958 O O . LEU B 1 102 ? 23.688 -2.314 -2.941 1 97.75 102 LEU B O 1
ATOM 2962 N N . ASN B 1 103 ? 21.562 -2.117 -3.727 1 98.25 103 ASN B N 1
ATOM 2963 C CA . ASN B 1 103 ? 21.047 -1.579 -2.473 1 98.25 103 ASN B CA 1
ATOM 2964 C C . ASN B 1 103 ? 21.234 -2.566 -1.324 1 98.25 103 ASN B C 1
ATOM 2966 O O . ASN B 1 103 ? 21.625 -2.18 -0.222 1 98.25 103 ASN B O 1
ATOM 2970 N N . ALA B 1 104 ? 20.906 -3.807 -1.627 1 97.88 104 ALA B N 1
ATOM 2971 C CA . ALA B 1 104 ? 21 -4.848 -0.606 1 97.88 104 ALA B CA 1
ATOM 2972 C C . ALA B 1 104 ? 22.453 -5.027 -0.139 1 97.88 104 ALA B C 1
ATOM 2974 O O . ALA B 1 104 ? 22.703 -5.289 1.04 1 97.88 104 ALA B O 1
ATOM 2975 N N . LYS B 1 105 ? 23.359 -4.93 -1.042 1 97.31 105 LYS B N 1
ATOM 2976 C CA . LYS B 1 105 ? 24.781 -5.012 -0.697 1 97.31 105 LYS B CA 1
ATOM 2977 C C . LYS B 1 105 ? 25.203 -3.822 0.1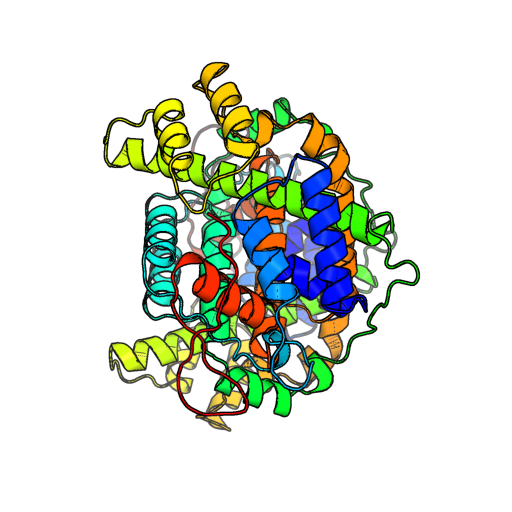62 1 97.31 105 LYS B C 1
ATOM 2979 O O . LYS B 1 105 ? 26 -3.975 1.09 1 97.31 105 LYS B O 1
ATOM 2984 N N . THR B 1 106 ? 24.656 -2.645 -0.096 1 96.75 106 THR B N 1
ATOM 2985 C CA . THR B 1 106 ? 25.016 -1.41 0.59 1 96.75 106 THR B CA 1
ATOM 2986 C C . THR B 1 106 ? 24.438 -1.381 2 1 96.75 106 THR B C 1
ATOM 2988 O O . THR B 1 106 ? 25.078 -0.899 2.934 1 96.75 106 THR B O 1
ATOM 2991 N N . LEU B 1 107 ? 23.203 -1.848 2.137 1 97.25 107 LEU B N 1
ATOM 2992 C CA . LEU B 1 107 ? 22.531 -1.885 3.43 1 97.25 107 LEU B CA 1
ATOM 2993 C C . LEU B 1 107 ? 21.984 -3.279 3.719 1 97.25 107 LEU B C 1
ATOM 2995 O O . LEU B 1 107 ? 20.766 -3.479 3.775 1 97.25 107 LEU B O 1
ATOM 2999 N N . PRO B 1 108 ? 22.906 -4.195 4.086 1 94.62 108 PRO B N 1
ATOM 3000 C CA . PRO B 1 108 ? 22.469 -5.578 4.277 1 94.62 108 PRO B CA 1
ATOM 3001 C C . PRO B 1 108 ? 21.547 -5.746 5.484 1 94.62 108 PRO B C 1
ATOM 3003 O O . PRO B 1 108 ? 20.781 -6.707 5.547 1 94.62 108 PRO B O 1
ATOM 3006 N N . PHE B 1 109 ? 21.5 -4.766 6.371 1 94.56 109 PHE B N 1
ATOM 3007 C CA . PHE B 1 109 ? 20.734 -4.898 7.605 1 94.56 109 PHE B CA 1
ATOM 3008 C C . PHE B 1 109 ? 19.25 -4.688 7.344 1 94.56 109 PHE B C 1
ATOM 3010 O O . PHE B 1 109 ? 18.422 -5.012 8.188 1 94.56 109 PHE B O 1
ATOM 3017 N N . VAL B 1 110 ? 18.891 -4.191 6.176 1 96.31 110 VAL B N 1
ATOM 3018 C CA . VAL B 1 110 ? 17.469 -3.996 5.84 1 96.31 110 VAL B CA 1
ATOM 3019 C C . VAL B 1 110 ? 16.75 -5.336 5.883 1 96.31 110 VAL B C 1
ATOM 3021 O O . VAL B 1 110 ? 15.562 -5.391 6.238 1 96.31 110 VAL B O 1
ATOM 3024 N N . LEU B 1 111 ? 17.469 -6.41 5.609 1 96.25 111 LEU B N 1
ATOM 3025 C CA . LEU B 1 111 ? 16.859 -7.727 5.539 1 96.25 111 LEU B CA 1
ATOM 3026 C C . LEU B 1 111 ? 17 -8.469 6.863 1 96.25 111 LEU B C 1
ATOM 3028 O O . LEU B 1 111 ? 16.547 -9.609 6.996 1 96.25 111 LEU B O 1
ATOM 3032 N N . LYS B 1 112 ? 17.703 -7.801 7.816 1 95.06 112 LYS B N 1
ATOM 3033 C CA . LYS B 1 112 ? 17.797 -8.406 9.141 1 95.06 112 LYS B CA 1
ATOM 3034 C C . LYS B 1 112 ? 16.5 -8.227 9.93 1 95.06 112 LYS B C 1
ATOM 3036 O O . LYS B 1 112 ? 16.203 -7.125 10.398 1 95.06 112 LYS B O 1
ATOM 3041 N N . VAL B 1 113 ? 15.711 -9.25 10.023 1 97.06 113 VAL B N 1
ATOM 3042 C CA . VAL B 1 113 ? 14.406 -9.258 10.672 1 97.06 113 VAL B CA 1
ATOM 3043 C C . VAL B 1 113 ? 14.336 -10.398 11.688 1 97.06 113 VAL B C 1
ATOM 3045 O O . VAL B 1 113 ? 15.125 -11.344 11.617 1 97.06 113 VAL B O 1
ATOM 3048 N N . PRO B 1 114 ? 13.43 -10.32 12.664 1 95.81 114 PRO B N 1
ATOM 3049 C CA . PRO B 1 114 ? 13.297 -11.414 13.625 1 95.81 114 PRO B CA 1
ATOM 3050 C C . PRO B 1 114 ? 12.992 -12.75 12.961 1 95.81 114 PRO B C 1
ATOM 3052 O O . PRO B 1 114 ? 13.539 -13.781 13.359 1 95.81 114 PRO B O 1
ATOM 3055 N N . GLY B 1 115 ? 12.156 -12.781 11.891 1 95.12 115 GLY B N 1
ATOM 3056 C CA . GLY B 1 115 ? 11.742 -14.016 11.25 1 95.12 115 GLY B CA 1
ATOM 3057 C C . GLY B 1 115 ? 10.711 -14.789 12.047 1 95.12 115 GLY B C 1
ATOM 3058 O O . GLY B 1 115 ? 10.477 -14.484 13.219 1 95.12 115 GLY B O 1
ATOM 3059 N N . TYR B 1 116 ? 9.961 -15.68 11.336 1 95.38 116 TYR B N 1
ATOM 3060 C CA . TYR B 1 116 ? 9 -16.531 12.031 1 95.38 116 TYR B CA 1
ATOM 3061 C C . TYR B 1 116 ? 8.688 -17.781 11.219 1 95.38 116 TYR B C 1
ATOM 3063 O O . TYR B 1 116 ? 8.156 -17.688 10.109 1 95.38 116 TYR B O 1
ATOM 3071 N N . ALA B 1 117 ? 8.961 -18.906 11.75 1 96.62 117 ALA B N 1
ATOM 3072 C CA . ALA B 1 117 ? 8.594 -20.203 11.156 1 96.62 117 ALA B CA 1
ATOM 3073 C C . ALA B 1 117 ? 7.465 -20.859 11.938 1 96.62 117 ALA B C 1
ATOM 3075 O O . ALA B 1 117 ? 7.547 -21 13.156 1 96.62 117 ALA B O 1
ATOM 3076 N N . ILE B 1 118 ? 6.438 -21.188 11.164 1 96.88 118 ILE B N 1
ATOM 3077 C CA . ILE B 1 118 ? 5.316 -21.797 11.867 1 96.88 118 ILE B CA 1
ATOM 3078 C C . ILE B 1 118 ? 5.633 -23.266 12.172 1 96.88 118 ILE B C 1
ATOM 3080 O O . ILE B 1 118 ? 6.336 -23.922 11.406 1 96.88 118 ILE B O 1
ATOM 3084 N N . LYS B 1 119 ? 5.156 -23.812 13.32 1 94.31 119 LYS B N 1
ATOM 3085 C CA . LYS B 1 119 ? 5.402 -25.188 13.742 1 94.31 119 LYS B CA 1
ATOM 3086 C C . LYS B 1 119 ? 4.453 -26.156 13.039 1 94.31 119 LYS B C 1
ATOM 3088 O O . LYS B 1 119 ? 4.879 -27.188 12.547 1 94.31 119 LYS B O 1
ATOM 3093 N N . ASP B 1 120 ? 3.215 -25.719 13 1 96.19 120 ASP B N 1
ATOM 3094 C CA . ASP B 1 120 ? 2.189 -26.5 12.297 1 96.19 120 ASP B CA 1
ATOM 3095 C C . ASP B 1 120 ? 2.053 -26.031 10.844 1 96.19 120 ASP B C 1
ATOM 3097 O O . ASP B 1 120 ? 1.503 -24.953 10.578 1 96.19 120 ASP B O 1
ATOM 3101 N N . LYS B 1 121 ? 2.461 -26.875 9.898 1 95.56 121 LYS B N 1
ATOM 3102 C CA . LYS B 1 121 ? 2.475 -26.484 8.492 1 95.56 121 LYS B CA 1
ATOM 3103 C C . LYS B 1 121 ? 1.251 -27.031 7.758 1 95.56 121 LYS B C 1
ATOM 3105 O O . LYS B 1 121 ? 1.183 -26.969 6.527 1 95.56 121 LYS B O 1
ATOM 3110 N N . SER B 1 122 ? 0.326 -27.594 8.562 1 94.81 122 SER B N 1
ATOM 3111 C CA . SER B 1 122 ? -0.918 -28.078 7.965 1 94.81 122 SER B CA 1
ATOM 3112 C C . SER B 1 122 ? -1.798 -26.906 7.527 1 94.81 122 SER B C 1
ATOM 3114 O O . SER B 1 122 ? -1.661 -25.797 8.039 1 94.81 122 SER B O 1
ATOM 3116 N N . PRO B 1 123 ? -2.666 -27.141 6.559 1 92.88 123 PRO B N 1
ATOM 3117 C CA . PRO B 1 123 ? -3.561 -26.078 6.098 1 92.88 123 PRO B CA 1
ATOM 3118 C C . PRO B 1 123 ? -4.449 -25.531 7.211 1 92.88 123 PRO B C 1
ATOM 3120 O O . PRO B 1 123 ? -5.055 -24.469 7.055 1 92.88 123 PRO B O 1
ATOM 3123 N N . ASN B 1 124 ? -4.484 -26.234 8.367 1 93.62 124 ASN B N 1
ATOM 3124 C CA . ASN B 1 124 ? -5.355 -25.812 9.461 1 93.62 124 ASN B CA 1
ATOM 3125 C C . ASN B 1 124 ? -4.602 -24.969 10.484 1 93.62 124 ASN B C 1
ATOM 3127 O O . ASN B 1 124 ? -5.191 -24.5 11.453 1 93.62 124 ASN B O 1
ATOM 3131 N N . ALA B 1 125 ? -3.309 -24.75 10.211 1 97.38 125 ALA B N 1
ATOM 3132 C CA . ALA B 1 125 ? -2.547 -23.891 11.109 1 97.38 125 ALA B CA 1
ATOM 3133 C C . ALA B 1 125 ? -3.193 -22.516 11.219 1 97.38 125 ALA B C 1
ATOM 3135 O O . ALA B 1 125 ? -3.697 -21.969 10.234 1 97.38 125 ALA B O 1
ATOM 3136 N N . PRO B 1 126 ? -3.174 -21.953 12.43 1 97.62 126 PRO B N 1
ATOM 3137 C CA . PRO B 1 126 ? -3.838 -20.672 12.648 1 97.62 126 PRO B CA 1
ATOM 3138 C C . PRO B 1 126 ? -3.375 -19.594 11.672 1 97.62 126 PRO B C 1
ATOM 3140 O O . PRO B 1 126 ? -4.203 -18.875 11.109 1 97.62 126 PRO B O 1
ATOM 3143 N N . GLU B 1 127 ? -2.064 -19.469 11.461 1 98.25 127 GLU B N 1
ATOM 3144 C CA . GLU B 1 127 ? -1.538 -18.453 10.547 1 98.25 127 GLU B CA 1
ATOM 3145 C C . GLU B 1 127 ? -2.01 -18.703 9.117 1 98.25 127 GLU B C 1
ATOM 3147 O O . GLU B 1 127 ? -2.309 -17.75 8.391 1 98.25 127 GLU B O 1
ATOM 3152 N N . ILE B 1 128 ? -2.07 -19.953 8.742 1 98.69 128 ILE B N 1
ATOM 3153 C CA . ILE B 1 128 ? -2.475 -20.312 7.387 1 98.69 128 ILE B CA 1
ATOM 3154 C C . ILE B 1 128 ? -3.965 -20.016 7.203 1 98.69 128 ILE B C 1
ATOM 3156 O O . ILE B 1 128 ? -4.387 -19.547 6.145 1 98.69 128 ILE B O 1
ATOM 3160 N N . ARG B 1 129 ? -4.766 -20.266 8.234 1 98.44 129 ARG B N 1
ATOM 3161 C CA . ARG B 1 129 ? -6.188 -19.938 8.188 1 98.44 129 ARG B CA 1
ATOM 3162 C C . ARG B 1 129 ? -6.402 -18.438 8.086 1 98.44 129 ARG B C 1
ATOM 3164 O O . ARG B 1 129 ? -7.273 -17.969 7.34 1 98.44 129 ARG B O 1
ATOM 3171 N N . GLN B 1 130 ? -5.633 -17.688 8.836 1 98.75 130 GLN B N 1
ATOM 3172 C CA . GLN B 1 130 ? -5.715 -16.234 8.742 1 98.75 130 GLN B CA 1
ATOM 3173 C C . GLN B 1 130 ? -5.352 -15.75 7.34 1 98.75 130 GLN B C 1
ATOM 3175 O O . GLN B 1 130 ? -6.004 -14.852 6.801 1 98.75 130 GLN B O 1
ATOM 3180 N N . LEU B 1 131 ? -4.293 -16.359 6.809 1 98.88 131 LEU B N 1
ATOM 3181 C CA . LEU B 1 131 ? -3.857 -15.984 5.469 1 98.88 131 LEU B CA 1
ATOM 3182 C C . LEU B 1 131 ? -4.926 -16.328 4.438 1 98.88 131 LEU B C 1
ATOM 3184 O O . LEU B 1 131 ? -5.109 -15.602 3.459 1 98.88 131 LEU B O 1
ATOM 3188 N N . TYR B 1 132 ? -5.652 -17.469 4.637 1 98.75 132 TYR B N 1
ATOM 3189 C CA . TYR B 1 132 ? -6.777 -17.828 3.777 1 98.75 132 TYR B CA 1
ATOM 3190 C C . TYR B 1 132 ? -7.809 -16.719 3.736 1 98.75 132 TYR B C 1
ATOM 3192 O O . TYR B 1 132 ? -8.266 -16.328 2.66 1 98.75 132 TYR B O 1
ATOM 3200 N N . HIS B 1 133 ? -8.164 -16.172 4.852 1 98.75 133 HIS B N 1
ATOM 3201 C CA . HIS B 1 133 ? -9.133 -15.086 4.941 1 98.75 133 HIS B CA 1
ATOM 3202 C C . HIS B 1 133 ? -8.602 -13.82 4.273 1 98.75 133 HIS B C 1
ATOM 3204 O O . HIS B 1 133 ? -9.336 -13.133 3.568 1 98.75 133 HIS B O 1
ATOM 3210 N N . ALA B 1 134 ? -7.328 -13.562 4.508 1 98.94 134 ALA B N 1
ATOM 3211 C CA . ALA B 1 134 ? -6.707 -12.375 3.926 1 98.94 134 ALA B CA 1
ATOM 3212 C C . ALA B 1 134 ? -6.758 -12.43 2.4 1 98.94 134 ALA B C 1
ATOM 3214 O O . ALA B 1 134 ? -7.148 -11.453 1.756 1 98.94 134 ALA B O 1
ATOM 3215 N N . VAL B 1 135 ? -6.402 -13.57 1.849 1 98.88 135 VAL B N 1
ATOM 3216 C CA . VAL B 1 135 ? -6.383 -13.742 0.4 1 98.88 135 VAL B CA 1
ATOM 3217 C C . VAL B 1 135 ? -7.805 -13.656 -0.15 1 98.88 135 VAL B C 1
ATOM 3219 O O . VAL B 1 135 ? -8.047 -13 -1.166 1 98.88 135 VAL B O 1
ATOM 3222 N N . SER B 1 136 ? -8.758 -14.234 0.531 1 98.75 136 SER B N 1
ATOM 3223 C CA . SER B 1 136 ? -10.148 -14.203 0.113 1 98.75 136 SER B CA 1
ATOM 3224 C C . SER B 1 136 ? -10.68 -12.773 0.048 1 98.75 136 SER B C 1
ATOM 3226 O O . SER B 1 136 ? -11.258 -12.367 -0.96 1 98.75 136 SER B O 1
ATOM 3228 N N . ILE B 1 137 ? -10.453 -12.047 1.072 1 98.81 137 ILE B N 1
ATOM 3229 C CA . ILE B 1 137 ? -10.977 -10.688 1.165 1 98.81 137 ILE B CA 1
ATOM 3230 C C . ILE B 1 137 ? -10.242 -9.781 0.182 1 98.81 137 ILE B C 1
ATOM 3232 O O . ILE B 1 137 ? -10.844 -8.898 -0.43 1 98.81 137 ILE B O 1
ATOM 3236 N N . ALA B 1 138 ? -8.922 -10 0.036 1 98.88 138 ALA B N 1
ATOM 3237 C CA . ALA B 1 138 ? -8.156 -9.227 -0.935 1 98.88 138 ALA B CA 1
ATOM 3238 C C . ALA B 1 138 ? -8.695 -9.43 -2.35 1 98.88 138 ALA B C 1
ATOM 3240 O O . ALA B 1 138 ? -8.812 -8.477 -3.121 1 98.88 138 ALA B O 1
ATOM 3241 N N . ILE B 1 139 ? -9.023 -10.641 -2.688 1 98.62 139 ILE B N 1
ATOM 3242 C CA . ILE B 1 139 ? -9.547 -10.938 -4.016 1 98.62 139 ILE B CA 1
ATOM 3243 C C . ILE B 1 139 ? -10.906 -10.266 -4.195 1 98.62 139 ILE B C 1
ATOM 3245 O O . ILE B 1 139 ? -11.18 -9.664 -5.234 1 98.62 139 ILE B O 1
ATOM 3249 N N . ILE B 1 140 ? -11.781 -10.32 -3.17 1 98.5 140 ILE B N 1
ATOM 3250 C CA . ILE B 1 140 ? -13.07 -9.633 -3.205 1 98.5 140 ILE B CA 1
ATOM 3251 C C . ILE B 1 140 ? -12.852 -8.141 -3.426 1 98.5 140 ILE B C 1
ATOM 3253 O O . ILE B 1 140 ? -13.523 -7.523 -4.254 1 98.5 140 ILE B O 1
ATOM 3257 N N . ALA B 1 141 ? -11.898 -7.586 -2.699 1 98.75 141 ALA B N 1
ATOM 3258 C CA . ALA B 1 141 ? -11.594 -6.16 -2.805 1 98.75 141 ALA B CA 1
ATOM 3259 C C . ALA B 1 141 ? -11.094 -5.809 -4.203 1 98.75 141 ALA B C 1
ATOM 3261 O O . ALA B 1 141 ? -11.398 -4.738 -4.73 1 98.75 141 ALA B O 1
ATOM 3262 N N . CYS B 1 142 ? -10.258 -6.668 -4.785 1 98.25 142 CYS B N 1
ATOM 3263 C CA . CYS B 1 142 ? -9.773 -6.445 -6.145 1 98.25 142 CYS B CA 1
ATOM 3264 C C . CYS B 1 142 ? -10.93 -6.383 -7.133 1 98.25 142 CYS B C 1
ATOM 3266 O O . CYS B 1 142 ? -10.977 -5.484 -7.977 1 98.25 142 CYS B O 1
ATOM 3268 N N . TYR B 1 143 ? -11.867 -7.289 -7 1 97.06 143 TYR B N 1
ATOM 3269 C CA . TYR B 1 143 ? -13.023 -7.289 -7.887 1 97.06 143 TYR B CA 1
ATOM 3270 C C . TYR B 1 143 ? -13.875 -6.047 -7.664 1 97.06 143 TYR B C 1
ATOM 3272 O O . TYR B 1 143 ? -14.422 -5.48 -8.609 1 97.06 143 TYR B O 1
ATOM 3280 N N . ALA B 1 144 ? -14.062 -5.695 -6.402 1 98 144 ALA B N 1
ATOM 3281 C CA . ALA B 1 144 ? -14.82 -4.488 -6.105 1 98 144 ALA B CA 1
ATOM 3282 C C . ALA B 1 144 ? -14.227 -3.273 -6.809 1 98 144 ALA B C 1
ATOM 3284 O O . ALA B 1 144 ? -14.953 -2.457 -7.379 1 98 144 ALA B O 1
ATOM 3285 N N . GLN B 1 145 ? -12.914 -3.164 -6.707 1 98.19 145 GLN B N 1
ATOM 3286 C CA . GLN B 1 145 ? -12.211 -2.076 -7.383 1 98.19 145 GLN B CA 1
ATOM 3287 C C . GLN B 1 145 ? -12.43 -2.135 -8.891 1 98.19 145 GLN B C 1
ATOM 3289 O O . GLN B 1 145 ? -12.617 -1.102 -9.539 1 98.19 145 GLN B O 1
ATOM 3294 N N . MET B 1 146 ? -12.375 -3.328 -9.461 1 95.81 146 MET B N 1
ATOM 3295 C CA . MET B 1 146 ? -12.602 -3.504 -10.898 1 95.81 146 MET B CA 1
ATOM 3296 C C . MET B 1 146 ? -13.977 -2.977 -11.297 1 95.81 146 MET B C 1
ATOM 3298 O O . MET B 1 146 ? -14.094 -2.225 -12.266 1 95.81 146 MET B O 1
ATOM 3302 N N . PHE B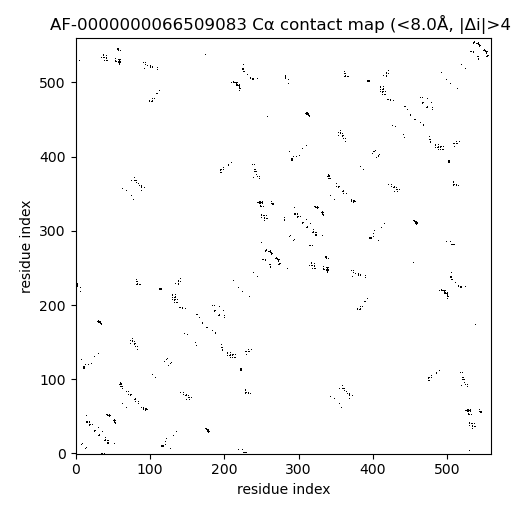 1 147 ? -14.977 -3.303 -10.57 1 94.94 147 PHE B N 1
ATOM 3303 C CA . PHE B 1 147 ? -16.328 -2.91 -10.93 1 94.94 147 PHE B CA 1
ATOM 3304 C C . PHE B 1 147 ? -16.547 -1.413 -10.727 1 94.94 147 PHE B C 1
ATOM 3306 O O . PHE B 1 147 ? -17.281 -0.772 -11.477 1 94.94 147 PHE B O 1
ATOM 3313 N N . GLN B 1 148 ? -15.906 -0.89 -9.672 1 96.06 148 GLN B N 1
ATOM 3314 C CA . GLN B 1 148 ? -15.922 0.56 -9.508 1 96.06 148 GLN B CA 1
ATOM 3315 C C . GLN B 1 148 ? -15.297 1.26 -10.711 1 96.06 148 GLN B C 1
ATOM 3317 O O . GLN B 1 148 ? -15.805 2.287 -11.172 1 96.06 148 GLN B O 1
ATOM 3322 N N . CYS B 1 149 ? -14.195 0.729 -11.172 1 96.44 149 CYS B N 1
ATOM 3323 C CA . CYS B 1 149 ? -13.523 1.28 -12.344 1 96.44 149 CYS B CA 1
ATOM 3324 C C . CYS B 1 149 ? -14.422 1.209 -13.57 1 96.44 149 CYS B C 1
ATOM 3326 O O . CYS B 1 149 ? -14.562 2.191 -14.305 1 96.44 149 CYS B O 1
ATOM 3328 N N . LEU B 1 150 ? -15.047 0.063 -13.789 1 94.31 150 LEU B N 1
ATOM 3329 C CA . LEU B 1 150 ? -15.898 -0.133 -14.953 1 94.31 150 LEU B CA 1
ATOM 3330 C C . LEU B 1 150 ? -17.078 0.841 -14.938 1 94.31 150 LEU B C 1
ATOM 3332 O O . LEU B 1 150 ? -17.422 1.421 -15.969 1 94.31 150 LEU B O 1
ATOM 3336 N N . ARG B 1 151 ? -17.656 1.009 -13.789 1 94.44 151 ARG B N 1
ATOM 3337 C CA . ARG B 1 151 ? -18.781 1.926 -13.672 1 94.44 151 ARG B CA 1
ATOM 3338 C C . ARG B 1 151 ? -18.359 3.361 -13.961 1 94.44 151 ARG B C 1
ATOM 3340 O O . ARG B 1 151 ? -19.047 4.09 -14.672 1 94.44 151 ARG B O 1
ATOM 3347 N N . ALA B 1 152 ? -17.234 3.766 -13.383 1 94.69 152 ALA B N 1
ATOM 3348 C CA . ALA B 1 152 ? -16.75 5.125 -13.586 1 94.69 152 ALA B CA 1
ATOM 3349 C C . ALA B 1 152 ? -16.391 5.367 -15.055 1 94.69 152 ALA B C 1
ATOM 3351 O O . ALA B 1 152 ? -16.672 6.434 -15.602 1 94.69 152 ALA B O 1
ATOM 3352 N N . LEU B 1 153 ? -15.742 4.414 -15.641 1 94.19 153 LEU B N 1
ATOM 3353 C CA . LEU B 1 153 ? -15.328 4.543 -17.031 1 94.19 153 LEU B CA 1
ATOM 3354 C C . LEU B 1 153 ? -16.547 4.555 -17.969 1 94.19 153 LEU B C 1
ATOM 3356 O O . LEU B 1 153 ? -16.531 5.227 -19 1 94.19 153 LEU B O 1
ATOM 3360 N N . ASP B 1 154 ? -17.531 3.807 -17.609 1 94.12 154 ASP B N 1
ATOM 3361 C CA . ASP B 1 154 ? -18.766 3.822 -18.391 1 94.12 154 ASP B CA 1
ATOM 3362 C C . ASP B 1 154 ? -19.422 5.203 -18.359 1 94.12 154 ASP B C 1
ATOM 3364 O O . ASP B 1 154 ? -20 5.641 -19.359 1 94.12 154 ASP B O 1
ATOM 3368 N N . LYS B 1 155 ? -19.375 5.805 -17.234 1 93.31 155 LYS B N 1
ATOM 3369 C CA . LYS B 1 155 ? -19.922 7.156 -17.125 1 93.31 155 LYS B CA 1
ATOM 3370 C C . LYS B 1 155 ? -19.172 8.133 -18.016 1 93.31 155 LYS B C 1
ATOM 3372 O O . LYS B 1 155 ? -19.766 9.062 -18.562 1 93.31 155 LYS B O 1
ATOM 3377 N N . VAL B 1 156 ? -17.906 7.918 -18.156 1 93.81 156 VAL B N 1
ATOM 3378 C CA . VAL B 1 156 ? -17.062 8.836 -18.906 1 93.81 156 VAL B CA 1
ATOM 3379 C C . VAL B 1 156 ? -17.172 8.531 -20.391 1 93.81 156 VAL B C 1
ATOM 3381 O O . VAL B 1 156 ? -17.266 9.453 -21.219 1 93.81 156 VAL B O 1
ATOM 3384 N N . TYR B 1 157 ? -17.203 7.258 -20.734 1 93.06 157 TYR B N 1
ATOM 3385 C CA . TYR B 1 157 ? -17.062 6.883 -22.141 1 93.06 157 TYR B CA 1
ATOM 3386 C C . TYR B 1 157 ? -18.391 6.387 -22.703 1 93.06 157 TYR B C 1
ATOM 3388 O O . TYR B 1 157 ? -18.531 6.227 -23.922 1 93.06 157 TYR B O 1
ATOM 3396 N N . ASP B 1 158 ? -19.328 6.129 -21.938 1 92.94 158 ASP B N 1
ATOM 3397 C CA . ASP B 1 158 ? -20.688 5.738 -22.297 1 92.94 158 ASP B CA 1
ATOM 3398 C C . ASP B 1 158 ? -20.688 4.5 -23.188 1 92.94 158 ASP B C 1
ATOM 3400 O O . ASP B 1 158 ? -21.297 4.508 -24.266 1 92.94 158 ASP B O 1
ATOM 3404 N N . PHE B 1 159 ? -20.031 3.492 -22.75 1 89.81 159 PHE B N 1
ATOM 3405 C CA . PHE B 1 159 ? -19.906 2.316 -23.609 1 89.81 159 PHE B CA 1
ATOM 3406 C C . PHE B 1 159 ? -21.047 1.347 -23.359 1 89.81 159 PHE B C 1
ATOM 3408 O O . PHE B 1 159 ? -21.203 0.365 -24.094 1 89.81 159 PHE B O 1
ATOM 3415 N N . GLY B 1 160 ? -22.031 1.673 -22.453 1 90.56 160 GLY B N 1
ATOM 3416 C CA . GLY B 1 160 ? -23.203 0.833 -22.203 1 90.56 160 GLY B CA 1
ATOM 3417 C C . GLY B 1 160 ? -22.891 -0.379 -21.344 1 90.56 160 GLY B C 1
ATOM 3418 O O . GLY B 1 160 ? -23.141 -1.515 -21.75 1 90.56 160 GLY B O 1
ATOM 3419 N N . LEU B 1 161 ? -22.469 -0.127 -20.141 1 88.81 161 LEU B N 1
ATOM 3420 C CA . LEU B 1 161 ? -22.016 -1.174 -19.219 1 88.81 161 LEU B CA 1
ATOM 3421 C C . LEU B 1 161 ? -23.203 -1.993 -18.719 1 88.81 161 LEU B C 1
ATOM 3423 O O . LEU B 1 161 ? -24.203 -1.434 -18.266 1 88.81 161 LEU B O 1
ATOM 3427 N N . ASP B 1 162 ? -23.141 -3.307 -19.016 1 88.38 162 ASP B N 1
ATOM 3428 C CA . ASP B 1 162 ? -23.984 -4.332 -18.406 1 88.38 162 ASP B CA 1
ATOM 3429 C C . ASP B 1 162 ? -23.141 -5.281 -17.547 1 88.38 162 ASP B C 1
ATOM 3431 O O . ASP B 1 162 ? -22.562 -6.238 -18.062 1 88.38 162 ASP B O 1
ATOM 3435 N N . LEU B 1 163 ? -23.25 -5.047 -16.219 1 87.19 163 LEU B N 1
ATOM 3436 C CA . LEU B 1 163 ? -22.312 -5.715 -15.328 1 87.19 163 LEU B CA 1
ATOM 3437 C C . LEU B 1 163 ? -22.531 -7.227 -15.336 1 87.19 163 LEU B C 1
ATOM 3439 O O . LEU B 1 163 ? -21.578 -7.992 -15.516 1 87.19 163 LEU B O 1
ATOM 3443 N N . PRO B 1 164 ? -23.797 -7.691 -15.258 1 84.75 164 PRO B N 1
ATOM 3444 C CA . PRO B 1 164 ? -24 -9.141 -15.336 1 84.75 164 PRO B CA 1
ATOM 3445 C C . PRO B 1 164 ? -23.484 -9.742 -16.641 1 84.75 164 PRO B C 1
ATOM 3447 O O . PRO B 1 164 ? -22.859 -10.805 -16.641 1 84.75 164 PRO B O 1
ATOM 3450 N N . ALA B 1 165 ? -23.734 -9.109 -17.688 1 85.62 165 ALA B N 1
ATOM 3451 C CA . ALA B 1 165 ? -23.266 -9.594 -18.969 1 85.62 165 ALA B CA 1
ATOM 3452 C C . ALA B 1 165 ? -21.734 -9.57 -19.047 1 85.62 165 ALA B C 1
ATOM 3454 O O . ALA B 1 165 ? -21.125 -10.461 -19.641 1 85.62 165 ALA B O 1
ATOM 3455 N N . THR B 1 166 ? -21.125 -8.539 -18.484 1 86.94 166 THR B N 1
ATOM 3456 C CA . THR B 1 166 ? -19.672 -8.422 -18.453 1 86.94 166 THR B CA 1
ATOM 3457 C C . THR B 1 166 ? -19.062 -9.57 -17.656 1 86.94 166 THR B C 1
ATOM 3459 O O . THR B 1 166 ? -18.094 -10.188 -18.109 1 86.94 166 THR B O 1
ATOM 3462 N N . ILE B 1 167 ? -19.609 -9.906 -16.531 1 87.19 167 ILE B N 1
ATOM 3463 C CA . ILE B 1 167 ? -19.109 -11 -15.695 1 87.19 167 ILE B CA 1
ATOM 3464 C C . ILE B 1 167 ? -19.219 -12.32 -16.453 1 87.19 167 ILE B C 1
ATOM 3466 O O . ILE B 1 167 ? -18.344 -13.172 -16.375 1 87.19 167 ILE B O 1
ATOM 3470 N N . ALA B 1 168 ? -20.281 -12.445 -17.203 1 83.12 168 ALA B N 1
ATOM 3471 C CA . ALA B 1 168 ? -20.531 -13.664 -17.969 1 83.12 168 ALA B CA 1
ATOM 3472 C C . ALA B 1 168 ? -19.438 -13.883 -19.016 1 83.12 168 ALA B C 1
ATOM 3474 O O . ALA B 1 168 ? -19.078 -15.023 -19.312 1 83.12 168 ALA B O 1
ATOM 3475 N N . THR B 1 169 ? -18.844 -12.828 -19.438 1 81.31 169 THR B N 1
ATOM 3476 C CA . THR B 1 169 ? -17.797 -12.945 -20.438 1 81.31 169 THR B CA 1
ATOM 3477 C C . THR B 1 169 ? -16.5 -13.438 -19.812 1 81.31 169 THR B C 1
ATOM 3479 O O . THR B 1 169 ? -15.617 -13.961 -20.5 1 81.31 169 THR B O 1
ATOM 3482 N N . PHE B 1 170 ? -16.375 -13.258 -18.547 1 80.44 170 PHE B N 1
ATOM 3483 C CA . PHE B 1 170 ? -15.172 -13.727 -17.859 1 80.44 170 PHE B CA 1
ATOM 3484 C C . PHE B 1 170 ? -15.188 -15.242 -17.719 1 80.44 170 PHE B C 1
ATOM 3486 O O . PHE B 1 170 ? -14.141 -15.867 -17.531 1 80.44 170 PHE B O 1
ATOM 3493 N N . ARG B 1 171 ? -16.281 -15.906 -17.828 1 72.38 171 ARG B N 1
ATOM 3494 C CA . ARG B 1 171 ? -16.453 -17.344 -17.641 1 72.38 171 ARG B CA 1
ATOM 3495 C C . ARG B 1 171 ? -15.906 -18.125 -18.844 1 72.38 171 ARG B C 1
ATOM 3497 O O . ARG B 1 171 ? -15.461 -19.266 -18.703 1 72.38 171 ARG B O 1
ATOM 3504 N N . ALA B 1 172 ? -15.852 -17.5 -19.844 1 65.75 172 ALA B N 1
ATOM 3505 C CA . ALA B 1 172 ? -15.539 -18.203 -21.094 1 65.75 172 ALA B CA 1
ATOM 3506 C C . ALA B 1 172 ? -14.047 -18.141 -21.391 1 65.75 172 ALA B C 1
ATOM 3508 O O . ALA B 1 172 ? -13.609 -17.344 -22.219 1 65.75 172 ALA B O 1
ATOM 3509 N N . GLY B 1 173 ? -13.258 -19.031 -20.672 1 64.12 173 GLY B N 1
ATOM 3510 C CA . GLY B 1 173 ? -11.883 -19.234 -21.109 1 64.12 173 GLY B CA 1
ATOM 3511 C C . GLY B 1 173 ? -10.953 -18.109 -20.688 1 64.12 173 GLY B C 1
ATOM 3512 O O . GLY B 1 173 ? -9.836 -17.984 -21.203 1 64.12 173 GLY B O 1
ATOM 3513 N N . CYS B 1 174 ? -11.359 -17.328 -19.797 1 73.69 174 CYS B N 1
ATOM 3514 C CA . CYS B 1 174 ? -10.516 -16.203 -19.391 1 73.69 174 CYS B CA 1
ATOM 3515 C C . CYS B 1 174 ? -9.828 -16.484 -18.062 1 73.69 174 CYS B C 1
ATOM 3517 O O . CYS B 1 174 ? -10.234 -17.391 -17.328 1 73.69 174 CYS B O 1
ATOM 3519 N N . ILE B 1 175 ? -8.789 -15.82 -17.828 1 81 175 ILE B N 1
ATOM 3520 C CA . ILE B 1 175 ? -7.906 -16 -16.672 1 81 175 ILE B CA 1
ATOM 3521 C C . ILE B 1 175 ? -8.68 -15.734 -15.383 1 81 175 ILE B C 1
ATOM 3523 O O . ILE B 1 175 ? -8.242 -16.125 -14.305 1 81 175 ILE B O 1
ATOM 3527 N N . LEU B 1 176 ? -9.875 -15.242 -15.508 1 85.81 176 LEU B N 1
ATOM 3528 C CA . LEU B 1 176 ? -10.648 -14.867 -14.328 1 85.81 176 LEU B CA 1
ATOM 3529 C C . LEU B 1 176 ? -11.602 -15.992 -13.93 1 85.81 176 LEU B C 1
ATOM 3531 O O . LEU B 1 176 ? -12.297 -15.891 -12.922 1 85.81 176 LEU B O 1
ATOM 3535 N N . LYS B 1 177 ? -11.602 -17.031 -14.703 1 88.38 177 LYS B N 1
ATOM 3536 C CA . LYS B 1 177 ? -12.5 -18.141 -14.398 1 88.38 177 LYS B CA 1
ATOM 3537 C C . LYS B 1 177 ? -12.344 -18.594 -12.953 1 88.38 177 LYS B C 1
ATOM 3539 O O . LYS B 1 177 ? -11.219 -18.797 -12.477 1 88.38 177 LYS B O 1
ATOM 3544 N N . GLY B 1 178 ? -13.555 -18.75 -12.289 1 91.94 178 GLY B N 1
ATOM 3545 C CA . GLY B 1 178 ? -13.516 -19.188 -10.906 1 91.94 178 GLY B CA 1
ATOM 3546 C C . GLY B 1 178 ? -14.867 -19.109 -10.219 1 91.94 178 GLY B C 1
ATOM 3547 O O . GLY B 1 178 ? -15.836 -18.609 -10.789 1 91.94 178 GLY B O 1
ATOM 3548 N N . TYR B 1 179 ? -14.891 -19.562 -9.047 1 95 179 TYR B N 1
ATOM 3549 C CA . TYR B 1 179 ? -16.109 -19.688 -8.25 1 95 179 TYR B CA 1
ATOM 3550 C C . TYR B 1 179 ? -16.75 -18.312 -8.047 1 95 179 TYR B C 1
ATOM 3552 O O . TYR B 1 179 ? -17.984 -18.188 -8.078 1 95 179 TYR B O 1
ATOM 3560 N N . LEU B 1 180 ? -16 -17.266 -7.875 1 94.69 180 LEU B N 1
ATOM 3561 C CA . LEU B 1 180 ? -16.469 -15.953 -7.426 1 94.69 180 LEU B CA 1
ATOM 3562 C C . LEU B 1 180 ? -17.297 -15.273 -8.516 1 94.69 180 LEU B C 1
ATOM 3564 O O . LEU B 1 180 ? -18.016 -14.312 -8.242 1 94.69 180 LEU B O 1
ATOM 3568 N N . LEU B 1 181 ? -17.219 -15.773 -9.75 1 93.19 181 LEU B N 1
ATOM 3569 C CA . LEU B 1 181 ? -17.953 -15.156 -10.844 1 93.19 181 LEU B CA 1
ATOM 3570 C C . LEU B 1 181 ? -19.453 -15.266 -10.617 1 93.19 181 LEU B C 1
ATOM 3572 O O . LEU B 1 181 ? -20.203 -14.32 -10.883 1 93.19 181 LEU B O 1
ATOM 3576 N N . GLN B 1 182 ? -19.875 -16.391 -10.117 1 93.06 182 GLN B N 1
ATOM 3577 C CA . GLN B 1 182 ? -21.312 -16.609 -9.93 1 93.06 182 GLN B CA 1
ATOM 3578 C C . GLN B 1 182 ? -21.844 -15.734 -8.805 1 93.06 182 GLN B C 1
ATOM 3580 O O . GLN B 1 182 ? -22.828 -15 -9 1 93.06 182 GLN B O 1
ATOM 3585 N N . PRO B 1 183 ? -21.25 -15.805 -7.617 1 94.75 183 PRO B N 1
ATOM 3586 C CA . PRO B 1 183 ? -21.75 -14.93 -6.562 1 94.75 183 PRO B CA 1
ATOM 3587 C C . PRO B 1 183 ? -21.703 -13.453 -6.957 1 94.75 183 PRO B C 1
ATOM 3589 O O . PRO B 1 183 ? -22.562 -12.672 -6.527 1 94.75 183 PRO B O 1
ATOM 3592 N N . MET B 1 184 ? -20.797 -13 -7.703 1 94.44 184 MET B N 1
ATOM 3593 C CA .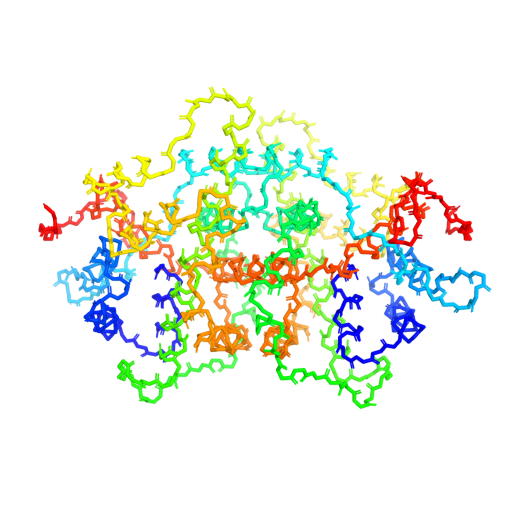 MET B 1 184 ? -20.734 -11.609 -8.148 1 94.44 184 MET B CA 1
ATOM 3594 C C . MET B 1 184 ? -21.875 -11.289 -9.102 1 94.44 184 MET B C 1
ATOM 3596 O O . MET B 1 184 ? -22.484 -10.227 -9.008 1 94.44 184 MET B O 1
ATOM 3600 N N . THR B 1 185 ? -22.094 -12.211 -10.023 1 92.62 185 THR B N 1
ATOM 3601 C CA . THR B 1 185 ? -23.219 -12.047 -10.938 1 92.62 185 THR B CA 1
ATOM 3602 C C . THR B 1 185 ? -24.531 -11.93 -10.164 1 92.62 185 THR B C 1
ATOM 3604 O O . THR B 1 185 ? -25.359 -11.055 -10.453 1 92.62 185 THR B O 1
ATOM 3607 N N . GLU B 1 186 ? -24.703 -12.75 -9.234 1 94.5 186 GLU B N 1
ATOM 3608 C CA . GLU B 1 186 ? -25.922 -12.758 -8.43 1 94.5 186 GLU B CA 1
ATOM 3609 C C . GLU B 1 186 ? -26.062 -11.469 -7.633 1 94.5 186 GLU B C 1
ATOM 3611 O O . GLU B 1 186 ? -27.172 -10.953 -7.473 1 94.5 186 GLU B O 1
ATOM 3616 N N . ALA B 1 187 ? -24.984 -10.977 -7.109 1 94.81 187 ALA B N 1
ATOM 3617 C CA . ALA B 1 187 ? -25 -9.734 -6.336 1 94.81 187 ALA B CA 1
ATOM 3618 C C . ALA B 1 187 ? -25.531 -8.57 -7.172 1 94.81 187 ALA B C 1
ATOM 3620 O O . ALA B 1 187 ? -26.391 -7.809 -6.711 1 94.81 187 ALA B O 1
ATOM 3621 N N . PHE B 1 188 ? -25.062 -8.461 -8.398 1 92.62 188 PHE B N 1
ATOM 3622 C CA . PHE B 1 188 ? -25.453 -7.34 -9.25 1 92.62 188 PHE B CA 1
ATOM 3623 C C . PHE B 1 188 ? -26.844 -7.562 -9.836 1 92.62 188 PHE B C 1
ATOM 3625 O O . PHE B 1 188 ? -27.547 -6.602 -10.164 1 92.62 188 PHE B O 1
ATOM 3632 N N . ALA B 1 189 ? -27.25 -8.844 -9.977 1 91.88 189 ALA B N 1
ATOM 3633 C CA . ALA B 1 189 ? -28.625 -9.133 -10.375 1 91.88 189 ALA B CA 1
ATOM 3634 C C . ALA B 1 189 ? -29.609 -8.727 -9.289 1 91.88 189 ALA B C 1
ATOM 3636 O O . ALA B 1 189 ? -30.703 -8.234 -9.578 1 91.88 189 ALA B O 1
ATOM 3637 N N . LYS B 1 190 ? -29.25 -8.953 -8.102 1 93.44 190 LYS B N 1
ATOM 3638 C CA . LYS B 1 190 ? -30.094 -8.641 -6.957 1 93.44 190 LYS B CA 1
ATOM 3639 C C . LYS B 1 190 ? -30.188 -7.137 -6.727 1 93.44 190 LYS B C 1
ATOM 3641 O O . LYS B 1 190 ? -31.234 -6.617 -6.359 1 93.44 190 LYS B O 1
ATOM 3646 N N . ASN B 1 191 ? -29.094 -6.445 -6.852 1 92.56 191 ASN B N 1
ATOM 3647 C CA . ASN B 1 191 ? -29.031 -5 -6.66 1 92.56 191 ASN B CA 1
ATOM 3648 C C . ASN B 1 191 ? -28.094 -4.344 -7.676 1 92.56 191 ASN B C 1
ATOM 3650 O O . ASN B 1 191 ? -26.891 -4.223 -7.438 1 92.56 191 ASN B O 1
ATOM 3654 N N . VAL B 1 192 ? -28.672 -3.809 -8.68 1 86.44 192 VAL B N 1
ATOM 3655 C CA . VAL B 1 192 ? -27.891 -3.211 -9.758 1 86.44 192 VAL B CA 1
ATOM 3656 C C . VAL B 1 192 ? -27.203 -1.949 -9.258 1 86.44 192 VAL B C 1
ATOM 3658 O O . VAL B 1 192 ? -26.188 -1.52 -9.828 1 86.44 192 VAL B O 1
ATOM 3661 N N . ASN B 1 193 ? -27.688 -1.419 -8.164 1 87.19 193 ASN B N 1
ATOM 3662 C CA . ASN B 1 193 ? -27.141 -0.179 -7.629 1 87.19 193 ASN B CA 1
ATOM 3663 C C . ASN B 1 193 ? -26.266 -0.436 -6.406 1 87.19 193 ASN B C 1
ATOM 3665 O O . ASN B 1 193 ? -26.078 0.453 -5.574 1 87.19 193 ASN B O 1
ATOM 3669 N N . LEU B 1 194 ? -25.812 -1.655 -6.312 1 93.38 194 LEU B N 1
ATOM 3670 C CA . LEU B 1 194 ? -24.906 -2.004 -5.23 1 93.38 194 LEU B CA 1
ATOM 3671 C C . LEU B 1 194 ? -23.75 -1.004 -5.137 1 93.38 194 LEU B C 1
ATOM 3673 O O . LEU B 1 194 ? -23.047 -0.768 -6.121 1 93.38 194 LEU B O 1
ATOM 3677 N N . SER B 1 195 ? -23.578 -0.321 -3.977 1 92.25 195 SER B N 1
ATOM 3678 C CA . SER B 1 195 ? -22.594 0.748 -3.818 1 92.25 195 SER B CA 1
ATOM 3679 C C . SER B 1 195 ? -21.172 0.224 -4 1 92.25 195 SER B C 1
ATOM 3681 O O . SER B 1 195 ? -20.344 0.874 -4.641 1 92.25 195 SER B O 1
ATOM 3683 N N . ASN B 1 196 ? -20.906 -0.94 -3.447 1 97.25 196 ASN B N 1
ATOM 3684 C CA . ASN B 1 196 ? -19.625 -1.626 -3.479 1 97.25 196 ASN B CA 1
ATOM 3685 C C . ASN B 1 196 ? -19.797 -3.141 -3.438 1 97.25 196 ASN B C 1
ATOM 3687 O O . ASN B 1 196 ? -20.547 -3.662 -2.621 1 97.25 196 ASN B O 1
ATOM 3691 N N . LEU B 1 197 ? -19.156 -3.805 -4.344 1 97.5 197 LEU B N 1
ATOM 3692 C CA . LEU B 1 197 ? -19.297 -5.25 -4.453 1 97.5 197 LEU B CA 1
ATOM 3693 C C . LEU B 1 197 ? -19.031 -5.93 -3.117 1 97.5 197 LEU B C 1
ATOM 3695 O O . LEU B 1 197 ? -19.625 -6.965 -2.807 1 97.5 197 LEU B O 1
ATOM 3699 N N . MET B 1 198 ? -18.188 -5.379 -2.271 1 98.25 198 MET B N 1
ATOM 3700 C CA . MET B 1 198 ? -17.828 -5.984 -0.993 1 98.25 198 MET B CA 1
ATOM 3701 C C . MET B 1 198 ? -19.047 -6.121 -0.094 1 98.25 198 MET B C 1
ATOM 3703 O O . MET B 1 198 ? -19.125 -7.023 0.742 1 98.25 198 MET B O 1
ATOM 3707 N N . CYS B 1 199 ? -20.031 -5.285 -0.268 1 98 199 CYS B N 1
ATOM 3708 C CA . CYS B 1 199 ? -21.25 -5.324 0.534 1 98 199 CYS B CA 1
ATOM 3709 C C . CYS B 1 199 ? -22.031 -6.609 0.289 1 98 199 CYS B C 1
ATOM 3711 O O . CYS B 1 199 ? -22.875 -6.992 1.093 1 98 199 CYS B O 1
ATOM 3713 N N . ALA B 1 200 ? -21.75 -7.348 -0.806 1 97.44 200 ALA B N 1
ATOM 3714 C CA . ALA B 1 200 ? -22.422 -8.602 -1.137 1 97.44 200 ALA B CA 1
ATOM 3715 C C . ALA B 1 200 ? -21.719 -9.789 -0.479 1 97.44 200 ALA B C 1
ATOM 3717 O O . ALA B 1 200 ? -22.188 -10.922 -0.562 1 97.44 200 ALA B O 1
ATOM 3718 N N . PHE B 1 201 ? -20.625 -9.562 0.194 1 98 201 PHE B N 1
ATOM 3719 C CA . PHE B 1 201 ? -19.828 -10.633 0.793 1 98 201 PHE B CA 1
ATOM 3720 C C . PHE B 1 201 ?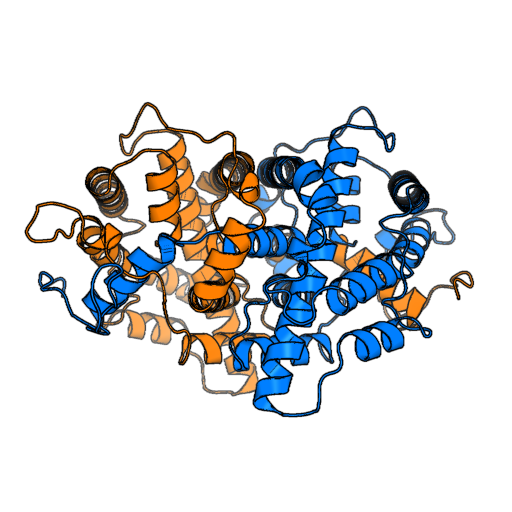 -19.719 -10.445 2.301 1 98 201 PHE B C 1
ATOM 3722 O O . PHE B 1 201 ? -18.625 -10.562 2.873 1 98 201 PHE B O 1
ATOM 3729 N N . GLU B 1 202 ? -20.812 -10.133 2.891 1 97.38 202 GLU B N 1
ATOM 3730 C CA . GLU B 1 202 ? -20.875 -9.836 4.32 1 97.38 202 GLU B CA 1
ATOM 3731 C C . GLU B 1 202 ? -20.312 -10.984 5.148 1 97.38 202 GLU B C 1
ATOM 3733 O O . GLU B 1 202 ? -19.562 -10.758 6.105 1 97.38 202 GLU B O 1
ATOM 3738 N N . LYS B 1 203 ? -20.625 -12.188 4.801 1 97.25 203 LYS B N 1
ATOM 3739 C CA . LYS B 1 203 ? -20.203 -13.352 5.566 1 97.25 203 LYS B CA 1
ATOM 3740 C C . LYS B 1 203 ? -18.688 -13.477 5.57 1 97.25 203 LYS B C 1
ATOM 3742 O O . LYS B 1 203 ? -18.062 -13.586 6.633 1 97.25 203 LYS B O 1
ATOM 3747 N N . GLU B 1 204 ? -18.062 -13.445 4.387 1 97.56 204 GLU B N 1
ATOM 3748 C CA . GLU B 1 204 ? -16.609 -13.602 4.246 1 97.56 204 GLU B CA 1
ATOM 3749 C C . GLU B 1 204 ? -15.867 -12.477 4.949 1 97.56 204 GLU B C 1
ATOM 3751 O O . GLU B 1 204 ? -14.852 -12.711 5.617 1 97.56 204 GLU B O 1
ATOM 3756 N N . ILE B 1 205 ? -16.391 -11.242 4.824 1 98.06 205 ILE B N 1
ATOM 3757 C CA . ILE B 1 205 ? -15.727 -10.086 5.414 1 98.06 205 ILE B CA 1
ATOM 3758 C C . ILE B 1 205 ? -15.836 -10.148 6.934 1 98.06 205 ILE B C 1
ATOM 3760 O O . ILE B 1 205 ? -14.852 -9.938 7.648 1 98.06 205 ILE B O 1
ATOM 3764 N N . THR B 1 206 ? -17 -10.477 7.445 1 96.31 206 THR B N 1
ATOM 3765 C CA . THR B 1 206 ? -17.234 -10.562 8.883 1 96.31 206 THR B CA 1
ATOM 3766 C C . THR B 1 206 ? -16.359 -11.641 9.516 1 96.31 206 THR B C 1
ATOM 3768 O O . THR B 1 206 ? -15.758 -11.414 10.57 1 96.31 206 THR B O 1
ATOM 3771 N N . GLU B 1 207 ? -16.219 -12.711 8.844 1 96.62 207 GLU B N 1
ATOM 3772 C CA . GLU B 1 207 ? -15.492 -13.852 9.391 1 96.62 207 GLU B CA 1
ATOM 3773 C C . GLU B 1 207 ? -13.984 -13.648 9.297 1 96.62 207 GLU B C 1
ATOM 3775 O O . GLU B 1 207 ? -13.227 -14.172 10.125 1 96.62 207 GLU B O 1
ATOM 3780 N N . GLY B 1 208 ? -13.555 -12.844 8.352 1 98.38 208 GLY B N 1
ATOM 3781 C CA . GLY B 1 208 ? -12.141 -12.961 8.023 1 98.38 208 GLY B CA 1
ATOM 3782 C C . GLY B 1 208 ? -11.383 -11.656 8.18 1 98.38 208 GLY B C 1
ATOM 3783 O O . GLY B 1 208 ? -10.156 -11.641 8.164 1 98.38 208 GLY B O 1
ATOM 3784 N N . LEU B 1 209 ? -12.062 -10.508 8.391 1 98.75 209 LEU B N 1
ATOM 3785 C CA . LEU B 1 209 ? -11.398 -9.219 8.258 1 98.75 209 LEU B CA 1
ATOM 3786 C C . LEU B 1 209 ? -10.367 -9.016 9.359 1 98.75 209 LEU B C 1
ATOM 3788 O O . LEU B 1 209 ? -9.258 -8.547 9.102 1 98.75 209 LEU B O 1
ATOM 3792 N N . GLN B 1 210 ? -10.742 -9.359 10.578 1 98.69 210 GLN B N 1
ATOM 3793 C CA . GLN B 1 210 ? -9.766 -9.203 11.648 1 98.69 210 GLN B CA 1
ATOM 3794 C C . GLN B 1 210 ? -8.586 -10.148 11.453 1 98.69 210 GLN B C 1
ATOM 3796 O O . GLN B 1 210 ? -7.445 -9.805 11.766 1 98.69 210 GLN B O 1
ATOM 3801 N N . SER B 1 211 ? -8.828 -11.375 10.969 1 98.62 211 SER B N 1
ATOM 3802 C CA . SER B 1 211 ? -7.754 -12.297 10.617 1 98.62 211 SER B CA 1
ATOM 3803 C C . SER B 1 211 ? -6.812 -11.68 9.586 1 98.62 211 SER B C 1
ATOM 3805 O O . SER B 1 211 ? -5.594 -11.844 9.68 1 98.62 211 SER B O 1
ATOM 3807 N N . TYR B 1 212 ? -7.418 -11.008 8.617 1 98.94 212 TYR B N 1
ATOM 3808 C CA . TYR B 1 212 ? -6.637 -10.312 7.594 1 98.94 212 TYR B CA 1
ATOM 3809 C C . TYR B 1 212 ? -5.727 -9.266 8.219 1 98.94 212 TYR B C 1
ATOM 3811 O O . TYR B 1 212 ? -4.52 -9.25 7.969 1 98.94 212 TYR B O 1
ATOM 3819 N N . ARG B 1 213 ? -6.266 -8.438 9.109 1 98.88 213 ARG B N 1
ATOM 3820 C CA . ARG B 1 213 ? -5.5 -7.398 9.789 1 98.88 213 ARG B CA 1
ATOM 3821 C C . ARG B 1 213 ? -4.379 -8.008 10.625 1 98.88 213 ARG B C 1
ATOM 3823 O O . ARG B 1 213 ? -3.238 -7.543 10.578 1 98.88 213 ARG B O 1
ATOM 3830 N N . ASP B 1 214 ? -4.66 -9.086 11.289 1 98.81 214 ASP B N 1
ATOM 3831 C CA . ASP B 1 214 ? -3.715 -9.719 12.203 1 98.81 214 ASP B CA 1
ATOM 3832 C C . ASP B 1 214 ? -2.547 -10.344 11.438 1 98.81 214 ASP B C 1
ATOM 3834 O O . ASP B 1 214 ? -1.386 -10.133 11.797 1 98.81 214 ASP B O 1
ATOM 3838 N N . ILE B 1 215 ? -2.832 -11.094 10.43 1 98.88 215 ILE B N 1
ATOM 3839 C CA . ILE B 1 215 ? -1.765 -11.805 9.734 1 98.88 215 ILE B CA 1
ATOM 3840 C C . ILE B 1 215 ? -0.902 -10.812 8.961 1 98.88 215 ILE B C 1
ATOM 3842 O O . ILE B 1 215 ? 0.319 -10.969 8.883 1 98.88 215 ILE B O 1
ATOM 3846 N N . LEU B 1 216 ? -1.547 -9.797 8.352 1 98.94 216 LEU B N 1
ATOM 3847 C CA . LEU B 1 216 ? -0.766 -8.781 7.656 1 98.94 216 LEU B CA 1
ATOM 3848 C C . LEU B 1 216 ? 0.14 -8.031 8.625 1 98.94 216 LEU B C 1
ATOM 3850 O O . LEU B 1 216 ? 1.313 -7.797 8.328 1 98.94 216 LEU B O 1
ATOM 3854 N N . GLY B 1 217 ? -0.453 -7.617 9.812 1 98.81 217 GLY B N 1
ATOM 3855 C CA . GLY B 1 217 ? 0.358 -6.961 10.828 1 98.81 217 GLY B CA 1
ATOM 3856 C C . GLY B 1 217 ? 1.502 -7.824 11.328 1 98.81 217 GLY B C 1
ATOM 3857 O O . GLY B 1 217 ? 2.625 -7.344 11.484 1 98.81 217 GLY B O 1
ATOM 3858 N N . PHE B 1 218 ? 1.201 -9.078 11.484 1 98.69 218 PHE B N 1
ATOM 3859 C CA . PHE B 1 218 ? 2.184 -10.031 11.984 1 98.69 218 PHE B CA 1
ATOM 3860 C C . PHE B 1 218 ? 3.332 -10.195 10.992 1 98.69 218 PHE B C 1
ATOM 3862 O O . PHE B 1 218 ? 4.5 -10.078 11.367 1 98.69 218 PHE B O 1
ATOM 3869 N N . ILE B 1 219 ? 3.039 -10.414 9.758 1 98.69 219 ILE B N 1
ATOM 3870 C CA . ILE B 1 219 ? 4.051 -10.625 8.727 1 98.69 219 ILE B CA 1
ATOM 3871 C C . ILE B 1 219 ? 4.863 -9.344 8.539 1 98.69 219 ILE B C 1
ATOM 3873 O O . ILE B 1 219 ? 6.078 -9.398 8.328 1 98.69 219 ILE B O 1
ATOM 3877 N N . THR B 1 220 ? 4.223 -8.18 8.648 1 98.81 220 THR B N 1
ATOM 3878 C CA . THR B 1 220 ? 4.891 -6.887 8.508 1 98.81 220 THR B CA 1
ATOM 3879 C C . THR B 1 220 ? 5.953 -6.715 9.594 1 98.81 220 THR B C 1
ATOM 3881 O O . THR B 1 220 ? 7.062 -6.254 9.312 1 98.81 220 THR B O 1
ATOM 3884 N N . SER B 1 221 ? 5.668 -7.133 10.773 1 98.56 221 SER B N 1
ATOM 3885 C CA . SER B 1 221 ? 6.578 -6.941 11.898 1 98.56 221 SER B CA 1
ATOM 3886 C C . SER B 1 221 ? 7.691 -7.98 11.891 1 98.56 221 SER B C 1
ATOM 3888 O O . SER B 1 221 ? 8.812 -7.699 12.336 1 98.56 221 SER B O 1
ATOM 3890 N N . LYS B 1 222 ? 7.426 -9.148 11.281 1 98.5 222 LYS B N 1
ATOM 3891 C CA . LYS B 1 222 ? 8.328 -10.273 11.5 1 98.5 222 LYS B CA 1
ATOM 3892 C C . LYS B 1 222 ? 9.219 -10.5 10.281 1 98.5 222 LYS B C 1
ATOM 3894 O O . LYS B 1 222 ? 10.234 -11.195 10.367 1 98.5 222 LYS B O 1
ATOM 3899 N N . THR B 1 223 ? 8.867 -9.914 9.18 1 98.31 223 THR B N 1
ATOM 3900 C CA . THR B 1 223 ? 9.602 -10.227 7.953 1 98.31 223 THR B CA 1
ATOM 3901 C C . THR B 1 223 ? 9.953 -8.953 7.191 1 98.31 223 THR B C 1
ATOM 3903 O O . THR B 1 223 ? 9.5 -7.867 7.551 1 98.31 223 THR B O 1
ATOM 3906 N N . ALA B 1 224 ? 10.75 -9.086 6.18 1 98.19 224 ALA B N 1
ATOM 3907 C CA . ALA B 1 224 ? 11.078 -8.008 5.25 1 98.19 224 ALA B CA 1
ATOM 3908 C C . ALA B 1 224 ? 10.414 -8.227 3.896 1 98.19 224 ALA B C 1
ATOM 3910 O O . ALA B 1 224 ? 10.914 -7.758 2.869 1 98.19 224 ALA B O 1
ATOM 3911 N N . LEU B 1 225 ? 9.281 -8.977 3.898 1 98.56 225 LEU B N 1
ATOM 3912 C CA . LEU B 1 225 ? 8.594 -9.289 2.648 1 98.56 225 LEU B CA 1
ATOM 3913 C C . LEU B 1 225 ? 8.008 -8.023 2.027 1 98.56 225 LEU B C 1
ATOM 3915 O O . LEU B 1 225 ? 7.629 -7.094 2.744 1 98.56 225 LEU B O 1
ATOM 3919 N N . THR B 1 226 ? 7.992 -8.023 0.744 1 98.56 226 THR B N 1
ATOM 3920 C CA . THR B 1 226 ? 7.301 -7 -0.035 1 98.56 226 THR B CA 1
ATOM 3921 C C . THR B 1 226 ? 5.871 -7.438 -0.344 1 98.56 226 THR B C 1
ATOM 3923 O O . THR B 1 226 ? 5.648 -8.328 -1.167 1 98.56 226 THR B O 1
ATOM 3926 N N . LEU B 1 227 ? 4.91 -6.75 0.307 1 98.75 227 LEU B N 1
ATOM 3927 C CA . LEU B 1 227 ? 3.514 -7.164 0.195 1 98.75 227 LEU B CA 1
ATOM 3928 C C . LEU B 1 227 ? 2.654 -6.035 -0.365 1 98.75 227 LEU B C 1
ATOM 3930 O O . LEU B 1 227 ? 1.769 -5.523 0.323 1 98.75 227 LEU B O 1
ATOM 3934 N N . PRO B 1 228 ? 2.826 -5.734 -1.607 1 98.75 228 PRO B N 1
ATOM 3935 C CA . PRO B 1 228 ? 2.16 -4.562 -2.18 1 98.75 228 PRO B CA 1
ATOM 3936 C C . PRO B 1 228 ? 0.646 -4.734 -2.279 1 98.75 228 PRO B C 1
ATOM 3938 O O . PRO B 1 228 ? -0.107 -3.861 -1.838 1 98.75 228 PRO B O 1
ATOM 3941 N N . VAL B 1 229 ? 0.154 -5.848 -2.762 1 98.81 229 VAL B N 1
ATOM 3942 C CA . VAL B 1 229 ? -1.256 -5.984 -3.115 1 98.81 229 VAL B CA 1
ATOM 3943 C C . VAL B 1 229 ? -2.076 -6.277 -1.862 1 98.81 229 VAL B C 1
ATOM 3945 O O . VAL B 1 229 ? -3.148 -5.699 -1.667 1 98.81 229 VAL B O 1
ATOM 3948 N N . LEU B 1 230 ? -1.604 -7.156 -0.994 1 98.94 230 LEU B N 1
ATOM 3949 C CA . LEU B 1 230 ? -2.322 -7.418 0.249 1 98.94 230 LEU B CA 1
ATOM 3950 C C . LEU B 1 230 ? -2.443 -6.148 1.085 1 98.94 230 LEU B C 1
ATOM 3952 O O . LEU B 1 230 ? -3.5 -5.875 1.658 1 98.94 230 LEU B O 1
ATOM 3956 N N . SER B 1 231 ? -1.353 -5.371 1.138 1 98.94 231 SER B N 1
ATOM 3957 C CA . SER B 1 231 ? -1.384 -4.113 1.882 1 98.94 231 SER B CA 1
ATOM 3958 C C . SER B 1 231 ? -2.352 -3.121 1.249 1 98.94 231 SER B C 1
ATOM 3960 O O . SER B 1 231 ? -3.17 -2.514 1.944 1 98.94 231 SER B O 1
ATOM 3962 N N . ALA B 1 232 ? -2.293 -2.99 -0.048 1 98.94 232 ALA B N 1
ATOM 3963 C CA . ALA B 1 232 ? -3.131 -2.027 -0.759 1 98.94 232 ALA B CA 1
ATOM 3964 C C . ALA B 1 232 ? -4.602 -2.418 -0.679 1 98.94 232 ALA B C 1
ATOM 3966 O O . ALA B 1 232 ? -5.48 -1.551 -0.622 1 98.94 232 ALA B O 1
ATOM 3967 N N . SER B 1 233 ? -4.867 -3.699 -0.738 1 98.94 233 SER B N 1
ATOM 3968 C CA . SER B 1 233 ? -6.246 -4.168 -0.652 1 98.94 233 SER B CA 1
ATOM 3969 C C . SER B 1 233 ? -6.852 -3.865 0.715 1 98.94 233 SER B C 1
ATOM 3971 O O . SER B 1 233 ? -8.023 -3.498 0.814 1 98.94 233 SER B O 1
ATOM 3973 N N . LEU B 1 234 ? -6.07 -4.031 1.742 1 98.94 234 LEU B N 1
ATOM 3974 C CA . LEU B 1 234 ? -6.578 -3.697 3.068 1 98.94 234 LEU B CA 1
ATOM 3975 C C . LEU B 1 234 ? -6.805 -2.195 3.203 1 98.94 234 LEU B C 1
ATOM 3977 O O . LEU B 1 234 ? -7.758 -1.762 3.854 1 98.94 234 LEU B O 1
ATOM 3981 N N . VAL B 1 235 ? -5.902 -1.388 2.613 1 98.88 235 VAL B N 1
ATOM 3982 C CA . VAL B 1 235 ? -6.086 0.059 2.57 1 98.88 235 VAL B CA 1
ATOM 3983 C C . VAL B 1 235 ? -7.43 0.392 1.925 1 98.88 235 VAL B C 1
ATOM 3985 O O . VAL B 1 235 ? -8.164 1.249 2.418 1 98.88 235 VAL B O 1
ATOM 3988 N N . TYR B 1 236 ? -7.719 -0.328 0.873 1 98.88 236 TYR B N 1
ATOM 3989 C CA . TYR B 1 236 ? -8.984 -0.126 0.175 1 98.88 236 TYR B CA 1
ATOM 3990 C C . TYR B 1 236 ? -10.164 -0.483 1.069 1 98.88 236 TYR B C 1
ATOM 3992 O O . TYR B 1 236 ? -11.125 0.278 1.168 1 98.88 236 TYR B O 1
ATOM 4000 N N . VAL B 1 237 ? -10.117 -1.624 1.703 1 98.75 237 VAL B N 1
ATOM 4001 C CA . VAL B 1 237 ? -11.195 -2.078 2.574 1 98.75 237 VAL B CA 1
ATOM 4002 C C . VAL B 1 237 ? -11.438 -1.049 3.676 1 98.75 237 VAL B C 1
ATOM 4004 O O . VAL B 1 237 ? -12.57 -0.603 3.877 1 98.75 237 VAL B O 1
ATOM 4007 N N . ASN B 1 238 ? -10.398 -0.652 4.344 1 98.62 238 ASN B N 1
ATOM 4008 C CA . ASN B 1 238 ? -10.531 0.334 5.41 1 98.62 238 ASN B CA 1
ATOM 4009 C C . ASN B 1 238 ? -11.055 1.666 4.879 1 98.62 238 ASN B C 1
ATOM 4011 O O . ASN B 1 238 ? -11.977 2.25 5.453 1 98.62 238 ASN B O 1
ATOM 4015 N N . GLY B 1 239 ? -10.484 2.096 3.789 1 98.5 239 GLY B N 1
ATOM 4016 C CA . GLY B 1 239 ? -10.812 3.402 3.242 1 98.5 239 GLY B CA 1
ATOM 4017 C C . GLY B 1 239 ? -12.25 3.506 2.771 1 98.5 239 GLY B C 1
ATOM 4018 O O . GLY B 1 239 ? -12.938 4.484 3.07 1 98.5 239 GLY B O 1
ATOM 4019 N N . MET B 1 240 ? -12.734 2.49 2.115 1 98.56 240 MET B N 1
ATOM 4020 C CA . MET B 1 240 ? -14.031 2.557 1.444 1 98.56 240 MET B CA 1
ATOM 4021 C C . MET B 1 240 ? -15.164 2.283 2.426 1 98.56 240 MET B C 1
ATOM 4023 O O . MET B 1 240 ? -16.344 2.49 2.102 1 98.56 240 MET B O 1
ATOM 4027 N N . PHE B 1 241 ? -14.805 1.87 3.668 1 98.5 241 PHE B N 1
ATOM 4028 C CA . PHE B 1 241 ? -15.852 1.578 4.637 1 98.5 241 PHE B CA 1
ATOM 4029 C C . PHE B 1 241 ? -15.75 2.512 5.836 1 98.5 241 PHE B C 1
ATOM 4031 O O . PHE B 1 241 ? -16.344 2.252 6.883 1 98.5 241 PHE B O 1
ATOM 4038 N N . THR B 1 242 ? -14.953 3.561 5.742 1 98.38 242 THR B N 1
ATOM 4039 C CA . THR B 1 242 ? -14.812 4.578 6.781 1 98.38 242 THR B CA 1
ATOM 4040 C C . THR B 1 242 ? -15.492 5.875 6.359 1 98.38 242 THR B C 1
ATOM 4042 O O . THR B 1 242 ? -15.078 6.512 5.387 1 98.38 242 THR B O 1
ATOM 4045 N N . PRO B 1 243 ? -16.484 6.32 7.113 1 97.75 243 PRO B N 1
ATOM 4046 C CA . PRO B 1 243 ? -17.25 7.488 6.691 1 97.75 243 PRO B CA 1
ATOM 4047 C C . PRO B 1 243 ? -16.422 8.766 6.652 1 97.75 243 PRO B C 1
ATOM 4049 O O . PRO B 1 243 ? -16.625 9.609 5.777 1 97.75 243 PRO B O 1
ATOM 4052 N N . THR B 1 244 ? -15.523 8.93 7.625 1 97.38 244 THR B N 1
ATOM 4053 C CA . THR B 1 244 ? -14.648 10.102 7.691 1 97.38 244 THR B CA 1
ATOM 4054 C C . THR B 1 244 ? -13.188 9.68 7.777 1 97.38 244 THR B C 1
ATOM 4056 O O . THR B 1 244 ? -12.781 9.023 8.734 1 97.38 244 THR B O 1
ATOM 4059 N N . LEU B 1 245 ? -12.5 9.992 6.75 1 98 245 LEU B N 1
ATOM 4060 C CA . LEU B 1 245 ? -11.055 9.766 6.762 1 98 245 LEU B CA 1
ATOM 4061 C C . LEU B 1 245 ? -10.328 10.945 7.391 1 98 245 LEU B C 1
ATOM 4063 O O . LEU B 1 245 ? -10.078 11.953 6.723 1 98 245 LEU B O 1
ATOM 4067 N N . ARG B 1 246 ? -9.883 10.812 8.555 1 97.62 246 ARG B N 1
ATOM 4068 C CA . ARG B 1 246 ? -9.336 11.898 9.367 1 97.62 246 ARG B CA 1
ATOM 4069 C C . ARG B 1 246 ? -8.07 12.469 8.734 1 97.62 246 ARG B C 1
ATOM 4071 O O . ARG B 1 246 ? -7.816 13.672 8.828 1 97.62 246 ARG B O 1
ATOM 4078 N N . TYR B 1 247 ? -7.273 11.578 8.094 1 97.69 247 TYR B N 1
ATOM 4079 C CA . TYR B 1 247 ? -6.094 12.117 7.43 1 97.69 247 TYR B CA 1
ATOM 4080 C C . TYR B 1 247 ? -6.48 13.148 6.379 1 97.69 247 TYR B C 1
ATOM 4082 O O . TYR B 1 247 ? -5.75 14.117 6.145 1 97.69 247 TYR B O 1
ATOM 4090 N N . GLY B 1 248 ? -7.645 12.945 5.734 1 97.12 248 GLY B N 1
ATOM 4091 C CA . GLY B 1 248 ? -8.133 13.898 4.75 1 97.12 248 GLY B CA 1
ATOM 4092 C C . GLY B 1 248 ? -8.5 15.242 5.352 1 97.12 248 GLY B C 1
ATOM 4093 O O . GLY B 1 248 ? -8.359 16.281 4.699 1 97.12 248 GLY B O 1
ATOM 4094 N N . GLN B 1 249 ? -8.984 15.25 6.594 1 97.56 249 GLN B N 1
ATOM 4095 C CA . GLN B 1 249 ? -9.32 16.484 7.293 1 97.56 249 GLN B CA 1
ATOM 4096 C C . GLN B 1 249 ? -8.078 17.328 7.551 1 97.56 249 GLN B C 1
ATOM 4098 O O . GLN B 1 249 ? -8.078 18.547 7.312 1 97.56 249 GLN B O 1
ATOM 4103 N N . LEU B 1 250 ? -7.02 16.672 7.965 1 97.62 250 LEU B N 1
ATOM 4104 C CA . LEU B 1 250 ? -5.777 17.391 8.203 1 97.62 250 LEU B CA 1
ATOM 4105 C C . LEU B 1 250 ? -5.195 17.922 6.895 1 97.62 250 LEU B C 1
ATOM 4107 O O . LEU B 1 250 ? -4.707 19.047 6.836 1 97.62 250 LEU B O 1
ATOM 4111 N N . VAL B 1 251 ? -5.211 17.094 5.879 1 96.44 251 VAL B N 1
ATOM 4112 C CA . VAL B 1 251 ? -4.641 17.484 4.598 1 96.44 251 VAL B CA 1
ATOM 4113 C C . VAL B 1 251 ? -5.422 18.656 4.02 1 96.44 251 VAL B C 1
ATOM 4115 O O . VAL B 1 251 ? -4.836 19.562 3.424 1 96.44 251 VAL B O 1
ATOM 4118 N N . SER B 1 252 ? -6.766 18.641 4.176 1 96.31 252 SER B N 1
ATOM 4119 C CA . SER B 1 252 ? -7.578 19.781 3.756 1 96.31 252 SER B CA 1
ATOM 4120 C C . SER B 1 252 ? -7.098 21.078 4.41 1 96.31 252 SER B C 1
ATOM 4122 O O . SER B 1 252 ? -6.996 22.109 3.748 1 96.31 252 SER B O 1
ATOM 4124 N N . LEU B 1 253 ? -6.809 21 5.652 1 97.06 253 LEU B N 1
ATOM 4125 C CA . LEU B 1 253 ? -6.371 22.188 6.395 1 97.06 253 LEU B CA 1
ATOM 4126 C C . LEU B 1 253 ? -4.949 22.578 6 1 97.06 253 LEU B C 1
ATOM 4128 O O . LEU B 1 253 ? -4.633 23.766 5.902 1 97.06 253 LEU B O 1
ATOM 4132 N N . GLN B 1 254 ? -4.098 21.578 5.797 1 95.56 254 GLN B N 1
ATOM 4133 C CA . GLN B 1 254 ? -2.756 21.875 5.305 1 95.56 254 GLN B CA 1
ATOM 4134 C C . GLN B 1 254 ? -2.807 22.672 4.012 1 95.56 254 GLN B C 1
ATOM 4136 O O . GLN B 1 254 ? -2.068 23.656 3.855 1 95.56 254 GLN B O 1
ATOM 4141 N N . ARG B 1 255 ? -3.625 22.281 3.078 1 93.56 255 ARG B N 1
ATOM 4142 C CA . ARG B 1 255 ? -3.758 22.953 1.785 1 93.56 255 ARG B CA 1
ATOM 4143 C C . ARG B 1 255 ? -4.281 24.375 1.951 1 93.56 255 ARG B C 1
ATOM 4145 O O . ARG B 1 255 ? -3.912 25.266 1.187 1 93.56 255 ARG B O 1
ATOM 4152 N N . ASP B 1 256 ? -5.145 24.562 2.967 1 95 256 ASP B N 1
ATOM 4153 C CA . ASP B 1 256 ? -5.625 25.906 3.26 1 95 256 ASP B CA 1
ATOM 4154 C C . ASP B 1 256 ? -4.508 26.781 3.826 1 95 256 ASP B C 1
ATOM 4156 O O . ASP B 1 256 ? -4.434 27.969 3.531 1 95 256 ASP B O 1
ATOM 4160 N N . VAL B 1 257 ? -3.641 26.266 4.641 1 93.5 257 VAL B N 1
ATOM 4161 C CA . VAL B 1 257 ? -2.543 27.016 5.234 1 93.5 257 VAL B CA 1
ATOM 4162 C C . VAL B 1 257 ? -1.591 27.5 4.137 1 93.5 257 VAL B C 1
ATOM 4164 O O . VAL B 1 257 ? -1.225 28.672 4.09 1 93.5 257 VAL B O 1
ATOM 4167 N N . PHE B 1 258 ? -1.034 26.672 3.297 1 86.81 258 PHE B N 1
ATOM 4168 C CA . PHE B 1 258 ? 0.036 27.062 2.385 1 86.81 258 PHE B CA 1
ATOM 4169 C C . PHE B 1 258 ? -0.532 27.672 1.106 1 86.81 258 PHE B C 1
ATOM 4171 O O . PHE B 1 258 ? 0.083 28.547 0.504 1 86.81 258 PHE B O 1
ATOM 4178 N N . GLY B 1 259 ? -1.839 27.438 0.621 1 83.75 259 GLY B N 1
ATOM 4179 C CA . GLY B 1 259 ? -2.338 27.906 -0.663 1 83.75 259 GLY B CA 1
ATOM 4180 C C . GLY B 1 259 ? -3.727 28.5 -0.581 1 83.75 259 GLY B C 1
ATOM 4181 O O . GLY B 1 259 ? -4.293 28.922 -1.596 1 83.75 259 GLY B O 1
ATOM 4182 N N . ARG B 1 260 ? -4.141 28.578 0.517 1 90.19 260 ARG B N 1
ATOM 4183 C CA . ARG B 1 260 ? -5.496 29.094 0.718 1 90.19 260 ARG B CA 1
ATOM 4184 C C . ARG B 1 260 ? -6.484 28.406 -0.22 1 90.19 260 ARG B C 1
ATOM 4186 O O . ARG B 1 260 ? -7.297 29.078 -0.863 1 90.19 260 ARG B O 1
ATOM 4193 N N . HIS B 1 261 ? -6.312 27.156 -0.364 1 89.44 261 HIS B N 1
ATOM 4194 C CA . HIS B 1 261 ? -7.18 26.359 -1.229 1 89.44 261 HIS B CA 1
ATOM 4195 C C . HIS B 1 261 ? -8.594 26.281 -0.668 1 89.44 261 HIS B C 1
ATOM 4197 O O . HIS B 1 261 ? -9.523 25.875 -1.368 1 89.44 261 HIS B O 1
ATOM 4203 N N . GLY B 1 262 ? -8.734 26.656 0.551 1 92.25 262 GLY B N 1
ATOM 4204 C CA . GLY B 1 262 ? -10.023 26.531 1.216 1 92.25 262 GLY B CA 1
ATOM 4205 C C . GLY B 1 262 ? -10.375 25.109 1.582 1 92.25 262 GLY B C 1
ATOM 4206 O O . GLY B 1 262 ? -9.633 24.172 1.267 1 92.25 262 GLY B O 1
ATOM 4207 N N . TYR B 1 263 ? -11.438 24.953 2.363 1 94.44 263 TYR B N 1
ATOM 4208 C CA . TYR B 1 263 ? -11.969 23.656 2.76 1 94.44 263 TYR B CA 1
ATOM 4209 C C . TYR B 1 263 ? -13.477 23.719 2.961 1 94.44 263 TYR B C 1
ATOM 4211 O O . TYR B 1 263 ? -14.047 24.797 3.076 1 94.44 263 TYR B O 1
ATOM 4219 N N . GLU B 1 264 ? -14.094 22.578 2.799 1 95.44 264 GLU B N 1
ATOM 4220 C CA . GLU B 1 264 ? -15.516 22.438 3.131 1 95.44 264 GLU B CA 1
ATOM 4221 C C . GLU B 1 264 ? -15.703 21.938 4.559 1 95.44 264 GLU B C 1
ATOM 4223 O O . GLU B 1 264 ? -14.789 21.344 5.137 1 95.44 264 GLU B O 1
ATOM 4228 N N . ARG B 1 265 ? -16.844 22.281 5.102 1 94.94 265 ARG B N 1
ATOM 4229 C CA . ARG B 1 265 ? -17.156 21.828 6.457 1 94.94 265 ARG B CA 1
ATOM 4230 C C . ARG B 1 265 ? -18.281 20.797 6.445 1 94.94 265 ARG B C 1
ATOM 4232 O O . ARG B 1 265 ? -19.047 20.719 5.488 1 94.94 265 ARG B O 1
ATOM 4239 N N . LEU B 1 266 ? -18.312 20.031 7.512 1 92.94 266 LEU B N 1
ATOM 4240 C CA . LEU B 1 266 ? -19.359 19.031 7.695 1 92.94 266 LEU B CA 1
ATOM 4241 C C . LEU B 1 266 ? -20.656 19.672 8.156 1 92.94 266 LEU B C 1
ATOM 4243 O O . LEU B 1 266 ? -21.75 19.141 7.891 1 92.94 266 LEU B O 1
ATOM 4247 N N . ASP B 1 267 ? -20.609 20.812 8.805 1 90.31 267 ASP B N 1
ATOM 4248 C CA . ASP B 1 267 ? -21.75 21.375 9.531 1 90.31 267 ASP B CA 1
ATOM 4249 C C . ASP B 1 267 ? -22.359 22.547 8.781 1 90.31 267 ASP B C 1
ATOM 4251 O O . ASP B 1 267 ? -23.344 23.141 9.227 1 90.31 267 ASP B O 1
ATOM 4255 N N . LYS B 1 268 ? -21.719 22.891 7.727 1 89.5 268 LYS B N 1
ATOM 4256 C CA . LYS B 1 268 ? -22.281 24 6.949 1 89.5 268 LYS B CA 1
ATOM 4257 C C . LYS B 1 268 ? -21.891 23.891 5.48 1 89.5 268 LYS B C 1
ATOM 4259 O O . LYS B 1 268 ? -20.922 23.219 5.141 1 89.5 268 LYS B O 1
ATOM 4264 N N . GLU B 1 269 ? -22.688 24.516 4.645 1 92.62 269 GLU B N 1
ATOM 4265 C CA . GLU B 1 269 ? -22.438 24.5 3.205 1 92.62 269 GLU B CA 1
ATOM 4266 C C . GLU B 1 269 ? -21.406 25.547 2.805 1 92.62 269 GLU B C 1
ATOM 4268 O O . GLU B 1 269 ? -21.219 26.531 3.512 1 92.62 269 GLU B O 1
ATOM 4273 N N . GLY B 1 270 ? -20.734 25.234 1.678 1 92.19 270 GLY B N 1
ATOM 4274 C CA . GLY B 1 270 ? -19.812 26.219 1.121 1 92.19 270 GLY B CA 1
ATOM 4275 C C . GLY B 1 270 ? -18.359 25.938 1.459 1 92.19 270 GLY B C 1
ATOM 4276 O O . GLY B 1 270 ? -18.062 24.969 2.152 1 92.19 270 GLY B O 1
ATOM 4277 N N . ARG B 1 271 ? -17.547 26.656 0.866 1 93.69 271 ARG B N 1
ATOM 4278 C CA . ARG B 1 271 ? -16.109 26.609 1.106 1 93.69 271 ARG B CA 1
ATOM 4279 C C . ARG B 1 271 ? -15.633 27.844 1.864 1 93.69 271 ARG B C 1
ATOM 4281 O O . ARG B 1 271 ? -16.141 28.938 1.65 1 93.69 271 ARG B O 1
ATOM 4288 N N . GLU B 1 272 ? -14.672 27.609 2.83 1 94.19 272 GLU B N 1
ATOM 4289 C CA . GLU B 1 272 ? -14.125 28.734 3.588 1 94.19 272 GLU B CA 1
ATOM 4290 C C . GLU B 1 272 ? -12.625 28.578 3.826 1 94.19 272 GLU B C 1
ATOM 4292 O O . GLU B 1 272 ? -12.047 27.547 3.463 1 94.19 272 GLU B O 1
ATOM 4297 N N . SER B 1 273 ? -12.031 29.641 4.27 1 95.44 273 SER B N 1
ATOM 4298 C CA . SER B 1 273 ? -10.633 29.641 4.676 1 95.44 273 SER B CA 1
ATOM 4299 C C . SER B 1 273 ? -10.477 30.125 6.117 1 95.44 273 SER B C 1
ATOM 4301 O O . SER B 1 273 ? -11.219 30.984 6.574 1 95.44 273 SER B O 1
ATOM 4303 N N . HIS B 1 274 ? -9.57 29.516 6.785 1 94.44 274 HIS B N 1
ATOM 4304 C CA . HIS B 1 274 ? -9.242 29.906 8.156 1 94.44 274 HIS B CA 1
ATOM 4305 C C . HIS B 1 274 ? -8.141 30.953 8.18 1 94.44 274 HIS B C 1
ATOM 4307 O O . HIS B 1 274 ? -7.387 31.094 7.211 1 94.44 274 HIS B O 1
ATOM 4313 N N . GLN B 1 275 ? -8.188 31.75 9.227 1 93.38 275 GLN B N 1
ATOM 4314 C CA . GLN B 1 275 ? -7.07 32.656 9.43 1 93.38 275 GLN B CA 1
ATOM 4315 C C . GLN B 1 275 ? -5.891 31.969 10.094 1 93.38 275 GLN B C 1
ATOM 4317 O O . GLN B 1 275 ? -5.992 31.531 11.242 1 93.38 275 GLN B O 1
ATOM 4322 N N . TRP B 1 276 ? -4.852 31.828 9.312 1 94.38 276 TRP B N 1
ATOM 4323 C CA . TRP B 1 276 ? -3.68 31.094 9.797 1 94.38 276 TRP B CA 1
ATOM 4324 C C . TRP B 1 276 ? -2.572 32.062 10.211 1 94.38 276 TRP B C 1
ATOM 4326 O O . TRP B 1 276 ? -2.469 33.156 9.672 1 94.38 276 TRP B O 1
ATOM 4336 N N . PRO B 1 277 ? -1.717 31.719 11.156 1 88.88 277 PRO B N 1
ATOM 4337 C CA . PRO B 1 277 ? -0.529 32.531 11.43 1 88.88 277 PRO B CA 1
ATOM 4338 C C . PRO B 1 277 ? 0.456 32.562 10.266 1 88.88 277 PRO B C 1
ATOM 4340 O O . PRO B 1 277 ? 0.458 31.641 9.438 1 88.88 277 PRO B O 1
ATOM 4343 N N . GLU B 1 278 ? 1.234 33.531 10.219 1 83.62 278 GLU B N 1
ATOM 4344 C CA . GLU B 1 278 ? 2.271 33.594 9.188 1 83.62 278 GLU B CA 1
ATOM 4345 C C . GLU B 1 278 ? 3.406 32.625 9.492 1 83.62 278 GLU B C 1
ATOM 4347 O O . GLU B 1 278 ? 3.971 32.656 10.586 1 83.62 278 GLU B O 1
ATOM 4352 N N . LEU B 1 279 ? 3.566 31.609 8.695 1 78.94 279 LEU B N 1
ATOM 4353 C CA . LEU B 1 279 ? 4.613 30.625 8.938 1 78.94 279 LEU B CA 1
ATOM 4354 C C . LEU B 1 279 ? 5.836 30.906 8.07 1 78.94 279 LEU B C 1
ATOM 4356 O O . LEU B 1 279 ? 6.941 30.453 8.383 1 78.94 279 LEU B O 1
ATOM 4360 N N . GLN B 1 280 ? 5.574 31.578 6.855 1 62 280 GLN B N 1
ATOM 4361 C CA . GLN B 1 280 ? 6.688 32.031 6.035 1 62 280 GLN B CA 1
ATOM 4362 C C . GLN B 1 280 ? 6.512 33.5 5.648 1 62 280 GLN B C 1
ATOM 4364 O O . GLN B 1 280 ? 5.383 34 5.57 1 62 280 GLN B O 1
#

Organism: Trypanosoma cruzi (strain CL Brener) (NCBI:txid353153)

Sequence (560 aa):
WGEAFDILRAMGLSNDEVAAVFEDWKAKGFLTSYMLDISIVAARAKVADGSHLSEHVKDCIGSKGTGLWSAQEALEVGVPAPSLNMAVLSRQMTMYKSERELNAKTLPFVLKVPGYAIKDKSPNAPEIRQLYHAVSIAIIACYAQMFQCLRALDKVYDFGLDLPATIATFRAGCILKGYLLQPMTEAFAKNVNLSNLMCAFEKEITEGLQSYRDILGFITSKTALTLPVLSASLVYVNGMFTPTLRYGQLVSLQRDVFGRHGYERLDKEGRESHQWPELQWGEAFDILRAMGLSNDEVAAVFEDWKAKGFLTSYMLDISIVAARAKVADGSHLSEHVKDCIGSKGTGLWSAQEALEVGVPAPSLNMAVLSRQMTMYKSERELNAKTLPFVLKVPGYAIKDKSPNAPEIRQLYHAVSIAIIACYAQMFQCLRALDKVYDFGLDLPATIATFRAGCILKGYLLQPMTEAFAKNVNLSNLMCAFEKEITEGLQSYRDILGFITSKTALTLPVLSASLVYVNGMFTPTLRYGQLVSLQRDVFGRHGYERLDKEGRESHQWPELQ

InterPro domains:
  IPR006114 6-phosphogluconate dehydrogenase, C-terminal [PF00393] (2-276)
  IPR006114 6-phosphogluconate dehydrogenase, C-terminal [SM01350] (1-277)
  IPR006183 6-phosphogluconate dehydrogenase [PR00076] (53-80)
  IPR006183 6-phosphogluconate dehydrogenase [PR00076] (166-188)
  IPR006183 6-phosphogluconate dehydrogenase [PTHR11811] (2-277)
  IPR006184 6-phosphogluconate-binding site [PS00461] (57-69)
  IPR008927 6-phosphogluconate dehydrogenase-like, C-terminal domain superfamily [SSF48179] (1-278)
  IPR013328 6-phosphogluconate dehydrogenase, domain 2 [G3DSA:1.10.1040.10] (1-245)

Foldseek 3Di:
DVQLQVLLVLQPDALLLSLQLLVVLCVVALFPFLLSVVSSCQSCDDDPVRHRPVVVDQQADAQDDDLVVLLVLCVVLPQDQQLSVLVSVVNVVSNCVVVVVVVCVVPVCLFVFQTHHDPDSDSPDLLNVLVSLLVSLLVLLNVQSVVSSVVSVCVVPVPPDDPLVVLVVCCPPHRGHGSVSVLLSVQCVVPVVPVTSVVSVCPSCVVHVVSLVVSVVVCVRGGSDDDRNSVSSNVSVVVVPDPDDVVVVVVQLVCCVPPVPFDADPPDDDTDGDDDDDPD/DVQLQVLLVLQPDALLLSLQLLVVLCVVALFPFLLSVVSSCQSCDDDPVRHRPVVVDQQADDQDDDLVVLLVLCVVLPQDQQLSVLVSVVNVVSNCVVVVVVVCVVPVCLFVFQTHHDPDSDSPPLLNVLVSLLVSLLVQLNVQSVVSSVVSVCVVPVPPDDPLVVLVVCCPPHRGHGSVSVLLSVQCVVPVVPVTSVVSVCPSCVVHVVSLVVSVVVCVRGGSDDDRNSVSSNVSVVVVPDPDDVVVVVVQLVCCVPPVPFDADPPDDDTDGDDDDDPD

Radius of gyration: 23.16 Å; Cα contacts (8 Å, |Δi|>4): 939; chains: 2; bounding box: 60×66×52 Å

Secondary structure (DSSP, 8-state):
-HHHHHHHHHTT--HHHHHHHHHHHHHTSTT-BHHHHHHHHHHH-B-TTSSBGGGTB------TTHHHHHHHHHHHHT---HHHHHHHHHHHHHTTHHHHHHHHHH-GGGG-------S--STTSHHHHHHHHHHHHHHHHHHHHHHHHHHHHHHHH-----HHHHHHHHHTT-TT-BTTHHHHHHHHHH-TT-S-GGGG-HHHHHHHHHHHHHHHHHHHHH-----HHHHHHHHHHHHHT-S--HHHHHHHHHHHHHH---EEBSSSSSEE--------/-HHHHHHHHHTT--HHHHHHHHHHHHHTSTT-BHHHHHHHHHHH-B-TTSSBGGGTB------TTHHHHHHHHHHHHT---HHHHHHHHHHHHHTTHHHHHHHHHH-GGGG-------S--STTSHHHHHHHHHHHHHHHHHHHHHHHHHHHHHHHH-----HHHHHHHHHTT-TT-BTTHHHHHHHHHH-TT-S-GGGG-HHHHHHHHHHHHHHHHHHHHH-----HHHHHHHHHHHHHT-S--HHHHHHHHHHHHHH---EEBSSSSSEE--------

pLDDT: mean 95.05, std 5.7, range [62.0, 98.94]

Solvent-accessible surface area (backbone atoms only — not comparable to full-atom values): 29093 Å² total; per-residue (Å²): 104,31,55,58,53,39,51,44,43,62,27,63,41,51,49,62,50,48,24,51,36,49,47,50,48,34,72,69,42,71,61,29,31,50,58,52,52,42,46,32,53,39,41,56,33,58,44,94,86,67,49,51,40,51,79,40,36,35,28,56,56,59,46,85,56,68,62,42,49,50,36,46,50,29,56,70,76,51,42,53,40,51,29,58,41,28,50,38,36,51,26,24,46,31,63,41,37,71,51,6,40,52,40,22,70,76,46,59,62,73,67,65,52,83,55,57,64,60,87,60,80,51,65,78,21,68,68,49,46,21,44,52,29,30,53,52,49,33,52,46,42,46,50,27,35,50,51,52,38,51,54,53,48,26,71,74,66,61,74,71,84,47,67,53,63,53,51,56,57,34,58,67,88,36,78,68,23,42,49,57,52,55,62,51,34,51,43,42,68,74,36,78,77,60,84,47,60,55,73,72,39,52,68,62,45,70,72,14,45,66,37,25,27,38,46,53,13,49,48,40,45,26,41,54,72,55,49,44,39,66,51,26,23,51,27,46,55,27,44,49,40,35,60,72,48,59,30,29,13,46,45,25,42,35,43,26,67,80,64,61,66,31,39,40,42,71,87,48,87,65,75,47,72,80,91,68,80,84,86,124,105,31,54,58,51,41,50,43,43,62,27,63,41,49,50,62,48,47,24,51,37,49,49,52,47,34,72,70,43,72,60,29,31,50,57,50,52,42,48,31,53,40,41,57,34,57,45,94,86,67,50,52,40,49,80,40,36,36,27,55,30,85,47,84,56,69,63,43,51,50,36,45,50,29,55,69,77,51,42,52,40,50,30,57,42,28,50,39,36,51,25,26,47,31,66,40,38,71,52,6,38,52,39,21,69,74,44,56,63,72,66,65,52,83,53,58,65,61,87,59,79,52,66,78,22,68,70,50,45,21,45,52,30,31,52,52,50,33,51,47,43,45,50,28,36,50,53,52,37,51,52,53,47,27,70,73,66,62,75,72,83,48,69,56,63,53,50,57,58,35,60,68,86,37,77,69,25,42,50,57,52,55,62,50,36,50,42,43,69,75,34,79,77,60,83,49,60,56,72,71,40,53,68,63,46,69,72,15,47,68,36,24,27,38,47,53,13,48,48,41,45,26,41,55,73,56,48,44,39,64,52,27,22,50,26,46,55,27,44,48,40,35,59,72,49,58,30,29,14,47,47,23,41,35,42,27,67,81,64,62,68,29,40,40,39,71,88,47,88,64,73,46,73,78,92,68,80,84,86,123